Protein AF-0000000074259286 (afdb_homodimer)

InterPro domains:
  IPR003447 FemABX peptidyl transferase [PS51191] (10-344)
  IPR016181 Acyl-CoA N-acyltransferase [SSF55729] (174-328)
  IPR038740 BioF2-like, acetyltransferase domain [PF13480] (178-308)
  IPR050644 Peptidoglycan Glycine Bridge Synthesis [PTHR36174] (13-325)

Secondary structure (DSSP, 8-state):
-PPEEEEEES-GGGS-HHHHHHHHHHSTT--GGGSHHHHHHHHHHS-PEE-EEEEEETTEEEEEE--EEEE----HHHHHHHHTT---EEEEE-SSS----EESS-HHHHHHHHHHHHHHT--TTEEEEEEEES-GGGGGGHHHHHHTT-EE--SEEEEEEEGGG-HHHHHHHS-HHHHHHHHHHHHSSEEEEEEEGGGGHHHHHHHHHHHHHHTT-PPPPHHHHHHHHHHHGGGEEEEEEEETTEEEEEEEEEEETTTTEEEEEEEE---GGGGGG-HHHHHHHHHHHHHHHHT-SEEEEEEEES-TT-HHHHHHHTTTPEEEE-EEEEEE--TTHHHHHHHHHHHHHHHT-/-PPEEEEEES-GGGS-HHHHHHHHHHSTT--GGGSHHHHHHHHHHS-PEE-EEEEEETTEEEEEE--EEEE----HHHHHHHHTT---EEEEE-SSS----EESS-HHHHHHHHHHHHHHT--TTEEEEEEEES-GGGGGGHHHHHHTT-EE--SEEEEEEEGGG-HHHHHHHS-HHHHHHHHHHHHSSEEEEEEEGGGGHHHHHHHHHHHHHHTT-PPPPHHHHHHHHHHHGGGEEEEEEEETTEEEEEEEEEEETTTTEEEEEEEE---GGGGGG-HHHHHHHHHHHHHHHHT-SEEEEEEEES-TT-HHHHHHHTTTPEEEE-EEEEEE--TTHHHHHHHHHHHHHHTT-

Sequence (706 aa):
MSELHAETYRRIDDVNGNQWNNVVSQSKLGSLYNRHEWMRAIESGYDFEPRHVVVEKKGNPVAIMPNFVRELPVPDSITHALLGGLPFESLTSTYPGYGGPLILSDEREALDLLFEELESSRGPTLVYHRIQSNDLSHVRYGRYLQDRGYQPRFDSCLFFVNLGDGWESIRDDMDKERRKDLRKAEEQDYTVDVAPLADDFDGTYDAYARNTERVGGTVRPRAFIESLADAFGEQILVFTARVDGREVGRYVHLLDEEASVLRHWLSAIPERENYRYRPSELLHARAIRFGIEEGYDEYGFGVADAHFHDGVFRFKRKYGARPVPMFRMEKGYSRVVWPLYRLGRRLVRRRGIMSELHAETYRRIDDVNGNQWNNVVSQSKLGSLYNRHEWMRAIESGYDFEPRHVVVEKKGNPVAIMPNFVRELPVPDSITHALLGGLPFESLTSTYPGYGGPLILSDEREALDLLFEELESSRGPTLVYHRIQSNDLSHVRYGRYLQDRGYQPRFDSCLFFVNLGDGWESIRDDMDKERRKDLRKAEEQDYTVDVAPLADDFDGTYDAYARNTERVGGTVRPRAFIESLADAFGEQILVFTARVDGREVGRYVHLLDEEASVLRHWLSAIPERENYRYRPSELLHARAIRFGIEEGYDEYGFGVADAHFHDGVFRFKRKYGARPVPMFRMEKGYSRVVWPLYRLGRRLVRRRGI

pLDDT: mean 93.14, std 10.11, range [37.56, 98.94]

Structure (mmCIF, N/CA/C/O backbone):
data_AF-0000000074259286-model_v1
#
loop_
_entity.id
_entity.type
_entity.pdbx_description
1 polymer 'GNAT family N-acetyltransferase'
#
loop_
_atom_site.group_PDB
_atom_site.id
_atom_site.type_symbol
_atom_site.label_atom_id
_atom_site.label_alt_id
_atom_site.label_comp_id
_atom_site.label_asym_id
_atom_site.label_entity_id
_atom_site.label_seq_id
_atom_site.pdbx_PDB_ins_code
_atom_site.Cartn_x
_atom_site.Cartn_y
_atom_site.Cartn_z
_atom_site.occupancy
_atom_site.B_iso_or_equiv
_atom_site.auth_seq_id
_atom_site.auth_comp_id
_atom_site.auth_asym_id
_atom_site.auth_atom_id
_atom_site.pdbx_PDB_model_num
ATOM 1 N N . MET A 1 1 ? 36.438 1.126 -9.867 1 50.62 1 MET A N 1
ATOM 2 C CA . MET A 1 1 ? 35.188 0.489 -9.453 1 50.62 1 MET A CA 1
ATOM 3 C C . MET A 1 1 ? 34.75 -0.554 -10.477 1 50.62 1 MET A C 1
ATOM 5 O O . MET A 1 1 ? 34.875 -0.339 -11.688 1 50.62 1 MET A O 1
ATOM 9 N N . SER A 1 2 ? 34.719 -1.779 -10.148 1 67.31 2 SER A N 1
ATOM 10 C CA . SER A 1 2 ? 34.469 -2.836 -11.125 1 67.31 2 SER A CA 1
ATOM 11 C C . SER A 1 2 ? 33.219 -2.551 -11.945 1 67.31 2 SER A C 1
ATOM 13 O O . SER A 1 2 ? 32.219 -2.051 -11.414 1 67.31 2 SER A O 1
ATOM 15 N N . GLU A 1 3 ? 33.25 -2.67 -13.172 1 87.62 3 GLU A N 1
ATOM 16 C CA . GLU A 1 3 ? 32.219 -2.289 -14.148 1 87.62 3 GLU A CA 1
ATOM 17 C C . GLU A 1 3 ? 31.031 -3.244 -14.109 1 87.62 3 GLU A C 1
ATOM 19 O O . GLU A 1 3 ? 31.219 -4.457 -13.953 1 87.62 3 GLU A O 1
ATOM 24 N N . LEU A 1 4 ? 29.891 -2.836 -13.898 1 96.25 4 LEU A N 1
ATOM 25 C CA . LEU A 1 4 ? 28.641 -3.586 -14 1 96.25 4 LEU A CA 1
ATOM 26 C C . LEU A 1 4 ? 28.328 -3.93 -15.453 1 96.25 4 LEU A C 1
ATOM 28 O O . LEU A 1 4 ? 28.609 -3.133 -16.359 1 96.25 4 LEU A O 1
ATOM 32 N N . HIS A 1 5 ? 27.906 -5.191 -15.617 1 96.38 5 HIS A N 1
ATOM 33 C CA . HIS A 1 5 ? 27.5 -5.645 -16.938 1 96.38 5 HIS A CA 1
ATOM 34 C C . HIS A 1 5 ? 26.109 -6.273 -16.891 1 96.38 5 HIS A C 1
ATOM 36 O O . HIS A 1 5 ? 25.797 -7.039 -15.977 1 96.38 5 HIS A O 1
ATOM 42 N N . ALA A 1 6 ? 25.297 -5.914 -17.875 1 97.75 6 ALA A N 1
ATOM 43 C CA . ALA A 1 6 ? 23.953 -6.465 -17.953 1 97.75 6 ALA A CA 1
ATOM 44 C C . ALA A 1 6 ? 23.828 -7.441 -19.109 1 97.75 6 ALA A C 1
ATOM 46 O O . ALA A 1 6 ? 24.406 -7.219 -20.188 1 97.75 6 ALA A O 1
ATOM 47 N N . GLU A 1 7 ? 23.062 -8.461 -18.891 1 96.75 7 GLU A N 1
ATOM 48 C CA . GLU A 1 7 ? 22.812 -9.461 -19.922 1 96.75 7 GLU A CA 1
ATOM 49 C C . GLU A 1 7 ? 21.406 -10.023 -19.812 1 96.75 7 GLU A C 1
ATOM 51 O O . GLU A 1 7 ? 20.875 -10.195 -18.703 1 96.75 7 GLU A O 1
ATOM 56 N N . THR A 1 8 ? 20.781 -10.312 -20.953 1 97.25 8 THR A N 1
ATOM 57 C CA . THR A 1 8 ? 19.484 -10.961 -21 1 97.25 8 THR A CA 1
ATOM 58 C C . THR A 1 8 ? 19.625 -12.461 -21.266 1 97.25 8 THR A C 1
ATOM 60 O O . THR A 1 8 ? 20.25 -12.859 -22.234 1 97.25 8 THR A O 1
ATOM 63 N N . TYR A 1 9 ? 19.047 -13.234 -20.406 1 97.38 9 TYR A N 1
ATOM 64 C CA . TYR A 1 9 ? 19.047 -14.68 -20.578 1 97.38 9 TYR A CA 1
ATOM 65 C C . TYR A 1 9 ? 17.703 -15.164 -21.094 1 97.38 9 TYR A C 1
ATOM 67 O O . TYR A 1 9 ? 16.656 -14.711 -20.625 1 97.38 9 TYR A O 1
ATOM 75 N N . ARG A 1 10 ? 17.703 -16.141 -21.969 1 96.31 10 ARG A N 1
ATOM 76 C CA . ARG A 1 10 ? 16.484 -16.641 -22.594 1 96.31 10 ARG A CA 1
ATOM 77 C C . ARG A 1 10 ? 16.078 -17.984 -22 1 96.31 10 ARG A C 1
ATOM 79 O O . ARG A 1 10 ? 15.094 -18.578 -22.438 1 96.31 10 ARG A O 1
ATOM 86 N N . ARG A 1 11 ? 16.891 -18.422 -21.078 1 97.44 11 ARG A N 1
ATOM 87 C CA . ARG A 1 11 ? 16.594 -19.609 -20.281 1 97.44 11 ARG A CA 1
ATOM 88 C C . ARG A 1 11 ? 17.109 -19.438 -18.844 1 97.44 11 ARG A C 1
ATOM 90 O O . ARG A 1 11 ? 18.25 -19.016 -18.641 1 97.44 11 ARG A O 1
ATOM 97 N N . ILE A 1 12 ? 16.297 -19.844 -17.906 1 98.31 12 ILE A N 1
ATOM 98 C CA . ILE A 1 12 ? 16.688 -19.656 -16.516 1 98.31 12 ILE A CA 1
ATOM 99 C C . ILE A 1 12 ? 17.859 -20.578 -16.172 1 98.31 12 ILE A C 1
ATOM 101 O O . ILE A 1 12 ? 18.719 -20.234 -15.367 1 98.31 12 ILE A O 1
ATOM 105 N N . ASP A 1 13 ? 17.953 -21.703 -16.859 1 97.94 13 ASP A N 1
ATOM 106 C CA . ASP A 1 13 ? 19 -22.688 -16.578 1 97.94 13 ASP A CA 1
ATOM 107 C C . ASP A 1 13 ? 20.359 -22.203 -17.047 1 97.94 13 ASP A C 1
ATOM 109 O O . ASP A 1 13 ? 21.391 -22.797 -16.719 1 97.94 13 ASP A O 1
ATOM 113 N N . ASP A 1 14 ? 20.375 -21.141 -17.797 1 97.38 14 ASP A N 1
ATOM 114 C CA . ASP A 1 14 ? 21.641 -20.562 -18.25 1 97.38 14 ASP A CA 1
ATOM 115 C C . ASP A 1 14 ? 22.25 -19.672 -17.156 1 97.38 14 ASP A C 1
ATOM 117 O O . ASP A 1 14 ? 23.391 -19.219 -17.281 1 97.38 14 ASP A O 1
ATOM 121 N N . VAL A 1 15 ? 21.516 -19.375 -16.188 1 96.75 15 VAL A N 1
ATOM 122 C CA . VAL A 1 15 ? 22.016 -18.641 -15.031 1 96.75 15 VAL A CA 1
ATOM 123 C C . VAL A 1 15 ? 22.234 -19.594 -13.867 1 96.75 15 VAL A C 1
ATOM 125 O O . VAL A 1 15 ? 21.438 -20.5 -13.641 1 96.75 15 VAL A O 1
ATOM 128 N N . ASN A 1 16 ? 23.297 -19.438 -13.141 1 97.38 16 ASN A N 1
ATOM 129 C CA . ASN A 1 16 ? 23.547 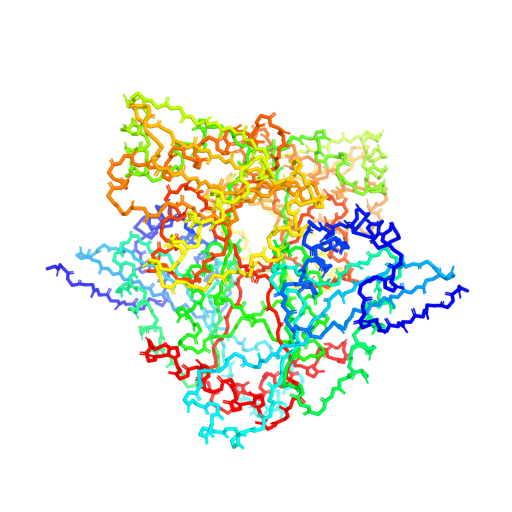-20.281 -11.977 1 97.38 16 ASN A CA 1
ATOM 130 C C . ASN A 1 16 ? 22.438 -20.125 -10.93 1 97.38 16 ASN A C 1
ATOM 132 O O . ASN A 1 16 ? 22.234 -19.031 -10.391 1 97.38 16 ASN A O 1
ATOM 136 N N . GLY A 1 17 ? 21.828 -21.234 -10.578 1 97.94 17 GLY A N 1
ATOM 137 C CA . GLY A 1 17 ? 20.688 -21.219 -9.672 1 97.94 17 GLY A CA 1
ATOM 138 C C . GLY A 1 17 ? 21.031 -20.688 -8.289 1 97.94 17 GLY A C 1
ATOM 139 O O . GLY A 1 17 ? 20.266 -19.906 -7.719 1 97.94 17 GLY A O 1
ATOM 140 N N . ASN A 1 18 ? 22.125 -21.125 -7.789 1 97.75 18 ASN A N 1
ATOM 141 C CA . ASN A 1 18 ? 22.547 -20.688 -6.461 1 97.75 18 ASN A CA 1
ATOM 142 C C . ASN A 1 18 ? 22.828 -19.188 -6.426 1 97.75 18 ASN A C 1
ATOM 144 O O . ASN A 1 18 ? 22.469 -18.516 -5.465 1 97.75 18 ASN A O 1
ATOM 148 N N . GLN A 1 19 ? 23.469 -18.734 -7.461 1 97.69 19 GLN A N 1
ATOM 149 C CA . GLN A 1 19 ? 23.781 -17.312 -7.531 1 97.69 19 GLN A CA 1
ATOM 150 C C . GLN A 1 19 ? 22.516 -16.484 -7.672 1 97.69 19 GLN A C 1
ATOM 152 O O . GLN A 1 19 ? 22.391 -15.43 -7.051 1 97.69 19 GLN A O 1
ATOM 157 N N . TRP A 1 20 ? 21.641 -17.016 -8.516 1 98.19 20 TRP A N 1
ATOM 158 C CA . TRP A 1 20 ? 20.344 -16.359 -8.664 1 98.19 20 TRP A CA 1
ATOM 159 C C . TRP A 1 20 ? 19.609 -16.281 -7.324 1 98.19 20 TRP A C 1
ATOM 161 O O . TRP A 1 20 ? 19.188 -15.195 -6.918 1 98.19 20 TRP A O 1
ATOM 171 N N . ASN A 1 21 ? 19.547 -17.328 -6.621 1 98.38 21 ASN A N 1
ATOM 172 C CA . ASN A 1 21 ? 18.812 -17.406 -5.371 1 98.38 21 ASN A CA 1
ATOM 173 C C . ASN A 1 21 ? 19.516 -16.625 -4.258 1 98.38 21 ASN A C 1
ATOM 175 O O . ASN A 1 21 ? 18.875 -16.219 -3.281 1 98.38 21 ASN A O 1
ATOM 179 N N . ASN A 1 22 ? 20.781 -16.469 -4.406 1 98 22 ASN A N 1
ATOM 180 C CA . ASN A 1 22 ? 21.469 -15.594 -3.469 1 98 22 ASN A CA 1
ATOM 181 C C . ASN A 1 22 ? 20.969 -14.156 -3.555 1 98 22 ASN A C 1
ATOM 183 O O . ASN A 1 22 ? 20.781 -13.492 -2.531 1 98 22 ASN A O 1
ATOM 187 N N . VAL A 1 23 ? 20.75 -13.688 -4.785 1 98.31 23 VAL A N 1
ATOM 188 C CA . VAL A 1 23 ? 20.188 -12.352 -4.965 1 98.31 23 VAL A CA 1
ATOM 189 C C . VAL A 1 23 ? 18.797 -12.281 -4.34 1 98.31 23 VAL A C 1
ATOM 191 O O . VAL A 1 23 ? 18.469 -11.32 -3.641 1 98.31 23 VAL A O 1
ATOM 194 N N . VAL A 1 24 ? 18.031 -13.305 -4.523 1 98.06 24 VAL A N 1
ATOM 195 C CA . VAL A 1 24 ? 16.656 -13.344 -4.02 1 98.06 24 VAL A CA 1
ATOM 196 C C . VAL A 1 24 ? 16.672 -13.305 -2.492 1 98.06 24 VAL A C 1
ATOM 198 O O . VAL A 1 24 ? 15.977 -12.492 -1.881 1 98.06 24 VAL A O 1
ATOM 201 N N . SER A 1 25 ? 17.484 -14.102 -1.846 1 97 25 SER A N 1
ATOM 202 C CA . SER A 1 25 ? 17.469 -14.258 -0.395 1 97 25 SER A CA 1
ATOM 203 C C . SER A 1 25 ? 18.094 -13.055 0.303 1 97 25 SER A C 1
ATOM 205 O O . SER A 1 25 ? 17.719 -12.719 1.426 1 97 25 SER A O 1
ATOM 207 N N . GLN A 1 26 ? 18.984 -12.414 -0.406 1 95.62 26 GLN A N 1
ATOM 208 C CA . GLN A 1 26 ? 19.688 -11.312 0.236 1 95.62 26 GLN A CA 1
ATOM 209 C C . GLN A 1 26 ? 19 -9.977 -0.049 1 95.62 26 GLN A C 1
ATOM 211 O O . GLN A 1 26 ? 19.297 -8.977 0.607 1 95.62 26 GLN A O 1
ATOM 216 N N . SER A 1 27 ? 18.141 -9.984 -1.015 1 94.44 27 SER A N 1
ATOM 217 C CA . SER A 1 27 ? 17.422 -8.758 -1.323 1 94.44 27 SER A CA 1
ATOM 218 C C . SER A 1 27 ? 16.297 -8.508 -0.313 1 94.44 27 SER A C 1
ATOM 220 O O . SER A 1 27 ? 15.641 -9.453 0.136 1 94.44 27 SER A O 1
ATOM 222 N N . LYS A 1 28 ? 16.047 -7.266 -0.045 1 88.56 28 LYS A N 1
ATOM 223 C CA . LYS A 1 28 ? 14.961 -6.895 0.861 1 88.56 28 LYS A CA 1
ATOM 224 C C . LYS A 1 28 ? 13.602 -7.082 0.195 1 88.56 28 LYS A C 1
ATOM 226 O O . LYS A 1 28 ? 12.57 -7.121 0.872 1 88.56 28 LYS A O 1
ATOM 231 N N . LEU A 1 29 ? 13.602 -7.273 -1.151 1 94.62 29 LEU A N 1
ATOM 232 C CA . LEU A 1 29 ? 12.344 -7.359 -1.889 1 94.62 29 LEU A CA 1
ATOM 233 C C . LEU A 1 29 ? 12.125 -8.766 -2.436 1 94.62 29 LEU A C 1
ATOM 235 O O . LEU A 1 29 ? 11.219 -8.992 -3.238 1 94.62 29 LEU A O 1
ATOM 239 N N . GLY A 1 30 ? 12.938 -9.664 -2.037 1 96.12 30 GLY A N 1
ATOM 240 C CA . GLY A 1 30 ? 12.859 -11.023 -2.549 1 96.12 30 GLY A CA 1
ATOM 241 C C . GLY A 1 30 ? 11.656 -11.789 -2.027 1 96.12 30 GLY A C 1
ATOM 242 O O . GLY A 1 30 ? 11.219 -11.578 -0.895 1 96.12 30 GLY A O 1
ATOM 243 N N . SER A 1 31 ? 11.156 -12.672 -2.834 1 96.81 31 SER A N 1
ATOM 244 C CA . SER A 1 31 ? 10.062 -13.578 -2.477 1 96.81 31 SER A CA 1
ATOM 245 C C . SER A 1 31 ? 10.219 -14.93 -3.164 1 96.81 31 SER A C 1
ATOM 247 O O . SER A 1 31 ? 11.07 -15.094 -4.043 1 96.81 31 SER A O 1
ATOM 249 N N . LEU A 1 32 ? 9.383 -15.82 -2.754 1 97.06 32 LEU A N 1
ATOM 250 C CA . LEU A 1 32 ? 9.367 -17.156 -3.348 1 97.06 32 LEU A CA 1
ATOM 251 C C . LEU A 1 32 ? 9.172 -17.078 -4.859 1 97.06 32 LEU A C 1
ATOM 253 O O . LEU A 1 32 ? 9.719 -17.891 -5.605 1 97.06 32 LEU A O 1
ATOM 257 N N . TYR A 1 33 ? 8.508 -16.094 -5.375 1 97.88 33 TYR A N 1
ATOM 258 C CA . TYR A 1 33 ? 8.156 -15.945 -6.785 1 97.88 33 TYR A CA 1
ATOM 259 C C . TYR A 1 33 ? 9.383 -15.562 -7.609 1 97.88 33 TYR A C 1
ATOM 261 O O . TYR A 1 33 ? 9.352 -15.625 -8.844 1 97.88 33 TYR A O 1
ATOM 269 N N . ASN A 1 34 ? 10.43 -15.164 -6.926 1 97.94 34 ASN A N 1
ATOM 270 C CA . ASN A 1 34 ? 11.625 -14.719 -7.633 1 97.94 34 ASN A CA 1
ATOM 271 C C . ASN A 1 34 ? 12.656 -15.844 -7.75 1 97.94 34 ASN A C 1
ATOM 273 O O . ASN A 1 34 ? 13.648 -15.711 -8.477 1 97.94 34 ASN A O 1
ATOM 277 N N . ARG A 1 35 ? 12.438 -16.922 -7.113 1 98.19 35 ARG A N 1
ATOM 278 C CA . ARG A 1 35 ? 13.398 -18.031 -7.059 1 98.19 35 ARG A CA 1
ATOM 279 C C . ARG A 1 35 ? 13.633 -18.625 -8.445 1 98.19 35 ARG A C 1
ATOM 281 O O . ARG A 1 35 ? 12.734 -18.625 -9.281 1 98.19 35 ARG A O 1
ATOM 288 N N . HIS A 1 36 ? 14.797 -19.156 -8.594 1 98.56 36 HIS A N 1
ATOM 289 C CA . HIS A 1 36 ? 15.195 -19.828 -9.828 1 98.56 36 HIS A CA 1
ATOM 290 C C . HIS A 1 36 ? 14.203 -20.922 -10.195 1 98.56 36 HIS A C 1
ATOM 292 O O . HIS A 1 36 ? 13.805 -21.031 -11.359 1 98.56 36 HIS A O 1
ATOM 298 N N . GLU A 1 37 ? 13.781 -21.641 -9.211 1 98.44 37 GLU A N 1
ATOM 299 C CA . GLU A 1 37 ? 12.883 -22.766 -9.406 1 98.44 37 GLU A CA 1
ATOM 300 C C . GLU A 1 37 ? 11.516 -22.312 -9.898 1 98.44 37 GLU A C 1
ATOM 302 O O . GLU A 1 37 ? 10.859 -23.016 -10.672 1 98.44 37 GLU A O 1
ATOM 307 N N . TRP A 1 38 ? 11.078 -21.141 -9.438 1 98.62 38 TRP A N 1
ATOM 308 C CA . TRP A 1 38 ? 9.805 -20.609 -9.93 1 98.62 38 TRP A CA 1
ATOM 309 C C . TRP A 1 38 ? 9.891 -20.297 -11.422 1 98.62 38 TRP A C 1
ATOM 311 O O . TRP A 1 38 ? 8.977 -20.609 -12.188 1 98.62 38 TRP A O 1
ATOM 321 N N . MET A 1 39 ? 11 -19.672 -11.844 1 98.38 39 MET A N 1
ATOM 322 C CA . MET A 1 39 ? 11.203 -19.375 -13.258 1 98.38 39 MET A CA 1
ATOM 323 C C . MET A 1 39 ? 11.219 -20.656 -14.086 1 98.38 39 MET A C 1
ATOM 325 O O . MET A 1 39 ? 10.602 -20.719 -15.156 1 98.38 39 MET A O 1
ATOM 329 N N . ARG A 1 40 ? 11.906 -21.609 -13.578 1 98.31 40 ARG A N 1
ATOM 330 C CA . ARG A 1 40 ? 11.984 -22.891 -14.266 1 98.31 40 ARG A CA 1
ATOM 331 C C . ARG A 1 40 ? 10.602 -23.5 -14.438 1 98.31 40 ARG A C 1
ATOM 333 O O . ARG A 1 40 ? 10.297 -24.078 -15.477 1 98.31 40 ARG A O 1
ATOM 340 N N . ALA A 1 41 ? 9.836 -23.422 -13.406 1 98.56 41 ALA A N 1
ATOM 341 C CA . ALA A 1 41 ? 8.484 -23.953 -13.461 1 98.56 41 ALA A CA 1
ATOM 342 C C . ALA A 1 41 ? 7.66 -23.266 -14.539 1 98.56 41 ALA A C 1
ATOM 344 O O . ALA A 1 41 ? 6.898 -23.906 -15.266 1 98.56 41 ALA A O 1
ATOM 345 N N . ILE A 1 42 ? 7.785 -21.938 -14.656 1 98.31 42 ILE A N 1
ATOM 346 C CA . ILE A 1 42 ? 7.078 -21.219 -15.703 1 98.31 42 ILE A CA 1
ATOM 347 C C . ILE A 1 42 ? 7.527 -21.703 -17.078 1 98.31 42 ILE A C 1
ATOM 349 O O . ILE A 1 42 ? 6.699 -21.984 -17.938 1 98.31 42 ILE A O 1
ATOM 353 N N . GLU A 1 43 ? 8.812 -21.875 -17.25 1 97.94 43 GLU A N 1
ATOM 354 C CA . GLU A 1 43 ? 9.359 -22.312 -18.531 1 97.94 43 GLU A CA 1
ATOM 355 C C . GLU A 1 43 ? 8.922 -23.734 -18.859 1 97.94 43 GLU A C 1
ATOM 357 O O . GLU A 1 43 ? 8.812 -24.109 -20.016 1 97.94 43 GLU A O 1
ATOM 362 N N . SER A 1 44 ? 8.609 -24.484 -17.859 1 96.75 44 SER A N 1
ATOM 363 C CA . SER A 1 44 ? 8.195 -25.875 -18.062 1 96.75 44 SER A CA 1
ATOM 364 C C . SER A 1 44 ? 6.711 -25.969 -18.391 1 96.75 44 SER A C 1
ATOM 366 O O . SER A 1 44 ? 6.281 -26.891 -19.078 1 96.75 44 SER A O 1
ATOM 368 N N . GLY A 1 45 ? 5.996 -25.062 -17.875 1 97.31 45 GLY A N 1
ATOM 369 C CA . GLY A 1 45 ? 4.551 -25.203 -17.953 1 97.31 45 GLY A CA 1
ATOM 370 C C . GLY A 1 45 ? 3.904 -24.297 -18.969 1 97.31 45 GLY A C 1
ATOM 371 O O . GLY A 1 45 ? 2.773 -24.531 -19.406 1 97.31 45 GLY A O 1
ATOM 372 N N . TYR A 1 46 ? 4.543 -23.266 -19.328 1 96.81 46 TYR A N 1
ATOM 373 C CA . TYR A 1 46 ? 3.973 -22.281 -20.25 1 96.81 46 TYR A CA 1
ATOM 374 C C . TYR A 1 46 ? 4.859 -22.109 -21.469 1 96.81 46 TYR A C 1
ATOM 376 O O . TYR A 1 46 ? 6.039 -22.453 -21.453 1 96.81 46 TYR A O 1
ATOM 384 N N . ASP A 1 47 ? 4.277 -21.625 -22.516 1 94.44 47 ASP A N 1
ATOM 385 C CA . ASP A 1 47 ? 5.016 -21.328 -23.734 1 94.44 47 ASP A CA 1
ATOM 386 C C . ASP A 1 47 ? 5.449 -19.859 -23.766 1 94.44 47 ASP A C 1
ATOM 388 O O . ASP A 1 47 ? 5.379 -19.219 -24.812 1 94.44 47 ASP A O 1
ATOM 392 N N . PHE A 1 48 ? 5.832 -19.328 -22.672 1 95.94 48 PHE A N 1
ATOM 393 C CA . PHE A 1 48 ? 6.332 -17.953 -22.562 1 95.94 48 PHE A CA 1
ATOM 394 C C . PHE A 1 48 ? 7.809 -17.891 -22.938 1 95.94 48 PHE A C 1
ATOM 396 O O . PHE A 1 48 ? 8.562 -18.828 -22.656 1 95.94 48 PHE A O 1
ATOM 403 N N . GLU A 1 49 ? 8.234 -16.875 -23.547 1 95.25 49 GLU A N 1
ATOM 404 C CA . GLU A 1 49 ? 9.648 -16.672 -23.844 1 95.25 49 GLU A CA 1
ATOM 405 C C . GLU A 1 49 ? 10.344 -15.914 -22.703 1 95.25 49 GLU A C 1
ATOM 407 O O . GLU A 1 49 ? 9.992 -14.773 -22.406 1 95.25 49 GLU A O 1
ATOM 412 N N . PRO A 1 50 ? 11.32 -16.531 -22.109 1 96.75 50 PRO A N 1
ATOM 413 C CA . PRO A 1 50 ? 12.023 -15.844 -21.016 1 96.75 50 PRO A CA 1
ATOM 414 C C . PRO A 1 50 ? 12.898 -14.688 -21.5 1 96.75 50 PRO A C 1
ATOM 416 O O . PRO A 1 50 ? 13.516 -14.789 -22.562 1 96.75 50 PRO A O 1
ATOM 419 N N . ARG A 1 51 ? 12.906 -13.656 -20.797 1 96.56 51 ARG A N 1
ATOM 420 C CA . ARG A 1 51 ? 13.812 -12.516 -20.938 1 96.56 51 ARG A CA 1
ATOM 421 C C . ARG A 1 51 ? 14.336 -12.062 -19.578 1 96.56 51 ARG A C 1
ATOM 423 O O . ARG A 1 51 ? 14.062 -10.945 -19.141 1 96.56 51 ARG A O 1
ATOM 430 N N . HIS A 1 52 ? 15.133 -12.891 -19 1 97.94 52 HIS A N 1
ATOM 431 C CA . HIS A 1 52 ? 15.656 -12.594 -17.656 1 97.94 52 HIS A CA 1
ATOM 432 C C . HIS A 1 52 ? 16.859 -11.656 -17.734 1 97.94 52 HIS A C 1
ATOM 434 O O . HIS A 1 52 ? 17.891 -12.008 -18.297 1 97.94 52 HIS A O 1
ATOM 440 N N . VAL A 1 53 ? 16.766 -10.477 -17.156 1 98.19 53 VAL A N 1
ATOM 441 C CA . VAL A 1 53 ? 17.875 -9.547 -17.156 1 98.19 53 VAL A CA 1
ATOM 442 C C . VAL A 1 53 ? 18.688 -9.711 -15.867 1 98.19 53 VAL A C 1
ATOM 444 O O . VAL A 1 53 ? 18.125 -9.727 -14.766 1 98.19 53 VAL A O 1
ATOM 447 N N . VAL A 1 54 ? 20.016 -9.867 -16.016 1 98.56 54 VAL A N 1
ATOM 448 C CA . VAL A 1 54 ? 20.938 -10.023 -14.883 1 98.56 54 VAL A CA 1
ATOM 449 C C . VAL A 1 54 ? 22.047 -8.984 -14.984 1 98.56 54 VAL A C 1
ATOM 451 O O . VAL A 1 54 ? 22.625 -8.797 -16.062 1 98.56 54 VAL A O 1
ATOM 454 N N . VAL A 1 55 ? 22.266 -8.273 -13.922 1 98.62 55 VAL A N 1
ATOM 455 C CA . VAL A 1 55 ? 23.438 -7.395 -13.82 1 98.62 55 VAL A CA 1
ATOM 456 C C . VAL A 1 55 ? 24.5 -8.062 -12.961 1 98.62 55 VAL A C 1
ATOM 458 O O . VAL A 1 55 ? 24.234 -8.492 -11.836 1 98.62 55 VAL A O 1
ATOM 461 N N . GLU A 1 56 ? 25.688 -8.078 -13.461 1 97.69 56 GLU A N 1
ATOM 462 C CA . GLU A 1 56 ? 26.797 -8.742 -12.766 1 97.69 56 GLU A CA 1
ATOM 463 C C . GLU A 1 56 ? 27.906 -7.762 -12.43 1 97.69 56 GLU A C 1
ATOM 465 O O . GLU A 1 56 ? 28.125 -6.781 -13.148 1 97.69 56 GLU A O 1
ATOM 470 N N . LYS A 1 57 ? 28.5 -7.996 -11.328 1 95.88 57 LYS A N 1
ATOM 471 C CA . LYS A 1 57 ? 29.734 -7.348 -10.891 1 95.88 57 LYS A CA 1
ATOM 472 C C . LYS A 1 57 ? 30.844 -8.367 -10.656 1 95.88 57 LYS A C 1
ATOM 474 O O . LYS A 1 57 ? 30.719 -9.227 -9.781 1 95.88 57 LYS A O 1
ATOM 479 N N . LYS A 1 58 ? 31.875 -8.398 -11.5 1 92.62 58 LYS A N 1
ATOM 480 C CA . LYS A 1 58 ? 32.969 -9.359 -11.43 1 92.62 58 LYS A CA 1
ATOM 481 C C . LYS A 1 58 ? 32.469 -10.789 -11.562 1 92.62 58 LYS A C 1
ATOM 483 O O . LYS A 1 58 ? 32.812 -11.656 -10.766 1 92.62 58 LYS A O 1
ATOM 488 N N . GLY A 1 59 ? 31.438 -10.961 -12.422 1 90.81 59 GLY A N 1
ATOM 489 C CA . GLY A 1 59 ? 30.938 -12.281 -12.727 1 90.81 59 GLY A CA 1
ATOM 490 C C . GLY A 1 59 ? 29.844 -12.734 -11.773 1 90.81 59 GLY A C 1
ATOM 491 O O . GLY A 1 59 ? 29.25 -13.797 -11.961 1 90.81 59 GLY A O 1
ATOM 492 N N . ASN A 1 60 ? 29.594 -11.953 -10.773 1 94.56 60 ASN A N 1
ATOM 493 C CA . ASN A 1 60 ? 28.562 -12.312 -9.805 1 94.56 60 ASN A CA 1
ATOM 494 C C . ASN A 1 60 ? 27.297 -11.484 -9.992 1 94.56 60 ASN A C 1
ATOM 496 O O . ASN A 1 60 ? 27.359 -10.258 -10.094 1 94.56 60 ASN A O 1
ATOM 500 N N . PRO A 1 61 ? 26.172 -12.164 -10.016 1 97.69 61 PRO A N 1
ATOM 501 C CA . PRO A 1 61 ? 24.938 -11.383 -10.117 1 97.69 61 PRO A CA 1
ATOM 502 C C . PRO A 1 61 ? 24.703 -10.477 -8.914 1 97.69 61 PRO A C 1
ATOM 504 O O . PRO A 1 61 ? 24.812 -10.922 -7.77 1 97.69 61 PRO A O 1
ATOM 507 N N . VAL A 1 62 ? 24.359 -9.203 -9.141 1 97.94 62 VAL A N 1
ATOM 508 C CA . VAL A 1 62 ? 24.078 -8.266 -8.055 1 97.94 62 VAL A CA 1
ATOM 509 C C . VAL A 1 62 ? 22.656 -7.707 -8.211 1 97.94 62 VAL A C 1
ATOM 511 O O . VAL A 1 62 ? 22.141 -7.07 -7.301 1 97.94 62 VAL A O 1
ATOM 514 N N . ALA A 1 63 ? 22.062 -7.918 -9.375 1 98.56 63 ALA A N 1
ATOM 515 C CA . ALA A 1 63 ? 20.672 -7.531 -9.609 1 98.56 63 ALA A CA 1
ATOM 516 C C . ALA A 1 63 ? 20.016 -8.461 -10.633 1 98.56 63 ALA A C 1
ATOM 518 O O . ALA A 1 63 ? 20.672 -8.93 -11.562 1 98.56 63 ALA A O 1
ATOM 519 N N . ILE A 1 64 ? 18.781 -8.688 -10.438 1 98.69 64 ILE A N 1
ATOM 520 C CA . ILE A 1 64 ? 18.031 -9.516 -11.375 1 98.69 64 ILE A CA 1
ATOM 521 C C . ILE A 1 64 ? 16.641 -8.93 -11.586 1 98.69 64 ILE A C 1
ATOM 523 O O . ILE A 1 64 ? 16.094 -8.281 -10.695 1 98.69 64 ILE A O 1
ATOM 527 N N . MET A 1 65 ? 16.047 -9.18 -12.703 1 98.12 65 MET A N 1
ATOM 528 C CA . MET A 1 65 ? 14.656 -8.883 -13.047 1 98.12 65 MET A CA 1
ATOM 529 C C . MET A 1 65 ? 14.109 -9.914 -14.039 1 98.12 65 MET A C 1
ATOM 531 O O . MET A 1 65 ? 14.258 -9.758 -15.25 1 98.12 65 MET A O 1
ATOM 535 N N . PRO A 1 66 ? 13.508 -10.938 -13.492 1 97.94 66 PRO A N 1
ATOM 536 C CA . PRO A 1 66 ? 12.891 -11.93 -14.383 1 97.94 66 PRO A CA 1
ATOM 537 C C . PRO A 1 66 ? 11.742 -11.352 -15.203 1 97.94 66 PRO A C 1
ATOM 539 O O . PRO A 1 66 ? 10.961 -10.539 -14.695 1 97.94 66 PRO A O 1
ATOM 542 N N . ASN A 1 67 ? 11.648 -11.727 -16.5 1 97.19 67 ASN A N 1
ATOM 543 C CA . ASN A 1 67 ? 10.586 -11.328 -17.406 1 97.19 67 ASN A CA 1
ATOM 544 C C . ASN A 1 67 ? 10.211 -12.461 -18.359 1 97.19 67 ASN A C 1
ATOM 546 O O . ASN A 1 67 ? 11.031 -13.336 -18.641 1 97.19 67 ASN A O 1
ATOM 550 N N . PHE A 1 68 ? 9.008 -12.398 -18.844 1 96.94 68 PHE A N 1
ATOM 551 C CA . PHE A 1 68 ? 8.516 -13.328 -19.844 1 96.94 68 PHE A CA 1
ATOM 552 C C . PHE A 1 68 ? 7.707 -12.594 -20.906 1 96.94 68 PHE A C 1
ATOM 554 O O . PHE A 1 68 ? 6.938 -11.688 -20.594 1 96.94 68 PHE A O 1
ATOM 561 N N . VAL A 1 69 ? 7.875 -12.945 -22.109 1 95.12 69 VAL A N 1
ATOM 562 C CA . VAL A 1 69 ? 7.035 -12.5 -23.219 1 95.12 69 VAL A CA 1
ATOM 563 C C . VAL A 1 69 ? 5.84 -13.438 -23.359 1 95.12 69 VAL A C 1
ATOM 565 O O . VAL A 1 69 ? 6 -14.656 -23.406 1 95.12 69 VAL A O 1
ATOM 568 N N . ARG A 1 70 ? 4.734 -12.852 -23.422 1 92.31 70 ARG A N 1
ATOM 569 C CA . ARG A 1 70 ? 3.514 -13.633 -23.609 1 92.31 70 ARG A CA 1
ATOM 570 C C . ARG A 1 70 ? 2.613 -13 -24.672 1 92.31 70 ARG A C 1
ATOM 572 O O . ARG A 1 70 ? 2.818 -11.852 -25.062 1 92.31 70 ARG A O 1
ATOM 579 N N . GLU A 1 71 ? 1.688 -13.789 -25.062 1 87.75 71 GLU A N 1
ATOM 580 C CA . GLU A 1 71 ? 0.69 -13.242 -25.984 1 87.75 71 GLU A CA 1
ATOM 581 C C . GLU A 1 71 ? -0.147 -12.164 -25.312 1 87.75 71 GLU A C 1
ATOM 583 O O . GLU A 1 71 ? -0.445 -12.258 -24.109 1 87.75 71 GLU A O 1
ATOM 588 N N . LEU A 1 72 ? -0.451 -11.172 -26.078 1 85.31 72 LEU A N 1
ATOM 589 C CA . LEU A 1 72 ? -1.282 -10.102 -25.547 1 85.31 72 LEU A CA 1
ATOM 590 C C . LEU A 1 72 ? -2.625 -10.648 -25.062 1 85.31 72 LEU A C 1
ATOM 592 O O . LEU A 1 72 ? -3.309 -11.359 -25.797 1 85.31 72 LEU A O 1
ATOM 596 N N . PRO A 1 73 ? -2.961 -10.344 -23.891 1 76.25 73 PRO A N 1
ATOM 597 C CA . PRO A 1 73 ? -4.227 -10.852 -23.359 1 76.25 73 PRO A CA 1
ATOM 598 C C . PRO A 1 73 ? -5.441 -10.156 -23.969 1 76.25 73 PRO A C 1
ATOM 600 O O . PRO A 1 73 ? -5.84 -9.086 -23.5 1 76.25 73 PRO A O 1
ATOM 603 N N . VAL A 1 74 ? -5.867 -10.414 -25.141 1 71.88 74 VAL A N 1
ATOM 604 C CA . VAL A 1 74 ? -7.035 -9.852 -25.797 1 71.88 74 VAL A CA 1
ATOM 605 C C . VAL A 1 74 ? -8.031 -10.961 -26.141 1 71.88 74 VAL A C 1
ATOM 607 O O . VAL A 1 74 ? -7.633 -12.078 -26.469 1 71.88 74 VAL A O 1
ATOM 610 N N . PRO A 1 75 ? -9.328 -10.609 -25.828 1 62.31 75 PRO A N 1
ATOM 611 C CA . PRO A 1 75 ? -10.297 -11.594 -26.312 1 62.31 75 PRO A CA 1
ATOM 612 C C . PRO A 1 75 ? -10.133 -11.898 -27.797 1 62.31 75 PRO A C 1
ATOM 614 O O . PRO A 1 75 ? -9.789 -11.008 -28.578 1 62.31 75 PRO A O 1
ATOM 617 N N . ASP A 1 76 ? -10.227 -13.109 -28.047 1 56.28 76 ASP A N 1
ATOM 618 C CA . ASP A 1 76 ? -10.008 -13.625 -29.391 1 56.28 76 ASP A CA 1
ATOM 619 C C . ASP A 1 76 ? -10.773 -12.805 -30.422 1 56.28 76 ASP A C 1
ATOM 621 O O . ASP A 1 76 ? -10.266 -12.539 -31.516 1 56.28 76 ASP A O 1
ATOM 625 N N . SER A 1 77 ? -11.914 -12.469 -30.078 1 55.16 77 SER A N 1
ATOM 626 C CA . SER A 1 77 ? -12.773 -11.766 -31.016 1 55.16 77 SER A CA 1
ATOM 627 C C . SER A 1 77 ? -12.195 -10.406 -31.391 1 55.16 77 SER A C 1
ATOM 629 O O . SER A 1 77 ? -12.32 -9.961 -32.531 1 55.16 77 SER A O 1
ATOM 631 N N . ILE A 1 78 ? -11.516 -9.867 -30.547 1 58.19 78 ILE A N 1
ATOM 632 C CA . ILE A 1 78 ? -11.016 -8.516 -30.766 1 58.19 78 ILE A CA 1
ATOM 633 C C . ILE A 1 78 ? -9.656 -8.578 -31.469 1 58.19 78 ILE A C 1
ATOM 635 O O . ILE A 1 78 ? -9.352 -7.734 -32.312 1 58.19 78 ILE A O 1
ATOM 639 N N . THR A 1 79 ? -8.906 -9.602 -31.094 1 55.84 79 THR A N 1
ATOM 640 C CA . THR A 1 79 ? -7.562 -9.727 -31.656 1 55.84 79 THR A CA 1
ATOM 641 C C . THR A 1 79 ? -7.613 -9.844 -33.156 1 55.84 79 THR A C 1
ATOM 643 O O . THR A 1 79 ? -6.812 -9.227 -33.875 1 55.84 79 THR A O 1
ATOM 646 N N . HIS A 1 80 ? -8.477 -10.68 -33.562 1 54.34 80 HIS A N 1
ATOM 647 C CA . HIS A 1 80 ? -8.539 -10.859 -35 1 54.34 80 HIS A CA 1
ATOM 648 C C . HIS A 1 80 ? -9.039 -9.594 -35.688 1 54.34 80 HIS A C 1
ATOM 650 O O . HIS A 1 80 ? -8.547 -9.234 -36.75 1 54.34 80 HIS A O 1
ATOM 656 N N . ALA A 1 81 ? -10.078 -9.055 -35.094 1 55.69 81 ALA A N 1
ATOM 657 C CA . ALA A 1 81 ? -10.727 -7.926 -35.781 1 55.69 81 ALA A CA 1
ATOM 658 C C . ALA A 1 81 ? -9.836 -6.691 -35.75 1 55.69 81 ALA A C 1
ATOM 660 O O . ALA A 1 81 ? -9.75 -5.961 -36.75 1 55.69 81 ALA A O 1
ATOM 661 N N . LEU A 1 82 ? -9.125 -6.543 -34.688 1 55.31 82 LEU A N 1
ATOM 662 C CA . LEU A 1 82 ? -8.484 -5.242 -34.5 1 55.31 82 LEU A CA 1
ATOM 663 C C . LEU A 1 82 ? -7.008 -5.312 -34.875 1 55.31 82 LEU A C 1
ATOM 665 O O . LEU A 1 82 ? -6.453 -4.352 -35.406 1 55.31 82 LEU A O 1
ATOM 669 N N . LEU A 1 83 ? -6.445 -6.477 -34.625 1 58.66 83 LEU A N 1
ATOM 670 C CA . LEU A 1 83 ? -4.992 -6.457 -34.719 1 58.66 83 LEU A CA 1
ATOM 671 C C . LEU A 1 83 ? -4.516 -7.215 -35.969 1 58.66 83 LEU A C 1
ATOM 673 O O . LEU A 1 83 ? -3.312 -7.324 -36.188 1 58.66 83 LEU A O 1
ATOM 677 N N . GLY A 1 84 ? -5.652 -7.391 -36.969 1 55.75 84 GLY A N 1
ATOM 678 C CA . GLY A 1 84 ? -5.348 -7.973 -38.25 1 55.75 84 GLY A CA 1
ATOM 679 C C . GLY A 1 84 ? -4.559 -9.266 -38.156 1 55.75 84 GLY A C 1
ATOM 680 O O . GLY A 1 84 ? -3.781 -9.594 -39.062 1 55.75 84 GLY A O 1
ATOM 681 N N . GLY A 1 85 ? -4.574 -9.938 -37.094 1 59.56 85 GLY A N 1
ATOM 682 C CA . GLY A 1 85 ? -3.928 -11.234 -37 1 59.56 85 GLY A CA 1
ATOM 683 C C . GLY A 1 85 ? -2.467 -11.148 -36.594 1 59.56 85 GLY A C 1
ATOM 684 O O . GLY A 1 85 ? -1.77 -12.164 -36.562 1 59.56 85 GLY A O 1
ATOM 685 N N . LEU A 1 86 ? -1.833 -10.023 -36.438 1 62.84 86 LEU A N 1
ATOM 686 C CA . LEU A 1 86 ? -0.424 -9.898 -36.094 1 62.84 86 LEU A CA 1
ATOM 687 C C . LEU A 1 86 ? -0.203 -10.281 -34.625 1 62.84 86 LEU A C 1
ATOM 689 O O . LEU A 1 86 ? -1.025 -9.961 -33.781 1 62.84 86 LEU A O 1
ATOM 693 N N . PRO A 1 87 ? 0.875 -11.039 -34.438 1 76.56 87 PRO A N 1
ATOM 694 C CA . PRO A 1 87 ? 1.118 -11.594 -33.125 1 76.56 87 PRO A CA 1
ATOM 695 C C . PRO A 1 87 ? 1.653 -10.555 -32.125 1 76.56 87 PRO A C 1
ATOM 697 O O . PRO A 1 87 ? 2.865 -10.344 -32.062 1 76.56 87 PRO A O 1
ATOM 700 N N . PHE A 1 88 ? 0.758 -9.883 -31.406 1 84.62 88 PHE A N 1
ATOM 701 C CA . PHE A 1 88 ? 1.207 -8.914 -30.406 1 84.62 88 PHE A CA 1
ATOM 702 C C . PHE A 1 88 ? 1.49 -9.602 -29.078 1 84.62 88 PHE A C 1
ATOM 704 O O . PHE A 1 88 ? 0.835 -10.586 -28.719 1 84.62 88 PHE A O 1
ATOM 711 N N . GLU A 1 89 ? 2.551 -9.062 -28.516 1 91.25 89 GLU A N 1
ATOM 712 C CA . GLU A 1 89 ? 3.057 -9.656 -27.281 1 91.25 89 GLU A CA 1
ATOM 713 C C . GLU A 1 89 ? 3.168 -8.617 -26.172 1 91.25 89 GLU A C 1
ATOM 715 O O . GLU A 1 89 ? 3.119 -7.414 -26.438 1 91.25 89 GLU A O 1
ATOM 720 N N . SER A 1 90 ? 3.207 -9.117 -25 1 92.88 90 SER A N 1
ATOM 721 C CA . SER A 1 90 ? 3.502 -8.281 -23.828 1 92.88 90 SER A CA 1
ATOM 722 C C . SER A 1 90 ? 4.652 -8.859 -23.016 1 92.88 90 SER A C 1
ATOM 724 O O . SER A 1 90 ? 4.914 -10.062 -23.062 1 92.88 90 SER A O 1
ATOM 726 N N . LEU A 1 91 ? 5.344 -8.031 -22.391 1 95 91 LEU A N 1
ATOM 727 C CA . LEU A 1 91 ? 6.422 -8.367 -21.469 1 95 91 LEU A CA 1
ATOM 728 C C . LEU A 1 91 ? 5.992 -8.133 -20.016 1 95 91 LEU A C 1
ATOM 730 O O . LEU A 1 91 ? 5.43 -7.086 -19.703 1 95 91 LEU A O 1
ATOM 734 N N . THR A 1 92 ? 6.219 -9.164 -19.172 1 95.19 92 THR A N 1
ATOM 735 C CA . THR A 1 92 ? 5.758 -9.016 -17.797 1 95.19 92 THR A CA 1
ATOM 736 C C . THR A 1 92 ? 6.809 -9.531 -16.812 1 95.19 92 THR A C 1
ATOM 738 O O . THR A 1 92 ? 7.359 -10.617 -17 1 95.19 92 THR A O 1
ATOM 741 N N . SER A 1 93 ? 7.109 -8.867 -15.789 1 93.62 93 SER A N 1
ATOM 742 C CA . SER A 1 93 ? 7.914 -9.281 -14.648 1 93.62 93 SER A CA 1
ATOM 743 C C . SER A 1 93 ? 7.039 -9.617 -13.445 1 93.62 93 SER A C 1
ATOM 745 O O . SER A 1 93 ? 6.691 -8.734 -12.656 1 93.62 93 SER A O 1
ATOM 747 N N . THR A 1 94 ? 6.719 -10.82 -13.125 1 87.81 94 THR A N 1
ATOM 748 C CA . THR A 1 94 ? 6.66 -12.188 -13.641 1 87.81 94 THR A CA 1
ATOM 749 C C . THR A 1 94 ? 5.25 -12.75 -13.5 1 87.81 94 THR A C 1
ATOM 751 O O . THR A 1 94 ? 4.539 -12.445 -12.547 1 87.81 94 THR A O 1
ATOM 754 N N . TYR A 1 95 ? 4.809 -13.391 -14.453 1 88.81 95 TYR A N 1
ATOM 755 C CA . TYR A 1 95 ? 3.52 -14.07 -14.469 1 88.81 95 TYR A CA 1
ATOM 756 C C . TYR A 1 95 ? 3.662 -15.5 -14.969 1 88.81 95 TYR A C 1
ATOM 758 O O . TYR A 1 95 ? 4.277 -15.742 -16.016 1 88.81 95 TYR A O 1
ATOM 766 N N . PRO A 1 96 ? 2.969 -16.391 -14.18 1 94.69 96 PRO A N 1
ATOM 767 C CA . PRO A 1 96 ? 2.271 -16.219 -12.906 1 94.69 96 PRO A CA 1
ATOM 768 C C . PRO A 1 96 ? 3.215 -15.844 -11.766 1 94.69 96 PRO A C 1
ATOM 770 O O . PRO A 1 96 ? 4.395 -16.203 -11.789 1 94.69 96 PRO A O 1
ATOM 773 N N . GLY A 1 97 ? 2.701 -15.148 -10.82 1 94.81 97 GLY A N 1
ATOM 774 C CA . GLY A 1 97 ? 3.498 -14.68 -9.695 1 94.81 97 GLY A CA 1
ATOM 775 C C . GLY A 1 97 ? 3.719 -13.18 -9.703 1 94.81 97 GLY A C 1
ATOM 776 O O . GLY A 1 97 ? 2.951 -12.438 -10.32 1 94.81 97 GLY A O 1
ATOM 777 N N . TYR A 1 98 ? 4.691 -12.789 -8.93 1 95.81 98 TYR A N 1
ATOM 778 C CA . TYR A 1 98 ? 5.012 -11.383 -8.711 1 95.81 98 TYR A CA 1
ATOM 779 C C . TYR A 1 98 ? 6.516 -11.148 -8.82 1 95.81 98 TYR A C 1
ATOM 781 O O . TYR A 1 98 ? 7.312 -12.055 -8.562 1 95.81 98 TYR A O 1
ATOM 789 N N . GLY A 1 99 ? 6.789 -9.945 -9.258 1 94.56 99 GLY A N 1
ATOM 790 C CA . GLY A 1 99 ? 8.211 -9.68 -9.414 1 94.56 99 GLY A CA 1
ATOM 791 C C . GLY A 1 99 ? 8.531 -8.203 -9.523 1 94.56 99 GLY A C 1
ATOM 792 O O . GLY A 1 99 ? 7.785 -7.363 -9.023 1 94.56 99 GLY A O 1
ATOM 793 N N . GLY A 1 100 ? 9.609 -7.914 -10.203 1 95.75 100 GLY A N 1
ATOM 794 C CA . GLY A 1 100 ? 10.297 -6.633 -10.297 1 95.75 100 GLY A CA 1
ATOM 795 C C . GLY A 1 100 ? 11.773 -6.723 -9.992 1 95.75 100 GLY A C 1
ATOM 796 O O . GLY A 1 100 ? 12.305 -7.816 -9.781 1 95.75 100 GLY A O 1
ATOM 797 N N . PRO A 1 101 ? 12.398 -5.594 -10.031 1 97.81 101 PRO A N 1
ATOM 798 C CA . PRO A 1 101 ? 13.852 -5.621 -9.82 1 97.81 101 PRO A CA 1
ATOM 799 C C . PRO A 1 101 ? 14.234 -5.996 -8.391 1 97.81 101 PRO A C 1
ATOM 801 O O . PRO A 1 101 ? 13.617 -5.516 -7.438 1 97.81 101 PRO A O 1
ATOM 804 N N . LEU A 1 102 ? 15.141 -6.871 -8.266 1 98.12 102 LEU A N 1
ATOM 805 C CA . LEU A 1 102 ? 15.859 -7.16 -7.031 1 98.12 102 LEU A CA 1
ATOM 806 C C . LEU A 1 102 ? 17.312 -6.723 -7.137 1 98.12 102 LEU A C 1
ATOM 808 O O . LEU A 1 102 ? 18.031 -7.137 -8.055 1 98.12 102 LEU A O 1
ATOM 812 N N . ILE A 1 103 ? 17.797 -5.922 -6.234 1 97.88 103 ILE A N 1
ATOM 813 C CA . ILE A 1 103 ? 19.125 -5.344 -6.352 1 97.88 103 ILE A CA 1
ATOM 814 C C . ILE A 1 103 ? 19.844 -5.422 -5.008 1 97.88 103 ILE A C 1
ATOM 816 O O . ILE A 1 103 ? 19.297 -5.051 -3.975 1 97.88 103 ILE A O 1
ATOM 820 N N . LEU A 1 104 ? 21.094 -5.816 -5.004 1 96.06 104 LEU A N 1
ATOM 821 C CA . LEU A 1 104 ? 21.891 -5.969 -3.793 1 96.06 104 LEU A CA 1
ATOM 822 C C . LEU A 1 104 ? 22.812 -4.766 -3.592 1 96.06 104 LEU A C 1
ATOM 824 O O . LEU A 1 104 ? 23.062 -4.359 -2.457 1 96.06 104 LEU A O 1
ATOM 828 N N . SER A 1 105 ? 23.359 -4.312 -4.73 1 93.25 105 SER A N 1
ATOM 829 C CA . SER A 1 105 ? 24.328 -3.227 -4.621 1 93.25 105 SER A CA 1
ATOM 830 C C . SER A 1 105 ? 24.266 -2.314 -5.844 1 93.25 105 SER A C 1
ATOM 832 O O . SER A 1 105 ? 23.656 -2.654 -6.852 1 93.25 105 SER A O 1
ATOM 834 N N . ASP A 1 106 ? 24.891 -1.143 -5.668 1 94.38 106 ASP A N 1
ATOM 835 C CA . ASP A 1 106 ? 24.938 -0.181 -6.762 1 94.38 106 ASP A CA 1
ATOM 836 C C . ASP A 1 106 ? 23.562 0.055 -7.355 1 94.38 106 ASP A C 1
ATOM 838 O O . ASP A 1 106 ? 23.375 -0.047 -8.57 1 94.38 106 ASP A O 1
ATOM 842 N N . GLU A 1 107 ? 22.688 0.314 -6.496 1 94.81 107 GLU A N 1
ATOM 843 C CA . GLU A 1 107 ? 21.266 0.268 -6.797 1 94.81 107 GLU A CA 1
ATOM 844 C C . GLU A 1 107 ? 20.922 1.131 -8.008 1 94.81 107 GLU A C 1
ATOM 846 O O . GLU A 1 107 ? 20.25 0.67 -8.938 1 94.81 107 GLU A O 1
ATOM 851 N N . ARG A 1 108 ? 21.406 2.375 -8.055 1 94.81 108 ARG A N 1
ATOM 852 C CA . ARG A 1 108 ? 21.078 3.273 -9.156 1 94.81 108 ARG A CA 1
ATOM 853 C C . ARG A 1 108 ? 21.594 2.73 -10.484 1 94.81 108 ARG A C 1
ATOM 855 O O . ARG A 1 108 ? 20.828 2.613 -11.445 1 94.81 108 ARG A O 1
ATOM 862 N N . GLU A 1 109 ? 22.844 2.426 -10.5 1 96.88 109 GLU A N 1
ATOM 863 C CA . GLU A 1 109 ? 23.469 1.944 -11.734 1 96.88 109 GLU A CA 1
ATOM 864 C C . GLU A 1 109 ? 22.875 0.607 -12.164 1 96.88 109 GLU A C 1
ATOM 866 O O . GLU A 1 109 ? 22.594 0.395 -13.344 1 96.88 109 GLU A O 1
ATOM 871 N N . ALA A 1 110 ? 22.688 -0.268 -11.219 1 97.75 110 ALA A N 1
ATOM 872 C CA . ALA A 1 110 ? 22.109 -1.575 -11.523 1 97.75 110 ALA A CA 1
ATOM 873 C C . ALA A 1 110 ? 20.703 -1.438 -12.086 1 97.75 110 ALA A C 1
ATOM 875 O O . ALA A 1 110 ? 20.328 -2.125 -13.039 1 97.75 110 ALA A O 1
ATOM 876 N N . LEU A 1 111 ? 19.953 -0.58 -11.492 1 97.5 111 LEU A N 1
ATOM 877 C CA . LEU A 1 111 ? 18.578 -0.338 -11.93 1 97.5 111 LEU A CA 1
ATOM 878 C C . LEU A 1 111 ? 18.562 0.191 -13.359 1 97.5 111 LEU A C 1
ATOM 880 O O . LEU A 1 111 ? 17.766 -0.276 -14.188 1 97.5 111 LEU A O 1
ATOM 884 N N . ASP A 1 112 ? 19.375 1.171 -13.633 1 97.5 112 ASP A N 1
ATOM 885 C CA . ASP A 1 112 ? 19.469 1.705 -14.984 1 97.5 112 ASP A CA 1
ATOM 886 C C . ASP A 1 112 ? 19.812 0.603 -15.984 1 97.5 112 ASP A C 1
ATOM 888 O O . ASP A 1 112 ? 19.188 0.5 -17.047 1 97.5 112 ASP A O 1
ATOM 892 N N . LEU A 1 113 ? 20.75 -0.194 -15.617 1 98 113 LEU A N 1
ATOM 893 C CA . LEU A 1 113 ? 21.203 -1.251 -16.516 1 98 113 LEU A CA 1
ATOM 894 C C . LEU A 1 113 ? 20.109 -2.281 -16.75 1 98 113 LEU A C 1
ATOM 896 O O . LEU A 1 113 ? 19.953 -2.787 -17.859 1 98 113 LEU A O 1
ATOM 900 N N . LEU A 1 114 ? 19.359 -2.639 -15.703 1 98.19 114 LEU A N 1
ATOM 901 C CA . LEU A 1 114 ? 18.266 -3.584 -15.852 1 98.19 114 LEU A CA 1
ATOM 902 C C . LEU A 1 114 ? 17.281 -3.107 -16.906 1 98.19 114 LEU A C 1
ATOM 904 O O . LEU A 1 114 ? 16.922 -3.861 -17.828 1 98.19 114 LEU A O 1
ATOM 908 N N . PHE A 1 115 ? 16.891 -1.863 -16.828 1 97.44 115 PHE A N 1
ATOM 909 C CA . PHE A 1 115 ? 15.844 -1.362 -17.703 1 97.44 115 PHE A CA 1
ATOM 910 C C . PHE A 1 115 ? 16.391 -1.045 -19.094 1 97.44 115 PHE A C 1
ATOM 912 O O . PHE A 1 115 ? 15.711 -1.233 -20.094 1 97.44 115 PHE A O 1
ATOM 919 N N . GLU A 1 116 ? 17.609 -0.548 -19.188 1 96.88 116 GLU A N 1
ATOM 920 C CA . GLU A 1 116 ? 18.234 -0.311 -20.484 1 96.88 116 GLU A CA 1
ATOM 921 C C . GLU A 1 116 ? 18.391 -1.61 -21.266 1 96.88 116 GLU A C 1
ATOM 923 O O . GLU A 1 116 ? 18.109 -1.66 -22.469 1 96.88 116 GLU A O 1
ATOM 928 N N . GLU A 1 117 ? 18.875 -2.598 -20.562 1 96.88 117 GLU A N 1
ATOM 929 C CA . GLU A 1 117 ? 19.016 -3.9 -21.203 1 96.88 117 GLU A CA 1
ATOM 930 C C . GLU A 1 117 ? 17.672 -4.453 -21.656 1 96.88 117 GLU A C 1
ATOM 932 O O . GLU A 1 117 ? 17.562 -5.008 -22.75 1 96.88 117 GLU A O 1
ATOM 937 N N . LEU A 1 118 ? 16.672 -4.348 -20.812 1 95 118 LEU A N 1
ATOM 938 C CA . LEU A 1 118 ? 15.336 -4.805 -21.156 1 95 118 LEU A CA 1
ATOM 939 C C . LEU A 1 118 ? 14.828 -4.105 -22.422 1 95 118 LEU A C 1
ATOM 941 O O . LEU A 1 118 ? 14.281 -4.75 -23.312 1 95 118 LEU A O 1
ATOM 945 N N . GLU A 1 119 ? 15.016 -2.83 -22.469 1 91.94 119 GLU A N 1
ATOM 946 C CA . GLU A 1 119 ? 14.539 -2.027 -23.594 1 91.94 119 GLU A CA 1
ATOM 947 C C . GLU A 1 119 ? 15.312 -2.344 -24.875 1 91.94 119 GLU A C 1
ATOM 949 O O . GLU A 1 119 ? 14.766 -2.287 -25.969 1 91.94 119 GLU A O 1
ATOM 954 N N . SER A 1 120 ? 16.531 -2.695 -24.703 1 91.31 120 SER A N 1
ATOM 955 C CA . SER A 1 120 ? 17.359 -3.018 -25.859 1 91.31 120 SER A CA 1
ATOM 956 C C . SER A 1 120 ? 16.969 -4.355 -26.469 1 91.31 120 SER A C 1
ATOM 958 O O . SER A 1 120 ? 17.219 -4.609 -27.641 1 91.31 120 SER A O 1
ATOM 960 N N . SER A 1 121 ? 16.359 -5.129 -25.703 1 85.44 121 SER A N 1
ATOM 961 C CA . SER A 1 121 ? 16.016 -6.473 -26.156 1 85.44 121 SER A CA 1
ATOM 962 C C . SER A 1 121 ? 14.586 -6.539 -26.656 1 85.44 121 SER A C 1
ATOM 964 O O . SER A 1 121 ? 14.07 -7.621 -26.938 1 85.44 121 SER A O 1
ATOM 966 N N . ARG A 1 122 ? 14.016 -5.426 -26.797 1 85.06 122 ARG A N 1
ATOM 967 C CA . ARG A 1 122 ? 12.609 -5.406 -27.172 1 85.06 122 ARG A CA 1
ATOM 968 C C . ARG A 1 122 ? 12.43 -5.727 -28.656 1 85.06 122 ARG A C 1
ATOM 970 O O . ARG A 1 122 ? 13.258 -5.344 -29.484 1 85.06 122 ARG A O 1
ATOM 977 N N . GLY A 1 123 ? 11.453 -6.465 -28.969 1 81.69 123 GLY A N 1
ATOM 978 C CA . GLY A 1 123 ? 11.078 -6.727 -30.344 1 81.69 123 GLY A CA 1
ATOM 979 C C . GLY A 1 123 ? 9.945 -5.844 -30.828 1 81.69 123 GLY A C 1
ATOM 980 O O . GLY A 1 123 ? 9.289 -5.168 -30.031 1 81.69 123 GLY A O 1
ATOM 981 N N . PRO A 1 124 ? 9.672 -5.84 -32.062 1 82.38 124 PRO A N 1
ATOM 982 C CA . PRO A 1 124 ? 8.656 -4.973 -32.656 1 82.38 124 PRO A CA 1
ATOM 983 C C . PRO A 1 124 ? 7.234 -5.375 -32.25 1 82.38 124 PRO A C 1
ATOM 985 O O . PRO A 1 124 ? 6.309 -4.57 -32.375 1 82.38 124 PRO A O 1
ATOM 988 N N . THR A 1 125 ? 7.195 -6.555 -31.812 1 87.69 125 THR A N 1
ATOM 989 C CA . THR A 1 125 ? 5.852 -7.035 -31.531 1 87.69 125 THR A CA 1
ATOM 990 C C . THR A 1 125 ? 5.465 -6.742 -30.094 1 87.69 125 THR A C 1
ATOM 992 O O . THR A 1 125 ? 4.312 -6.93 -29.688 1 87.69 125 THR A O 1
ATOM 995 N N . LEU A 1 126 ? 6.379 -6.32 -29.344 1 92 126 LEU A N 1
ATOM 996 C CA . LEU A 1 126 ? 6.113 -6.066 -27.922 1 92 126 LEU A CA 1
ATOM 997 C C . LEU A 1 126 ? 5.312 -4.781 -27.75 1 92 126 LEU A C 1
ATOM 999 O O . LEU A 1 126 ? 5.766 -3.701 -28.141 1 92 126 LEU A O 1
ATOM 1003 N N . VAL A 1 127 ? 4.203 -4.875 -27.094 1 92.06 127 VAL A N 1
ATOM 1004 C CA . VAL A 1 127 ? 3.262 -3.766 -27 1 92.06 127 VAL A CA 1
ATOM 1005 C C . VAL A 1 127 ? 3.518 -2.977 -25.719 1 92.06 127 VAL A C 1
ATOM 1007 O O . VAL A 1 127 ? 3.451 -1.746 -25.719 1 92.06 127 VAL A O 1
ATOM 1010 N N . TYR A 1 128 ? 3.773 -3.717 -24.641 1 94.12 128 TYR A N 1
ATOM 1011 C CA . TYR A 1 128 ? 4.012 -3.035 -23.375 1 94.12 128 TYR A CA 1
ATOM 1012 C C . TYR A 1 128 ? 4.785 -3.928 -22.406 1 94.12 128 TYR A C 1
ATOM 1014 O O . TYR A 1 128 ? 4.965 -5.121 -22.672 1 94.12 128 TYR A O 1
ATOM 1022 N N . HIS A 1 129 ? 5.336 -3.342 -21.438 1 96.12 129 HIS A N 1
ATOM 1023 C CA . HIS A 1 129 ? 5.949 -4.023 -20.297 1 96.12 129 HIS A CA 1
ATOM 1024 C C . HIS A 1 129 ? 5.184 -3.746 -19.016 1 96.12 129 HIS A C 1
ATOM 1026 O O . HIS A 1 129 ? 4.746 -2.617 -18.781 1 96.12 129 HIS A O 1
ATOM 1032 N N . ARG A 1 130 ? 5.023 -4.797 -18.25 1 96.12 130 ARG A N 1
ATOM 1033 C CA . ARG A 1 130 ? 4.344 -4.676 -16.953 1 96.12 130 ARG A CA 1
ATOM 1034 C C . ARG A 1 130 ? 5.211 -5.215 -15.828 1 96.12 130 ARG A C 1
ATOM 1036 O O . ARG A 1 130 ? 5.836 -6.266 -15.961 1 96.12 130 ARG A O 1
ATOM 1043 N N . ILE A 1 131 ? 5.258 -4.445 -14.773 1 96.81 131 ILE A N 1
ATOM 1044 C CA . ILE A 1 131 ? 5.801 -4.902 -13.5 1 96.81 131 ILE A CA 1
ATOM 1045 C C . ILE A 1 131 ? 4.672 -5.051 -12.484 1 96.81 131 ILE A C 1
ATOM 1047 O O . ILE A 1 131 ? 3.873 -4.129 -12.297 1 96.81 131 ILE A O 1
ATOM 1051 N N . GLN A 1 132 ? 4.57 -6.164 -11.883 1 95.31 132 GLN A N 1
ATOM 1052 C CA . GLN A 1 132 ? 3.602 -6.383 -10.812 1 95.31 132 GLN A CA 1
ATOM 1053 C C . GLN A 1 132 ? 4.262 -7.039 -9.602 1 95.31 132 GLN A C 1
ATOM 1055 O O . GLN A 1 132 ? 4.934 -8.062 -9.734 1 95.31 132 GLN A O 1
ATOM 1060 N N . SER A 1 133 ? 4.141 -6.422 -8.492 1 94.44 133 SER A N 1
ATOM 1061 C CA . SER A 1 133 ? 4.77 -6.918 -7.27 1 94.44 133 SER A CA 1
ATOM 1062 C C . SER A 1 133 ? 3.779 -6.941 -6.109 1 94.44 133 SER A C 1
ATOM 1064 O O . SER A 1 133 ? 2.908 -6.078 -6.012 1 94.44 133 SER A O 1
ATOM 1066 N N . ASN A 1 134 ? 3.953 -7.953 -5.285 1 92.12 134 ASN A N 1
ATOM 1067 C CA . ASN A 1 134 ? 3.141 -8.062 -4.078 1 92.12 134 ASN A CA 1
ATOM 1068 C C . ASN A 1 134 ? 3.848 -7.465 -2.867 1 92.12 134 ASN A C 1
ATOM 1070 O O . ASN A 1 134 ? 3.367 -7.586 -1.739 1 92.12 134 ASN A O 1
ATOM 1074 N N . ASP A 1 135 ? 5.004 -6.934 -3.084 1 92.75 135 ASP A N 1
ATOM 1075 C CA . ASP A 1 135 ? 5.727 -6.188 -2.059 1 92.75 135 ASP A CA 1
ATOM 1076 C C . ASP A 1 135 ? 5.586 -4.684 -2.271 1 92.75 135 ASP A C 1
ATOM 1078 O O . ASP A 1 135 ? 6.148 -4.129 -3.219 1 92.75 135 ASP A O 1
ATOM 1082 N N . LEU A 1 136 ? 5.012 -4.062 -1.357 1 90.62 136 LEU A N 1
ATOM 1083 C CA . LEU A 1 136 ? 4.688 -2.646 -1.483 1 90.62 136 LEU A CA 1
ATOM 1084 C C . LEU A 1 136 ? 5.945 -1.789 -1.425 1 90.62 136 LEU A C 1
ATOM 1086 O O . LEU A 1 136 ? 5.93 -0.625 -1.831 1 90.62 136 LEU A O 1
ATOM 1090 N N . SER A 1 137 ? 7.008 -2.352 -0.932 1 94.75 137 SER A N 1
ATOM 1091 C CA . SER A 1 137 ? 8.242 -1.584 -0.807 1 94.75 137 SER A CA 1
ATOM 1092 C C . SER A 1 137 ? 8.844 -1.278 -2.176 1 94.75 137 SER A C 1
ATOM 1094 O O . SER A 1 137 ? 9.734 -0.437 -2.291 1 94.75 137 SER A O 1
ATOM 1096 N N . HIS A 1 138 ? 8.297 -1.886 -3.227 1 96.31 138 HIS A N 1
ATOM 1097 C CA . HIS A 1 138 ? 8.734 -1.5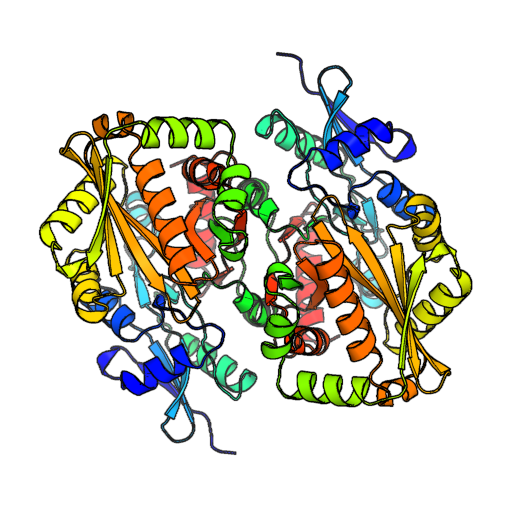55 -4.578 1 96.31 138 HIS A CA 1
ATOM 1098 C C . HIS A 1 138 ? 8.383 -0.115 -4.934 1 96.31 138 HIS A C 1
ATOM 1100 O O . HIS A 1 138 ? 8.891 0.428 -5.918 1 96.31 138 HIS A O 1
ATOM 1106 N N . VAL A 1 139 ? 7.59 0.503 -4.109 1 95.75 139 VAL A N 1
ATOM 1107 C CA . VAL A 1 139 ? 7.227 1.897 -4.34 1 95.75 139 VAL A CA 1
ATOM 1108 C C . VAL A 1 139 ? 8.477 2.771 -4.289 1 95.75 139 VAL A C 1
ATOM 1110 O O . VAL A 1 139 ? 8.477 3.896 -4.797 1 95.75 139 VAL A O 1
ATOM 1113 N N . ARG A 1 140 ? 9.547 2.242 -3.721 1 96.5 140 ARG A N 1
ATOM 1114 C CA . ARG A 1 140 ? 10.82 2.945 -3.707 1 96.5 140 ARG A CA 1
ATOM 1115 C C . ARG A 1 140 ? 11.273 3.291 -5.121 1 96.5 140 ARG A C 1
ATOM 1117 O O . ARG A 1 140 ? 12.086 4.199 -5.316 1 96.5 140 ARG A O 1
ATOM 1124 N N . TYR A 1 141 ? 10.695 2.6 -6.113 1 96.88 141 TYR A N 1
ATOM 1125 C CA . TYR A 1 141 ? 11.047 2.844 -7.508 1 96.88 141 TYR A CA 1
ATOM 1126 C C . TYR A 1 141 ? 9.922 3.586 -8.227 1 96.88 141 TYR A C 1
ATOM 1128 O O . TYR A 1 141 ? 9.93 3.682 -9.461 1 96.88 141 TYR A O 1
ATOM 1136 N N . GLY A 1 142 ? 8.945 4.031 -7.5 1 95.44 142 GLY A N 1
ATOM 1137 C CA . GLY A 1 142 ? 7.777 4.668 -8.094 1 95.44 142 GLY A CA 1
ATOM 1138 C C . GLY A 1 142 ? 8.133 5.828 -9.008 1 95.44 142 GLY A C 1
ATOM 1139 O O . GLY A 1 142 ? 7.805 5.809 -10.195 1 95.44 142 GLY A O 1
ATOM 1140 N N . ARG A 1 143 ? 8.82 6.773 -8.531 1 94.12 143 ARG A N 1
ATOM 1141 C CA . ARG A 1 143 ? 9.18 7.957 -9.312 1 94.12 143 ARG A CA 1
ATOM 1142 C C . ARG A 1 143 ? 10.148 7.602 -10.438 1 94.12 143 ARG A C 1
ATOM 1144 O O . ARG A 1 143 ? 10.023 8.109 -11.547 1 94.12 143 ARG A O 1
ATOM 1151 N N . TYR A 1 144 ? 11.078 6.773 -10.156 1 95.25 144 TYR A N 1
ATOM 1152 C CA . TYR A 1 144 ? 12.031 6.328 -11.164 1 95.25 144 TYR A CA 1
ATOM 1153 C C . TYR A 1 144 ? 11.32 5.75 -12.383 1 95.25 144 TYR A C 1
ATOM 1155 O O . TYR A 1 144 ? 11.633 6.113 -13.516 1 95.25 144 TYR A O 1
ATOM 1163 N N . LEU A 1 145 ? 10.383 4.867 -12.125 1 96.19 145 LEU A N 1
ATOM 1164 C CA . LEU A 1 145 ? 9.656 4.203 -13.195 1 96.19 145 LEU A CA 1
ATOM 1165 C C . LEU A 1 145 ? 8.742 5.188 -13.922 1 96.19 145 LEU A C 1
ATOM 1167 O O . LEU A 1 145 ? 8.594 5.113 -15.148 1 96.19 145 LEU A O 1
ATOM 1171 N N . GLN A 1 146 ? 8.148 6.059 -13.172 1 93.19 146 GLN A N 1
ATOM 1172 C CA . GLN A 1 146 ? 7.316 7.074 -13.812 1 93.19 146 GLN A CA 1
ATOM 1173 C C . GLN A 1 146 ? 8.141 7.941 -14.758 1 93.19 146 GLN A C 1
ATOM 1175 O O . GLN A 1 146 ? 7.68 8.289 -15.852 1 93.19 146 GLN A O 1
ATOM 1180 N N . ASP A 1 147 ? 9.336 8.305 -14.352 1 90.94 147 ASP A N 1
ATOM 1181 C CA . ASP A 1 147 ? 10.227 9.086 -15.203 1 90.94 147 ASP A CA 1
ATOM 1182 C C . ASP A 1 147 ? 10.594 8.312 -16.469 1 90.94 147 ASP A C 1
ATOM 1184 O O . ASP A 1 147 ? 10.922 8.914 -17.5 1 90.94 147 ASP A O 1
ATOM 1188 N N . ARG A 1 148 ? 10.469 7.031 -16.391 1 93.25 148 ARG A N 1
ATOM 1189 C CA . ARG A 1 148 ? 10.781 6.195 -17.547 1 93.25 148 ARG A CA 1
ATOM 1190 C C . ARG A 1 148 ? 9.539 5.93 -18.375 1 93.25 148 ARG A C 1
ATOM 1192 O O . ARG A 1 148 ? 9.586 5.168 -19.344 1 93.25 148 ARG A O 1
ATOM 1199 N N . GLY A 1 149 ? 8.406 6.422 -17.922 1 92.25 149 GLY A N 1
ATOM 1200 C CA . GLY A 1 149 ? 7.207 6.336 -18.734 1 92.25 149 GLY A CA 1
ATOM 1201 C C . GLY A 1 149 ? 6.215 5.305 -18.219 1 92.25 149 GLY A C 1
ATOM 1202 O O . GLY A 1 149 ? 5.176 5.07 -18.844 1 92.25 149 GLY A O 1
ATOM 1203 N N . TYR A 1 150 ? 6.508 4.676 -17.109 1 95.44 150 TYR A N 1
ATOM 1204 C CA . TYR A 1 150 ? 5.566 3.719 -16.547 1 95.44 150 TYR A CA 1
ATOM 1205 C C . TYR A 1 150 ? 4.41 4.438 -15.859 1 95.44 150 TYR A C 1
ATOM 1207 O O . TYR A 1 150 ? 4.594 5.508 -15.273 1 95.44 150 TYR A O 1
ATOM 1215 N N . GLN A 1 151 ? 3.25 3.787 -15.914 1 93 151 GLN A N 1
ATOM 1216 C CA . GLN A 1 151 ? 2.059 4.297 -15.242 1 93 151 GLN A CA 1
ATOM 1217 C C . GLN A 1 151 ? 1.504 3.277 -14.258 1 93 151 GLN A C 1
ATOM 1219 O O . GLN A 1 151 ? 1.408 2.088 -14.57 1 93 151 GLN A O 1
ATOM 1224 N N . PRO A 1 152 ? 1.193 3.771 -13.07 1 93.94 152 PRO A N 1
ATOM 1225 C CA . PRO A 1 152 ? 0.635 2.854 -12.078 1 93.94 152 PRO A CA 1
ATOM 1226 C C . PRO A 1 152 ? -0.82 2.488 -12.359 1 93.94 152 PRO A C 1
ATOM 1228 O O . PRO A 1 152 ? -1.528 3.238 -13.031 1 93.94 152 PRO A O 1
ATOM 1231 N N . ARG A 1 153 ? -1.233 1.338 -11.789 1 90.31 153 ARG A N 1
ATOM 1232 C CA . ARG A 1 153 ? -2.615 0.873 -11.844 1 90.31 153 ARG A CA 1
ATOM 1233 C C . ARG A 1 153 ? -3.125 0.499 -10.461 1 90.31 153 ARG A C 1
ATOM 1235 O O . ARG A 1 153 ? -2.385 -0.068 -9.648 1 90.31 153 ARG A O 1
ATOM 1242 N N . PHE A 1 154 ? -4.383 0.836 -10.086 1 88.75 154 PHE A N 1
ATOM 1243 C CA . PHE A 1 154 ? -5.035 0.465 -8.836 1 88.75 154 PHE A CA 1
ATOM 1244 C C . PHE A 1 154 ? -6.246 -0.427 -9.102 1 88.75 154 PHE A C 1
ATOM 1246 O O . PHE A 1 154 ? -7.238 -0.363 -8.375 1 88.75 154 PHE A O 1
ATOM 1253 N N . ASP A 1 155 ? -6.211 -1.238 -10.094 1 89.38 155 ASP A N 1
ATOM 1254 C CA . ASP A 1 155 ? -7.379 -2.027 -10.469 1 89.38 155 ASP A CA 1
ATOM 1255 C C . ASP A 1 155 ? -7.387 -3.373 -9.75 1 89.38 155 ASP A C 1
ATOM 1257 O O . ASP A 1 155 ? -8.375 -4.109 -9.805 1 89.38 155 ASP A O 1
ATOM 1261 N N . SER A 1 156 ? -6.301 -3.672 -9.125 1 93.25 156 SER A N 1
ATOM 1262 C CA . SER A 1 156 ? -6.188 -4.891 -8.328 1 93.25 156 SER A CA 1
ATOM 1263 C C . SER A 1 156 ? -5.582 -4.605 -6.957 1 93.25 156 SER A C 1
ATOM 1265 O O . SER A 1 156 ? -4.902 -3.59 -6.773 1 93.25 156 SER A O 1
ATOM 1267 N N . CYS A 1 157 ? -5.902 -5.516 -6.051 1 95.94 157 CYS A N 1
ATOM 1268 C CA . CYS A 1 157 ? -5.348 -5.367 -4.707 1 95.94 157 CYS A CA 1
ATOM 1269 C C . CYS A 1 157 ? -5.016 -6.727 -4.105 1 95.94 157 CYS A C 1
ATOM 1271 O O . CYS A 1 157 ? -5.273 -7.762 -4.719 1 95.94 157 CYS A O 1
ATOM 1273 N N . LEU A 1 158 ? -4.305 -6.684 -3.043 1 96.19 158 LEU A N 1
ATOM 1274 C CA . LEU A 1 158 ? -3.939 -7.844 -2.24 1 96.19 158 LEU A CA 1
ATOM 1275 C C . LEU A 1 158 ? -4.543 -7.75 -0.843 1 96.19 158 LEU A C 1
ATOM 1277 O O . LEU A 1 158 ? -4.875 -6.66 -0.377 1 96.19 158 LEU A O 1
ATOM 1281 N N . PHE A 1 159 ? -4.727 -8.875 -0.242 1 97.75 159 PHE A N 1
ATOM 1282 C CA . PHE A 1 159 ? -5.273 -8.906 1.11 1 97.75 159 PHE A CA 1
ATOM 1283 C C . PHE A 1 159 ? -4.301 -9.586 2.068 1 97.75 159 PHE A C 1
ATOM 1285 O O . PHE A 1 159 ? -3.791 -10.672 1.775 1 97.75 159 PHE A O 1
ATOM 1292 N N . PHE A 1 160 ? -4.098 -8.969 3.217 1 97.19 160 PHE A N 1
ATOM 1293 C CA . PHE A 1 160 ? -3.203 -9.531 4.223 1 97.19 160 PHE A CA 1
ATOM 1294 C C . PHE A 1 160 ? -3.836 -9.453 5.609 1 97.19 160 PHE A C 1
ATOM 1296 O O . PHE A 1 160 ? -4.613 -8.539 5.895 1 97.19 160 PHE A O 1
ATOM 1303 N N . VAL A 1 161 ? -3.527 -10.414 6.422 1 97.19 161 VAL A N 1
ATOM 1304 C CA . VAL A 1 161 ? -3.777 -10.398 7.859 1 97.19 161 VAL A CA 1
ATOM 1305 C C . VAL A 1 161 ? -2.451 -10.367 8.617 1 97.19 161 VAL A C 1
ATOM 1307 O O . VAL A 1 161 ? -1.527 -11.117 8.297 1 97.19 161 VAL A O 1
ATOM 1310 N N . ASN A 1 162 ? -2.32 -9.445 9.555 1 94.44 162 ASN A N 1
ATOM 1311 C CA . ASN A 1 162 ? -1.146 -9.422 10.422 1 94.44 162 ASN A CA 1
ATOM 1312 C C . ASN A 1 162 ? -1.18 -10.547 11.445 1 94.44 162 ASN A C 1
ATOM 1314 O O . ASN A 1 162 ? -1.997 -10.523 12.367 1 94.44 162 ASN A O 1
ATOM 1318 N N . LEU A 1 163 ? -0.273 -11.43 11.414 1 96.81 163 LEU A N 1
ATOM 1319 C CA . LEU A 1 163 ? -0.312 -12.609 12.273 1 96.81 163 LEU A CA 1
ATOM 1320 C C . LEU A 1 163 ? 0.219 -12.289 13.664 1 96.81 163 LEU A C 1
ATOM 1322 O O . LEU A 1 163 ? -0.036 -13.031 14.617 1 96.81 163 LEU A O 1
ATOM 1326 N N . GLY A 1 164 ? 0.911 -11.242 13.773 1 91.94 164 GLY A N 1
ATOM 1327 C CA . GLY A 1 164 ? 1.398 -10.812 15.078 1 91.94 164 GLY A CA 1
ATOM 1328 C C . GLY A 1 164 ? 0.284 -10.445 16.047 1 91.94 164 GLY A C 1
ATOM 1329 O O . GLY A 1 164 ? 0.495 -10.414 17.25 1 91.94 164 GLY A O 1
ATOM 1330 N N . ASP A 1 165 ? -0.874 -10.195 15.555 1 92.12 165 ASP A N 1
ATOM 1331 C CA . ASP A 1 165 ? -2.014 -9.836 16.391 1 92.12 165 ASP A CA 1
ATOM 1332 C C . ASP A 1 165 ? -2.477 -11.023 17.219 1 92.12 165 ASP A C 1
ATOM 1334 O O . ASP A 1 165 ? -3.094 -10.852 18.281 1 92.12 165 ASP A O 1
ATOM 1338 N N . GLY A 1 166 ? -2.182 -12.219 16.656 1 95.25 166 GLY A N 1
ATOM 1339 C CA . GLY A 1 166 ? -2.648 -13.43 17.312 1 95.25 166 GLY A CA 1
ATOM 1340 C C . GLY A 1 166 ? -4.051 -13.836 16.891 1 95.25 166 GLY A C 1
ATOM 1341 O O . GLY A 1 166 ? -4.816 -13.008 16.391 1 95.25 166 GLY A O 1
ATOM 1342 N N . TRP A 1 167 ? -4.375 -15.086 17.172 1 97.75 167 TRP A N 1
ATOM 1343 C CA . TRP A 1 167 ? -5.598 -15.688 16.656 1 97.75 167 TRP A CA 1
ATOM 1344 C C . TRP A 1 167 ? -6.832 -14.992 17.219 1 97.75 167 TRP A C 1
ATOM 1346 O O . TRP A 1 167 ? -7.762 -14.664 16.484 1 97.75 167 TRP A O 1
ATOM 1356 N N . GLU A 1 168 ? -6.879 -14.734 18.516 1 97.38 168 GLU A N 1
ATOM 1357 C CA . GLU A 1 168 ? -8.062 -14.172 19.156 1 97.38 168 GLU A CA 1
ATOM 1358 C C . GLU A 1 168 ? -8.391 -12.789 18.594 1 97.38 168 GLU A C 1
ATOM 1360 O O . GLU A 1 168 ? -9.539 -12.5 18.266 1 97.38 168 GLU A O 1
ATOM 1365 N N . SER A 1 169 ? -7.344 -12.008 18.453 1 95 169 SER A N 1
ATOM 1366 C CA . SER A 1 169 ? -7.535 -10.672 17.891 1 95 169 SER A CA 1
ATOM 1367 C C . SER A 1 169 ? -7.988 -10.742 16.438 1 95 169 SER A C 1
ATOM 1369 O O . SER A 1 169 ? -8.875 -10 16.031 1 95 169 SER A O 1
ATOM 1371 N N . ILE A 1 170 ? -7.387 -11.633 15.672 1 97.19 170 ILE A N 1
ATOM 1372 C CA . ILE A 1 170 ? -7.738 -11.797 14.266 1 97.19 170 ILE A CA 1
ATOM 1373 C C . ILE A 1 170 ? -9.195 -12.242 14.148 1 97.19 170 ILE A C 1
ATOM 1375 O O . ILE A 1 170 ? -9.953 -11.695 13.344 1 97.19 170 ILE A O 1
ATOM 1379 N N . ARG A 1 171 ? -9.578 -13.172 14.945 1 97.81 171 ARG A N 1
ATOM 1380 C CA . ARG A 1 171 ? -10.953 -13.664 14.945 1 97.81 171 ARG A CA 1
ATOM 1381 C C . ARG A 1 171 ? -11.93 -12.555 15.305 1 97.81 171 ARG A C 1
ATOM 1383 O O . ARG A 1 171 ? -12.977 -12.414 14.664 1 97.81 171 ARG A O 1
ATOM 1390 N N . ASP A 1 172 ? -11.633 -11.766 16.281 1 96.31 172 ASP A N 1
ATOM 1391 C CA . ASP A 1 172 ? -12.508 -10.688 16.734 1 96.31 172 ASP A CA 1
ATOM 1392 C C . ASP A 1 172 ? -12.664 -9.617 15.664 1 96.31 172 ASP A C 1
ATOM 1394 O O . ASP A 1 172 ? -13.68 -8.93 15.609 1 96.31 172 ASP A O 1
ATOM 1398 N N . ASP A 1 173 ? -11.68 -9.516 14.836 1 93.81 173 ASP A N 1
ATOM 1399 C CA . ASP A 1 173 ? -11.703 -8.484 13.812 1 93.81 173 ASP A CA 1
ATOM 1400 C C . ASP A 1 173 ? -12.461 -8.953 12.57 1 93.81 173 ASP A C 1
ATOM 1402 O O . ASP A 1 173 ? -12.711 -8.172 11.648 1 93.81 173 ASP A O 1
ATOM 1406 N N . MET A 1 174 ? -12.82 -10.203 12.523 1 97.44 174 MET A N 1
ATOM 1407 C CA . MET A 1 174 ? -13.633 -10.695 11.414 1 97.44 174 MET A CA 1
ATOM 1408 C C . MET A 1 174 ? -15.031 -10.086 11.453 1 97.44 174 MET A C 1
ATOM 1410 O O . MET A 1 174 ? -15.484 -9.625 12.5 1 97.44 174 MET A O 1
ATOM 1414 N N . ASP A 1 175 ? -15.594 -10.086 10.32 1 95.62 175 ASP A N 1
ATOM 1415 C CA . ASP A 1 175 ? -16.984 -9.68 10.219 1 95.62 175 ASP A CA 1
ATOM 1416 C C . ASP A 1 175 ? -17.891 -10.594 11.047 1 95.62 175 ASP A C 1
ATOM 1418 O O . ASP A 1 175 ? -17.594 -11.773 11.227 1 95.62 175 ASP A O 1
ATOM 1422 N N . LYS A 1 176 ? -19.031 -10.078 11.492 1 96.31 176 LYS A N 1
ATOM 1423 C CA . LYS A 1 176 ? -19.953 -10.82 12.344 1 96.31 176 LYS A CA 1
ATOM 1424 C C . LYS A 1 176 ? -20.422 -12.109 11.656 1 96.31 176 LYS A C 1
ATOM 1426 O O . LYS A 1 176 ? -20.484 -13.164 12.297 1 96.31 176 LYS A O 1
ATOM 1431 N N . GLU A 1 177 ? -20.703 -11.984 10.422 1 96.94 177 GLU A N 1
ATOM 1432 C CA . GLU A 1 177 ? -21.172 -13.156 9.68 1 96.94 177 GLU A CA 1
ATOM 1433 C C . GLU A 1 177 ? -20.078 -14.211 9.555 1 96.94 177 GLU A C 1
ATOM 1435 O O . GLU A 1 177 ? -20.344 -15.406 9.672 1 96.94 177 GLU A O 1
ATOM 1440 N N . ARG A 1 178 ? -18.828 -13.789 9.359 1 97.88 178 ARG A N 1
ATOM 1441 C CA . ARG A 1 178 ? -17.719 -14.719 9.227 1 97.88 178 ARG A CA 1
ATOM 1442 C C . ARG A 1 178 ? -17.406 -15.406 10.555 1 97.88 178 ARG A C 1
ATOM 1444 O O . ARG A 1 178 ? -17.109 -16.609 10.586 1 97.88 178 ARG A O 1
ATOM 1451 N N . ARG A 1 179 ? -17.516 -14.688 11.602 1 98.12 179 ARG A N 1
ATOM 1452 C CA . ARG A 1 179 ? -17.328 -15.281 12.922 1 98.12 179 ARG A CA 1
ATOM 1453 C C . ARG A 1 179 ? -18.375 -16.344 13.195 1 98.12 179 ARG A C 1
ATOM 1455 O O . ARG A 1 179 ? -18.078 -17.406 13.742 1 98.12 179 ARG A O 1
ATOM 1462 N N . LYS A 1 180 ? -19.594 -16 12.82 1 98.12 180 LYS A N 1
ATOM 1463 C CA . LYS A 1 180 ? -20.688 -16.953 13 1 98.12 180 LYS A CA 1
ATOM 1464 C C . LYS A 1 180 ? -20.453 -18.219 12.18 1 98.12 180 LYS A C 1
ATOM 1466 O O . LYS A 1 180 ? -20.625 -19.328 12.68 1 98.12 180 LYS A O 1
ATOM 1471 N N . ASP A 1 181 ? -20.078 -18.047 10.961 1 98.06 181 ASP A N 1
ATOM 1472 C CA . ASP A 1 181 ? -19.812 -19.172 10.078 1 98.06 181 ASP A CA 1
ATOM 1473 C C . ASP A 1 181 ? -18.656 -20.016 10.602 1 98.06 181 ASP A C 1
ATOM 1475 O O . ASP A 1 181 ? -18.688 -21.25 10.516 1 98.06 181 ASP A O 1
ATOM 1479 N N . LEU A 1 182 ? -17.656 -19.375 11.07 1 98.31 182 LEU A N 1
ATOM 1480 C CA . LEU A 1 182 ? -16.516 -20.078 11.633 1 98.31 182 LEU A CA 1
ATOM 1481 C C . LEU A 1 182 ? -16.922 -20.891 12.852 1 98.31 182 LEU A C 1
ATOM 1483 O O . LEU A 1 182 ? -16.5 -22.031 13.008 1 98.31 182 LEU A O 1
ATOM 1487 N N . ARG A 1 183 ? -17.734 -20.312 13.703 1 98.06 183 ARG A N 1
ATOM 1488 C CA . ARG A 1 183 ? -18.234 -21.031 14.867 1 98.06 183 ARG A CA 1
ATOM 1489 C C . ARG A 1 183 ? -19 -22.281 14.445 1 98.06 183 ARG A C 1
ATOM 1491 O O . ARG A 1 183 ? -18.797 -23.359 15 1 98.06 183 ARG A O 1
ATOM 1498 N N . LYS A 1 184 ? -19.875 -22.109 13.516 1 98.31 184 LYS A N 1
ATOM 1499 C CA . LYS A 1 184 ? -20.672 -23.234 13.016 1 98.31 184 LYS A CA 1
ATOM 1500 C C . LYS A 1 184 ? -19.766 -24.312 12.414 1 98.31 184 LYS A C 1
ATOM 1502 O O . LYS A 1 184 ? -20.016 -25.5 12.594 1 98.31 184 LYS A O 1
ATOM 1507 N N . ALA A 1 185 ? -18.797 -23.859 11.68 1 98.31 185 ALA A N 1
ATOM 1508 C CA . ALA A 1 185 ? -17.844 -24.797 11.086 1 98.31 185 ALA A CA 1
ATOM 1509 C C . ALA A 1 185 ? -17.125 -25.609 12.156 1 98.31 185 ALA A C 1
ATOM 1511 O O . ALA A 1 185 ? -16.953 -26.828 12.023 1 98.31 185 ALA A O 1
ATOM 1512 N N . GLU A 1 186 ? -16.781 -24.953 13.219 1 97.62 186 GLU A N 1
ATOM 1513 C CA . GLU A 1 186 ? -15.953 -25.562 14.25 1 97.62 186 GLU A CA 1
ATOM 1514 C C . GLU A 1 186 ? -16.797 -26.406 15.203 1 97.62 186 GLU A C 1
ATOM 1516 O O . GLU A 1 186 ? -16.25 -27.203 15.977 1 97.62 186 GLU A O 1
ATOM 1521 N N . GLU A 1 187 ? -18.062 -26.266 15.133 1 97.88 187 GLU A N 1
ATOM 1522 C CA . GLU A 1 187 ? -18.969 -27.094 15.922 1 97.88 187 GLU A CA 1
ATOM 1523 C C . GLU A 1 187 ? -19.125 -28.469 15.305 1 97.88 187 GLU A C 1
ATOM 1525 O O . GLU A 1 187 ? -19.578 -29.406 15.969 1 97.88 187 GLU A O 1
ATOM 1530 N N . GLN A 1 188 ? -18.75 -28.594 14.109 1 98.06 188 GLN A N 1
ATOM 1531 C CA . GLN A 1 188 ? -18.844 -29.875 13.422 1 98.06 188 GLN A CA 1
ATOM 1532 C C . GLN A 1 188 ? -17.734 -30.812 13.875 1 98.06 188 GLN A C 1
ATOM 1534 O O . GLN A 1 188 ? -16.781 -30.391 14.539 1 98.06 188 GLN A O 1
ATOM 1539 N N . ASP A 1 189 ? -17.953 -32.125 13.586 1 98.44 189 ASP A N 1
ATOM 1540 C CA . ASP A 1 189 ? -16.844 -33.062 13.742 1 98.44 189 ASP A CA 1
ATOM 1541 C C . ASP A 1 189 ? -15.852 -32.938 12.586 1 98.44 189 ASP A C 1
ATOM 1543 O O . ASP A 1 189 ? -15.984 -33.656 11.578 1 98.44 189 ASP A O 1
ATOM 1547 N N . TYR A 1 190 ? -14.852 -32.094 12.766 1 98.56 190 TYR A N 1
ATOM 1548 C CA . TYR A 1 190 ? -13.984 -31.766 11.641 1 98.56 190 TYR A CA 1
ATOM 1549 C C . TYR A 1 190 ? -12.523 -32.031 11.984 1 98.56 190 TYR A C 1
ATOM 1551 O O . TYR A 1 190 ? -12.164 -32.125 13.164 1 98.56 190 TYR A O 1
ATOM 1559 N N . THR A 1 191 ? -11.711 -32.219 11.023 1 98.62 191 THR A N 1
ATOM 1560 C CA . THR A 1 191 ? -10.258 -32.188 11.094 1 98.62 191 THR A CA 1
ATOM 1561 C C . THR A 1 191 ? -9.672 -31.406 9.914 1 98.62 191 THR A C 1
ATOM 1563 O O . THR A 1 191 ? -10.312 -31.281 8.867 1 98.62 191 THR A O 1
ATOM 1566 N N . VAL A 1 192 ? -8.57 -30.797 10.07 1 98.81 192 VAL A N 1
ATOM 1567 C CA . VAL A 1 192 ? -7.789 -30.219 8.984 1 98.81 192 VAL A CA 1
ATOM 1568 C C . VAL A 1 192 ? -6.355 -30.734 9.039 1 98.81 192 VAL A C 1
ATOM 1570 O O . VAL A 1 192 ? -5.602 -30.422 9.961 1 98.81 192 VAL A O 1
ATOM 1573 N N . ASP A 1 193 ? -5.996 -31.422 8.047 1 98.5 193 ASP A N 1
ATOM 1574 C CA . ASP A 1 193 ? -4.656 -32 7.965 1 98.5 193 ASP A CA 1
ATOM 1575 C C . ASP A 1 193 ? -3.76 -31.172 7.047 1 98.5 193 ASP A C 1
ATOM 1577 O O . ASP A 1 193 ? -4.238 -30.562 6.09 1 98.5 193 ASP A O 1
ATOM 1581 N N . VAL A 1 194 ? -2.488 -31.203 7.367 1 98.69 194 VAL A N 1
ATOM 1582 C CA . VAL A 1 194 ? -1.513 -30.438 6.594 1 98.69 194 VAL A CA 1
ATOM 1583 C C . VAL A 1 194 ? -0.425 -31.375 6.07 1 98.69 194 VAL A C 1
ATOM 1585 O O . VAL A 1 194 ? 0.163 -32.125 6.836 1 98.69 194 VAL A O 1
ATOM 1588 N N . ALA A 1 195 ? -0.181 -31.344 4.77 1 98.56 195 ALA A N 1
ATOM 1589 C CA . ALA A 1 195 ? 0.854 -32.188 4.168 1 98.56 195 ALA A CA 1
ATOM 1590 C C . ALA A 1 195 ? 1.464 -31.5 2.945 1 98.56 195 ALA A C 1
ATOM 1592 O O . ALA A 1 195 ? 0.856 -30.594 2.359 1 98.56 195 ALA A O 1
ATOM 1593 N N . PRO A 1 196 ? 2.648 -31.922 2.592 1 98.5 196 PRO A N 1
ATOM 1594 C CA . PRO A 1 196 ? 3.221 -31.391 1.352 1 98.5 1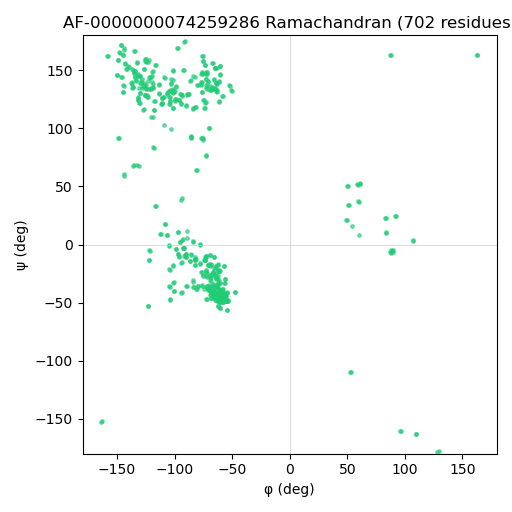96 PRO A CA 1
ATOM 1595 C C . PRO A 1 196 ? 2.371 -31.703 0.125 1 98.5 196 PRO A C 1
ATOM 1597 O O . PRO A 1 196 ? 1.764 -32.781 0.052 1 98.5 196 PRO A O 1
ATOM 1600 N N . LEU A 1 197 ? 2.361 -30.781 -0.819 1 98.69 197 LEU A N 1
ATOM 1601 C CA . LEU A 1 197 ? 1.605 -30.969 -2.053 1 98.69 197 LEU A CA 1
ATOM 1602 C C . LEU A 1 197 ? 2.033 -32.25 -2.768 1 98.69 197 LEU A C 1
ATOM 1604 O O . LEU A 1 197 ? 1.206 -32.938 -3.371 1 98.69 197 LEU A O 1
ATOM 1608 N N . ALA A 1 198 ? 3.299 -32.625 -2.678 1 96.81 198 ALA A N 1
ATOM 1609 C CA . ALA A 1 198 ? 3.865 -33.75 -3.395 1 96.81 198 ALA A CA 1
ATOM 1610 C C . ALA A 1 198 ? 3.266 -35.062 -2.895 1 96.81 198 ALA A C 1
ATOM 1612 O O . ALA A 1 198 ? 3.26 -36.062 -3.615 1 96.81 198 ALA A O 1
ATOM 1613 N N . ASP A 1 199 ? 2.756 -35.094 -1.688 1 97.62 199 ASP A N 1
ATOM 1614 C CA . ASP A 1 199 ? 2.227 -36.312 -1.091 1 97.62 199 ASP A CA 1
ATOM 1615 C C . ASP A 1 199 ? 1.008 -36.812 -1.86 1 97.62 199 ASP A C 1
ATOM 1617 O O . ASP A 1 199 ? 0.785 -38.031 -1.957 1 97.62 199 ASP A O 1
ATOM 1621 N N . ASP A 1 200 ? 0.215 -35.969 -2.354 1 97.75 200 ASP A N 1
ATOM 1622 C CA . ASP A 1 200 ? -0.951 -36.281 -3.172 1 97.75 200 ASP A CA 1
ATOM 1623 C C . ASP A 1 200 ? -1.158 -35.25 -4.266 1 97.75 200 ASP A C 1
ATOM 1625 O O . ASP A 1 200 ? -2.23 -34.656 -4.367 1 97.75 200 ASP A O 1
ATOM 1629 N N . PHE A 1 201 ? -0.18 -35.125 -5.082 1 98.38 201 PHE A N 1
ATOM 1630 C CA . PHE A 1 201 ? -0.209 -34.125 -6.129 1 98.38 201 PHE A CA 1
ATOM 1631 C C . PHE A 1 201 ? -1.386 -34.344 -7.07 1 98.38 201 PHE A C 1
ATOM 1633 O O . PHE A 1 201 ? -2.154 -33.438 -7.352 1 98.38 201 PHE A O 1
ATOM 1640 N N . ASP A 1 202 ? -1.581 -35.562 -7.535 1 98.38 202 ASP A N 1
ATOM 1641 C CA . ASP A 1 202 ? -2.615 -35.875 -8.516 1 98.38 202 ASP A CA 1
ATOM 1642 C C . ASP A 1 202 ? -4.004 -35.531 -7.98 1 98.38 202 ASP A C 1
ATOM 1644 O O . ASP A 1 202 ? -4.785 -34.844 -8.656 1 98.38 202 ASP A O 1
ATOM 1648 N N . GLY A 1 203 ? -4.25 -35.969 -6.77 1 98.38 203 GLY A N 1
ATOM 1649 C CA . GLY A 1 203 ? -5.547 -35.688 -6.172 1 98.38 203 GLY A CA 1
ATOM 1650 C C . GLY A 1 203 ? -5.797 -34.219 -5.969 1 98.38 203 GLY A C 1
ATOM 1651 O O . GLY A 1 203 ? -6.895 -33.719 -6.238 1 98.38 203 GLY A O 1
ATOM 1652 N N . THR A 1 204 ? -4.816 -33.562 -5.535 1 98.62 204 THR A N 1
ATOM 1653 C CA . THR A 1 204 ? -4.953 -32.125 -5.281 1 98.62 204 THR A CA 1
ATOM 1654 C C . THR A 1 204 ? -5.117 -31.359 -6.59 1 98.62 204 THR A C 1
ATOM 1656 O O . THR A 1 204 ? -5.984 -30.484 -6.699 1 98.62 204 THR A O 1
ATOM 1659 N N . TYR A 1 205 ? -4.297 -31.688 -7.551 1 98.62 205 TYR A N 1
ATOM 1660 C CA . TYR A 1 205 ? -4.398 -31 -8.836 1 98.62 205 TYR A CA 1
ATOM 1661 C C . TYR A 1 205 ? -5.777 -31.203 -9.453 1 98.62 205 TYR A C 1
ATOM 1663 O O . TYR A 1 205 ? -6.367 -30.266 -9.984 1 98.62 205 TYR A O 1
ATOM 1671 N N . ASP A 1 206 ? -6.27 -32.438 -9.43 1 98.5 206 ASP A N 1
ATOM 1672 C CA . ASP A 1 206 ? -7.582 -32.719 -10 1 98.5 206 ASP A CA 1
ATOM 1673 C C . ASP A 1 206 ? -8.672 -31.891 -9.312 1 98.5 206 ASP A C 1
ATOM 1675 O O . ASP A 1 206 ? -9.547 -31.328 -9.977 1 98.5 206 ASP A O 1
ATOM 1679 N N . ALA A 1 207 ? -8.625 -31.875 -8.023 1 98.5 207 ALA A N 1
ATOM 1680 C CA . ALA A 1 207 ? -9.602 -31.094 -7.262 1 98.5 207 ALA A CA 1
ATOM 1681 C C . ALA A 1 207 ? -9.484 -29.609 -7.594 1 98.5 207 ALA A C 1
ATOM 1683 O O . ALA A 1 207 ? -10.5 -28.922 -7.758 1 98.5 207 ALA A O 1
ATOM 1684 N N . TYR A 1 208 ? -8.273 -29.156 -7.672 1 98.56 208 TYR A N 1
ATOM 1685 C CA . TYR A 1 208 ? -8.016 -27.766 -8.031 1 98.56 208 TYR A CA 1
ATOM 1686 C C . TYR A 1 208 ? -8.57 -27.438 -9.414 1 98.56 208 TYR A C 1
ATOM 1688 O O . TYR A 1 208 ? -9.258 -26.438 -9.594 1 98.56 208 TYR A O 1
ATOM 1696 N N . ALA A 1 209 ? -8.258 -28.25 -10.312 1 98.5 209 ALA A N 1
ATOM 1697 C CA . ALA A 1 209 ? -8.703 -28.031 -11.68 1 98.5 209 ALA A CA 1
ATOM 1698 C C . ALA A 1 209 ? -10.227 -27.984 -11.766 1 98.5 209 ALA A C 1
ATOM 1700 O O . ALA A 1 209 ? -10.797 -27.094 -12.406 1 98.5 209 ALA A O 1
ATOM 1701 N N . ARG A 1 210 ? -10.891 -28.875 -11.141 1 97.88 210 ARG A N 1
ATOM 1702 C CA . ARG A 1 210 ? -12.344 -28.922 -11.133 1 97.88 210 ARG A CA 1
ATOM 1703 C C . ARG A 1 210 ? -12.93 -27.688 -10.453 1 97.88 210 ARG A C 1
ATOM 1705 O O . ARG A 1 210 ? -13.922 -27.125 -10.922 1 97.88 210 ARG A O 1
ATOM 1712 N N . ASN A 1 211 ? -12.312 -27.312 -9.383 1 97.81 211 ASN A N 1
ATOM 1713 C CA . ASN A 1 211 ? -12.742 -26.094 -8.695 1 97.81 211 ASN A CA 1
ATOM 1714 C C . ASN A 1 211 ? -12.625 -24.875 -9.594 1 97.81 211 ASN A C 1
ATOM 1716 O O . ASN A 1 211 ? -13.555 -24.078 -9.688 1 97.81 211 ASN A O 1
ATOM 1720 N N . THR A 1 212 ? -11.484 -24.766 -10.18 1 97 212 THR A N 1
ATOM 1721 C CA . THR A 1 212 ? -11.188 -23.625 -11.039 1 97 212 THR A CA 1
ATOM 1722 C C . THR A 1 212 ? -12.156 -23.562 -12.219 1 97 212 THR A C 1
ATOM 1724 O O . THR A 1 212 ? -12.688 -22.5 -12.547 1 97 212 THR A O 1
ATOM 1727 N N . GLU A 1 213 ? -12.414 -24.656 -12.82 1 95.62 213 GLU A N 1
ATOM 1728 C CA . GLU A 1 213 ? -13.367 -24.734 -13.93 1 95.62 213 GLU A CA 1
ATOM 1729 C C . GLU A 1 213 ? -14.773 -24.359 -13.477 1 95.62 213 GLU A C 1
ATOM 1731 O O . GLU A 1 213 ? -15.484 -23.625 -14.164 1 95.62 213 GLU A O 1
ATOM 1736 N N . ARG A 1 214 ? -15.148 -24.859 -12.398 1 94.19 214 ARG A N 1
ATOM 1737 C CA . ARG A 1 214 ? -16.484 -24.609 -11.875 1 94.19 214 ARG A CA 1
ATOM 1738 C C . ARG A 1 214 ? -16.734 -23.125 -11.68 1 94.19 214 ARG A C 1
ATOM 1740 O O . ARG A 1 214 ? -17.828 -22.625 -11.969 1 94.19 214 ARG A O 1
ATOM 1747 N N . VAL A 1 215 ? -15.703 -22.422 -11.234 1 90.94 215 VAL A N 1
ATOM 1748 C CA . VAL A 1 215 ? -15.898 -21.016 -10.914 1 90.94 215 VAL A CA 1
ATOM 1749 C C . VAL A 1 215 ? -15.547 -20.156 -12.133 1 90.94 215 VAL A C 1
ATOM 1751 O O . VAL A 1 215 ? -15.492 -18.938 -12.039 1 90.94 215 VAL A O 1
ATOM 1754 N N . GLY A 1 216 ? -15.211 -20.766 -13.266 1 90 216 GLY A N 1
ATOM 1755 C CA . GLY A 1 216 ? -14.977 -20.062 -14.516 1 90 216 GLY A CA 1
ATOM 1756 C C . GLY A 1 216 ? -13.578 -19.5 -14.625 1 90 216 GLY A C 1
ATOM 1757 O O . GLY A 1 216 ? -13.352 -18.516 -15.328 1 90 216 GLY A O 1
ATOM 1758 N N . GLY A 1 217 ? -12.633 -20.062 -13.875 1 92.25 217 GLY A N 1
ATOM 1759 C CA . GLY A 1 217 ? -11.25 -19.609 -13.961 1 92.25 217 GLY A CA 1
ATOM 1760 C C . GLY A 1 217 ? -10.43 -20.375 -14.977 1 92.25 217 GLY A C 1
ATOM 1761 O O . GLY A 1 217 ? -10.945 -21.297 -15.625 1 92.25 217 GLY A O 1
ATOM 1762 N N . THR A 1 218 ? -9.219 -19.922 -15.148 1 91.81 218 THR A N 1
ATOM 1763 C CA . THR A 1 218 ? -8.273 -20.609 -16.016 1 91.81 218 THR A CA 1
ATOM 1764 C C . THR A 1 218 ? -7.363 -21.531 -15.211 1 91.81 218 THR A C 1
ATOM 1766 O O . THR A 1 218 ? -6.668 -21.078 -14.297 1 91.81 218 THR A O 1
ATOM 1769 N N . VAL A 1 219 ? -7.34 -22.75 -15.562 1 96.88 219 VAL A N 1
ATOM 1770 C CA . VAL A 1 219 ? -6.535 -23.734 -14.859 1 96.88 219 VAL A CA 1
ATOM 1771 C C . VAL A 1 219 ? -5.066 -23.578 -15.242 1 96.88 219 VAL A C 1
ATOM 1773 O O . VAL A 1 219 ? -4.73 -23.484 -16.422 1 96.88 219 VAL A O 1
ATOM 1776 N N . ARG A 1 220 ? -4.219 -23.531 -14.305 1 97.31 220 ARG A N 1
ATOM 1777 C CA . ARG A 1 220 ? -2.785 -23.516 -14.562 1 97.31 220 ARG A CA 1
ATOM 1778 C C . ARG A 1 220 ? -2.301 -24.875 -15.055 1 97.31 220 ARG A C 1
ATOM 1780 O O . ARG A 1 220 ? -2.799 -25.922 -14.609 1 97.31 220 ARG A O 1
ATOM 1787 N N . PRO A 1 221 ? -1.33 -24.828 -15.891 1 98.06 221 PRO A N 1
ATOM 1788 C CA . PRO A 1 221 ? -0.84 -26.094 -16.438 1 98.06 221 PRO A CA 1
ATOM 1789 C C . PRO A 1 221 ? -0.296 -27.031 -15.352 1 98.06 221 PRO A C 1
ATOM 1791 O O . PRO A 1 221 ? 0.372 -26.578 -14.422 1 98.06 221 PRO A O 1
ATOM 1794 N N . ARG A 1 222 ? -0.605 -28.266 -15.531 1 98.38 222 ARG A N 1
ATOM 1795 C CA . ARG A 1 222 ? -0.164 -29.297 -14.594 1 98.38 222 ARG A CA 1
ATOM 1796 C C . ARG A 1 222 ? 1.352 -29.281 -14.43 1 98.38 222 ARG A C 1
ATOM 1798 O O . ARG A 1 222 ? 1.865 -29.375 -13.312 1 98.38 222 ARG A O 1
ATOM 1805 N N . ALA A 1 223 ? 2.062 -29.141 -15.531 1 98.5 223 ALA A N 1
ATOM 1806 C CA . ALA A 1 223 ? 3.523 -29.188 -15.523 1 98.5 223 ALA A CA 1
ATOM 1807 C C . ALA A 1 223 ? 4.102 -28.047 -14.672 1 98.5 223 ALA A C 1
ATOM 1809 O O . ALA A 1 223 ? 5.125 -28.234 -14.008 1 98.5 223 ALA A O 1
ATOM 1810 N N . PHE A 1 224 ? 3.473 -26.938 -14.75 1 98.56 224 PHE A N 1
ATOM 1811 C CA . PHE A 1 224 ? 3.904 -25.797 -13.938 1 98.56 224 PHE A CA 1
ATOM 1812 C C . PHE A 1 224 ? 3.82 -26.125 -12.453 1 98.56 224 PHE A C 1
ATOM 1814 O O . PHE A 1 224 ? 4.809 -26 -11.727 1 98.56 224 PHE A O 1
ATOM 1821 N N . ILE A 1 225 ? 2.674 -26.562 -11.961 1 98.56 225 ILE A N 1
ATOM 1822 C CA . ILE A 1 225 ? 2.439 -26.812 -10.547 1 98.56 225 ILE A CA 1
ATOM 1823 C C . ILE A 1 225 ? 3.271 -28.016 -10.094 1 98.56 225 ILE A C 1
ATOM 1825 O O . ILE A 1 225 ? 3.805 -28.031 -8.984 1 98.56 225 ILE A O 1
ATOM 1829 N N . GLU A 1 226 ? 3.371 -29 -10.961 1 98.38 226 GLU A N 1
ATOM 1830 C CA . GLU A 1 226 ? 4.168 -30.188 -10.641 1 98.38 226 GLU A CA 1
ATOM 1831 C C . GLU A 1 226 ? 5.637 -29.828 -10.438 1 98.38 226 GLU A C 1
ATOM 1833 O O . GLU A 1 226 ? 6.273 -30.297 -9.492 1 98.38 226 GLU A O 1
ATOM 1838 N N . SER A 1 227 ? 6.133 -29.016 -11.32 1 98.19 227 SER A N 1
ATOM 1839 C CA . SER A 1 227 ? 7.512 -28.547 -11.195 1 98.19 227 SER A CA 1
ATOM 1840 C C . SER A 1 227 ? 7.738 -27.844 -9.867 1 98.19 227 SER A C 1
ATOM 1842 O O . SER A 1 227 ? 8.773 -28.031 -9.227 1 98.19 227 SER A O 1
ATOM 1844 N N . LEU A 1 228 ? 6.805 -27.047 -9.445 1 98.38 228 LEU A N 1
ATOM 1845 C CA . LEU A 1 228 ? 6.91 -26.328 -8.18 1 98.38 228 LEU A CA 1
ATOM 1846 C C . LEU A 1 228 ? 6.848 -27.297 -7 1 98.38 228 LEU A C 1
ATOM 1848 O O . LEU A 1 228 ? 7.609 -27.156 -6.039 1 98.38 228 LEU A O 1
ATOM 1852 N N . ALA A 1 229 ? 5.938 -28.25 -7.102 1 98.19 229 ALA A N 1
ATOM 1853 C CA . ALA A 1 229 ? 5.809 -29.234 -6.035 1 98.19 229 ALA A CA 1
ATOM 1854 C C . ALA A 1 229 ? 7.117 -29.984 -5.824 1 98.19 229 ALA A C 1
ATOM 1856 O O . ALA A 1 229 ? 7.516 -30.25 -4.688 1 98.19 229 ALA A O 1
ATOM 1857 N N . ASP A 1 230 ? 7.75 -30.297 -6.883 1 97.12 230 ASP A N 1
ATOM 1858 C CA . ASP A 1 230 ? 9 -31.047 -6.84 1 97.12 230 ASP A CA 1
ATOM 1859 C C . ASP A 1 230 ? 10.133 -30.188 -6.273 1 97.12 230 ASP A C 1
ATOM 1861 O O . ASP A 1 230 ? 10.953 -30.672 -5.488 1 97.12 230 ASP A O 1
ATOM 1865 N N . ALA A 1 231 ? 10.125 -28.953 -6.633 1 97.31 231 ALA A N 1
ATOM 1866 C CA . ALA A 1 231 ? 11.258 -28.094 -6.32 1 97.31 231 ALA A CA 1
ATOM 1867 C C . ALA A 1 231 ? 11.148 -27.531 -4.902 1 97.31 231 ALA A C 1
ATOM 1869 O O . ALA A 1 231 ? 12.156 -27.391 -4.203 1 97.31 231 ALA A O 1
ATOM 1870 N N . PHE A 1 232 ? 9.938 -27.219 -4.449 1 96.62 232 PHE A N 1
ATOM 1871 C CA . PHE A 1 232 ? 9.781 -26.484 -3.207 1 96.62 232 PHE A CA 1
ATOM 1872 C C . PHE A 1 232 ? 9.391 -27.406 -2.064 1 96.62 232 PHE A C 1
ATOM 1874 O O . PHE A 1 232 ? 9.531 -27.047 -0.892 1 96.62 232 PHE A O 1
ATOM 1881 N N . GLY A 1 233 ? 8.914 -28.578 -2.385 1 92.81 233 GLY A N 1
ATOM 1882 C CA . GLY A 1 233 ? 8.648 -29.578 -1.361 1 92.81 233 GLY A CA 1
ATOM 1883 C C . GLY A 1 233 ? 7.777 -29.062 -0.234 1 92.81 233 GLY A C 1
ATOM 1884 O O . GLY A 1 233 ? 6.637 -28.656 -0.464 1 92.81 233 GLY A O 1
ATOM 1885 N N . GLU A 1 234 ? 8.438 -28.891 0.967 1 94.56 234 GLU A N 1
ATOM 1886 C CA . GLU A 1 234 ? 7.711 -28.562 2.193 1 94.56 234 GLU A CA 1
ATOM 1887 C C . GLU A 1 234 ? 7.32 -27.094 2.234 1 94.56 234 GLU A C 1
ATOM 1889 O O . GLU A 1 234 ? 6.586 -26.656 3.127 1 94.56 234 GLU A O 1
ATOM 1894 N N . GLN A 1 235 ? 7.648 -26.391 1.274 1 97.31 235 GLN A N 1
ATOM 1895 C CA . GLN A 1 235 ? 7.25 -25 1.223 1 97.31 235 GLN A CA 1
ATOM 1896 C C . GLN A 1 235 ? 5.902 -24.828 0.527 1 97.31 235 GLN A C 1
ATOM 1898 O O . GLN A 1 235 ? 5.363 -23.719 0.465 1 97.31 235 GLN A O 1
ATOM 1903 N N . ILE A 1 236 ? 5.445 -25.906 -0.024 1 98.75 236 ILE A N 1
ATOM 1904 C CA . ILE A 1 236 ? 4.09 -25.906 -0.563 1 98.75 236 ILE A CA 1
ATOM 1905 C C . ILE A 1 236 ? 3.242 -26.938 0.178 1 98.75 236 ILE A C 1
ATOM 1907 O O . ILE A 1 236 ? 3.463 -28.141 0.039 1 98.75 236 ILE A O 1
ATOM 1911 N N . LEU A 1 237 ? 2.262 -26.469 0.854 1 98.88 237 LEU A N 1
ATOM 1912 C CA . LEU A 1 237 ? 1.481 -27.328 1.736 1 98.88 237 LEU A CA 1
ATOM 1913 C C . LEU A 1 237 ? 0.021 -27.375 1.3 1 98.88 237 LEU A C 1
ATOM 1915 O O . LEU A 1 237 ? -0.51 -26.375 0.794 1 98.88 237 LEU A O 1
ATOM 1919 N N . VAL A 1 238 ? -0.561 -28.5 1.562 1 98.94 238 VAL A N 1
ATOM 1920 C CA . VAL A 1 238 ? -1.99 -28.688 1.346 1 98.94 238 VAL A CA 1
ATOM 1921 C C . VAL A 1 238 ? -2.701 -28.828 2.689 1 98.94 238 VAL A C 1
ATOM 1923 O O . VAL A 1 238 ? -2.336 -29.672 3.51 1 98.94 238 VAL A O 1
ATOM 1926 N N . PHE A 1 239 ? -3.617 -27.969 2.896 1 98.94 239 PHE A N 1
ATOM 1927 C CA . PHE A 1 239 ? -4.555 -28.094 4.008 1 98.94 239 PHE A CA 1
ATOM 1928 C C . PHE A 1 239 ? -5.832 -28.797 3.557 1 98.94 239 PHE A C 1
ATOM 1930 O O . PHE A 1 239 ? -6.504 -28.328 2.633 1 98.94 239 PHE A O 1
ATOM 1937 N N . THR A 1 240 ? -6.148 -29.891 4.176 1 98.88 240 THR A N 1
ATOM 1938 C CA . THR A 1 240 ? -7.312 -30.688 3.793 1 98.88 240 THR A CA 1
ATOM 1939 C C . THR A 1 240 ? -8.328 -30.734 4.93 1 98.88 240 THR A C 1
ATOM 1941 O O . THR A 1 240 ? -8.023 -31.219 6.023 1 98.88 240 THR A O 1
ATOM 1944 N N . ALA A 1 241 ? -9.508 -30.328 4.664 1 98.81 241 ALA A N 1
ATOM 1945 C CA . ALA A 1 241 ? -10.578 -30.344 5.656 1 98.81 241 ALA A CA 1
ATOM 1946 C C . ALA A 1 241 ? -11.477 -31.562 5.473 1 98.81 241 ALA A C 1
ATOM 1948 O O . ALA A 1 241 ? -11.852 -31.906 4.348 1 98.81 241 ALA A O 1
ATOM 1949 N N . ARG A 1 242 ? -11.812 -32.188 6.59 1 98.62 242 ARG A N 1
ATOM 1950 C CA . ARG A 1 242 ? -12.773 -33.281 6.648 1 98.62 242 ARG A CA 1
ATOM 1951 C C . ARG A 1 242 ? -13.859 -33 7.684 1 98.62 242 ARG A C 1
ATOM 1953 O O . ARG A 1 242 ? -13.578 -32.469 8.75 1 98.62 242 ARG A O 1
ATOM 1960 N N . VAL A 1 243 ? -15.047 -33.344 7.281 1 98.44 243 VAL A N 1
ATOM 1961 C CA . VAL A 1 243 ? -16.188 -33.281 8.188 1 98.44 243 VAL A CA 1
ATOM 1962 C C . VAL A 1 243 ? -16.891 -34.625 8.234 1 98.44 243 VAL A C 1
ATOM 1964 O O . VAL A 1 243 ? -17.203 -35.219 7.195 1 98.44 243 VAL A O 1
ATOM 1967 N N . ASP A 1 244 ? -17.109 -35.125 9.469 1 97.44 244 ASP A N 1
ATOM 1968 C CA . ASP A 1 244 ? -17.672 -36.469 9.656 1 97.44 244 ASP A CA 1
ATOM 1969 C C . ASP A 1 244 ? -16.906 -37.5 8.828 1 97.44 244 ASP A C 1
ATOM 1971 O O . ASP A 1 244 ? -17.516 -38.344 8.148 1 97.44 244 ASP A O 1
ATOM 1975 N N . GLY A 1 245 ? -15.641 -37.25 8.711 1 96.88 245 GLY A N 1
ATOM 1976 C CA . GLY A 1 245 ? -14.75 -38.219 8.07 1 96.88 245 GLY A CA 1
ATOM 1977 C C . GLY A 1 245 ? -14.664 -38.031 6.57 1 96.88 245 GLY A C 1
ATOM 1978 O O . GLY A 1 245 ? -13.844 -38.656 5.906 1 96.88 245 GLY A O 1
ATOM 1979 N N . ARG A 1 246 ? -15.445 -37.188 6.051 1 97.12 246 ARG A N 1
ATOM 1980 C CA . ARG A 1 246 ? -15.477 -36.969 4.609 1 97.12 246 ARG A CA 1
ATOM 1981 C C . ARG A 1 246 ? -14.719 -35.719 4.23 1 97.12 246 ARG A C 1
ATOM 1983 O O . ARG A 1 246 ? -14.891 -34.656 4.859 1 97.12 246 ARG A O 1
ATOM 1990 N N . GLU A 1 247 ? -13.875 -35.844 3.188 1 98.12 247 GLU A N 1
ATOM 1991 C CA . GLU A 1 247 ? -13.156 -34.656 2.711 1 98.12 247 GLU A CA 1
ATOM 1992 C C . GLU A 1 247 ? -14.117 -33.656 2.084 1 98.12 247 GLU A C 1
ATOM 1994 O O . GLU A 1 247 ? -14.945 -34.031 1.243 1 98.12 247 GLU A O 1
ATOM 1999 N N . VAL A 1 248 ? -13.93 -32.344 2.484 1 98.44 248 VAL A N 1
ATOM 2000 C CA . VAL A 1 248 ? -14.883 -31.359 1.993 1 98.44 248 VAL A CA 1
ATOM 2001 C C . VAL A 1 248 ? -14.133 -30.266 1.225 1 98.44 248 VAL A C 1
ATOM 2003 O O . VAL A 1 248 ? -14.758 -29.406 0.602 1 98.44 248 VAL A O 1
ATOM 2006 N N . GLY A 1 249 ? -12.758 -30.297 1.193 1 98.25 249 GLY A N 1
ATOM 2007 C CA . GLY A 1 249 ? -12.023 -29.312 0.416 1 98.25 249 GLY A CA 1
ATOM 2008 C C . GLY A 1 249 ? -10.562 -29.219 0.805 1 98.25 249 GLY A C 1
ATOM 2009 O O . GLY A 1 249 ? -10.172 -29.656 1.896 1 98.25 249 GLY A O 1
ATOM 2010 N N . ARG A 1 250 ? -9.766 -28.625 -0.068 1 98.75 250 ARG A N 1
ATOM 2011 C CA . ARG A 1 250 ? -8.344 -28.375 0.143 1 98.75 250 ARG A CA 1
ATOM 2012 C C . ARG A 1 250 ? -7.969 -26.953 -0.256 1 98.75 250 ARG A C 1
ATOM 2014 O O . ARG A 1 250 ? -8.562 -26.375 -1.175 1 98.75 250 ARG A O 1
ATOM 2021 N N . TYR A 1 251 ? -7.043 -26.391 0.491 1 98.88 251 TYR A N 1
ATOM 2022 C CA . TYR A 1 251 ? -6.324 -25.203 0.054 1 98.88 251 TYR A CA 1
ATOM 2023 C C . TYR A 1 251 ? -4.828 -25.484 -0.044 1 98.88 251 TYR A C 1
ATOM 2025 O O . TYR A 1 251 ? -4.27 -26.219 0.772 1 98.88 251 TYR A O 1
ATOM 2033 N N . VAL A 1 252 ? -4.203 -24.969 -1.062 1 98.88 252 VAL A N 1
ATOM 2034 C CA . VAL A 1 252 ? -2.754 -25.047 -1.21 1 98.88 252 VAL A CA 1
ATOM 2035 C C . VAL A 1 252 ? -2.125 -23.719 -0.797 1 98.88 252 VAL A C 1
ATOM 2037 O O . VAL A 1 252 ? -2.584 -22.656 -1.214 1 98.88 252 VAL A O 1
ATOM 2040 N N . HIS A 1 253 ? -1.124 -23.781 0.017 1 98.88 253 HIS A N 1
ATOM 2041 C CA . HIS A 1 253 ? -0.456 -22.594 0.525 1 98.88 253 HIS A CA 1
ATOM 2042 C C . HIS A 1 253 ? 1.028 -22.594 0.178 1 98.88 253 HIS A C 1
ATOM 2044 O O . HIS A 1 253 ? 1.651 -23.656 0.123 1 98.88 253 HIS A O 1
ATOM 2050 N N . LEU A 1 254 ? 1.553 -21.453 -0.104 1 98.75 254 LEU A N 1
ATOM 2051 C CA . LEU A 1 254 ? 2.982 -21.25 -0.305 1 98.75 254 LEU A CA 1
ATOM 2052 C C . LEU A 1 254 ? 3.629 -20.672 0.951 1 98.75 254 LEU A C 1
ATOM 2054 O O . LEU A 1 254 ? 3.164 -19.656 1.486 1 98.75 254 LEU A O 1
ATOM 2058 N N . LEU A 1 255 ? 4.59 -21.328 1.426 1 98.62 255 LEU A N 1
ATOM 2059 C CA . LEU A 1 255 ? 5.391 -20.781 2.521 1 98.62 255 LEU A CA 1
ATOM 2060 C C . LEU A 1 255 ? 6.5 -19.891 1.995 1 98.62 255 LEU A C 1
ATOM 2062 O O . LEU A 1 255 ? 7.582 -20.359 1.645 1 98.62 255 LEU A O 1
ATOM 2066 N N . ASP A 1 256 ? 6.25 -18.625 1.911 1 97.88 256 ASP A N 1
ATOM 2067 C CA . ASP A 1 256 ? 7.23 -17.656 1.426 1 97.88 256 ASP A CA 1
ATOM 2068 C C . ASP A 1 256 ? 8.148 -17.188 2.553 1 97.88 256 ASP A C 1
ATOM 2070 O O . ASP A 1 256 ? 7.887 -16.172 3.201 1 97.88 256 ASP A O 1
ATOM 2074 N N . GLU A 1 257 ? 9.195 -17.812 2.715 1 95.94 257 GLU A N 1
ATOM 2075 C CA . GLU A 1 257 ? 10.125 -17.547 3.809 1 95.94 257 GLU A CA 1
ATOM 2076 C C . GLU A 1 257 ? 10.852 -16.219 3.607 1 95.94 257 GLU A C 1
ATOM 2078 O O . GLU A 1 257 ? 11.078 -15.484 4.566 1 95.94 257 GLU A O 1
ATOM 2083 N N . GLU A 1 258 ? 11.195 -15.953 2.361 1 94.88 258 GLU A N 1
ATOM 2084 C CA . GLU A 1 258 ? 11.898 -14.711 2.064 1 94.88 258 GLU A CA 1
ATOM 2085 C C . GLU A 1 258 ? 11.102 -13.492 2.531 1 94.88 258 GLU A C 1
ATOM 2087 O O . GLU A 1 258 ? 11.656 -12.578 3.148 1 94.88 258 GLU A O 1
ATOM 2092 N N . ALA A 1 259 ? 9.82 -13.508 2.305 1 94.69 259 ALA A N 1
ATOM 2093 C CA . ALA A 1 259 ? 8.969 -12.367 2.615 1 94.69 259 ALA A CA 1
ATOM 2094 C C . ALA A 1 259 ? 8.297 -12.539 3.977 1 94.69 259 ALA A C 1
ATOM 2096 O O . ALA A 1 259 ? 7.648 -11.617 4.473 1 94.69 259 ALA A O 1
ATOM 2097 N N . SER A 1 260 ? 8.398 -13.734 4.586 1 95.56 260 SER A N 1
ATOM 2098 C CA . SER A 1 260 ? 7.719 -14.109 5.82 1 95.56 260 SER A CA 1
ATOM 2099 C C . SER A 1 260 ? 6.207 -13.977 5.684 1 95.56 260 SER A C 1
ATOM 2101 O O . SER A 1 260 ? 5.559 -13.32 6.508 1 95.56 260 SER A O 1
ATOM 2103 N N . VAL A 1 261 ? 5.672 -14.562 4.672 1 97.81 261 VAL A N 1
ATOM 2104 C CA . VAL A 1 261 ? 4.238 -14.555 4.398 1 97.81 261 VAL A CA 1
ATOM 2105 C C . VAL A 1 261 ? 3.77 -15.977 4.094 1 97.81 261 VAL A C 1
ATOM 2107 O O . VAL A 1 261 ? 4.387 -16.688 3.293 1 97.81 261 VAL A O 1
ATOM 2110 N N . LEU A 1 262 ? 2.764 -16.453 4.785 1 98.75 262 LEU A N 1
ATOM 2111 C CA . LEU A 1 262 ? 2.025 -17.641 4.367 1 98.75 262 LEU A CA 1
ATOM 2112 C C . LEU A 1 262 ? 0.939 -17.281 3.359 1 98.75 262 LEU A C 1
ATOM 2114 O O . LEU A 1 262 ? -0.007 -16.562 3.689 1 98.75 262 LEU A O 1
ATOM 2118 N N . ARG A 1 263 ? 1.044 -17.797 2.129 1 98.56 263 ARG A N 1
ATOM 2119 C CA . ARG A 1 263 ? 0.185 -17.328 1.048 1 98.56 263 ARG A CA 1
ATOM 2120 C C . ARG A 1 263 ? -0.814 -18.406 0.633 1 98.56 263 ARG A C 1
ATOM 2122 O O . ARG A 1 263 ? -0.423 -19.484 0.196 1 98.56 263 ARG A O 1
ATOM 2129 N N . HIS A 1 264 ? -2.072 -18.094 0.735 1 98.81 264 HIS A N 1
ATOM 2130 C CA . HIS A 1 264 ? -3.053 -18.938 0.05 1 98.81 264 HIS A CA 1
ATOM 2131 C C . HIS A 1 264 ? -2.859 -18.875 -1.462 1 98.81 264 HIS A C 1
ATOM 2133 O O . HIS A 1 264 ? -2.816 -17.797 -2.049 1 98.81 264 HIS A O 1
ATOM 2139 N N . TRP A 1 265 ? -2.84 -20.062 -2.088 1 98.38 265 TRP A N 1
ATOM 2140 C CA . TRP A 1 265 ? -2.432 -20.062 -3.488 1 98.38 265 TRP A CA 1
ATOM 2141 C C . TRP A 1 265 ? -3.512 -20.688 -4.363 1 98.38 265 TRP A C 1
ATOM 2143 O O . TRP A 1 265 ? -3.963 -20.078 -5.336 1 98.38 265 TRP A O 1
ATOM 2153 N N . LEU A 1 266 ? -3.955 -21.891 -4.039 1 98.38 266 LEU A N 1
ATOM 2154 C CA . LEU A 1 266 ? -4.953 -22.594 -4.84 1 98.38 266 LEU A CA 1
ATOM 2155 C C . LEU A 1 266 ? -6.109 -23.062 -3.969 1 98.38 266 LEU A C 1
ATOM 2157 O O . LEU A 1 266 ? -5.902 -23.5 -2.834 1 98.38 266 LEU A O 1
ATOM 2161 N N . SER A 1 267 ? -7.266 -22.984 -4.516 1 98.19 267 SER A N 1
ATOM 2162 C CA . SER A 1 267 ? -8.461 -23.547 -3.908 1 98.19 267 SER A CA 1
ATOM 2163 C C . SER A 1 267 ? -8.875 -24.844 -4.605 1 98.19 267 SER A C 1
ATOM 2165 O O . SER A 1 267 ? -8.938 -24.906 -5.836 1 98.19 267 SER A O 1
ATOM 2167 N N . ALA A 1 268 ? -9.148 -25.812 -3.852 1 98.06 268 ALA A N 1
ATOM 2168 C CA . ALA A 1 268 ? -9.531 -27.125 -4.359 1 98.06 268 ALA A CA 1
ATOM 2169 C C . ALA A 1 268 ? -10.773 -27.656 -3.645 1 98.06 268 ALA A C 1
ATOM 2171 O O . ALA A 1 268 ? -10.711 -28.656 -2.934 1 98.06 268 ALA A O 1
ATOM 2172 N N . ILE A 1 269 ? -11.836 -27.016 -3.902 1 96.25 269 ILE A N 1
ATOM 2173 C CA . ILE A 1 269 ? -13.156 -27.438 -3.428 1 96.25 269 ILE A CA 1
ATOM 2174 C C . ILE A 1 269 ? -14.062 -27.719 -4.621 1 96.25 269 ILE A C 1
ATOM 2176 O O . ILE A 1 269 ? -14.891 -26.891 -4.992 1 96.25 269 ILE A O 1
ATOM 2180 N N . PRO A 1 270 ? -13.984 -28.859 -5.164 1 90.25 270 PRO A N 1
ATOM 2181 C CA . PRO A 1 270 ? -14.594 -29.141 -6.465 1 90.25 270 PRO A CA 1
ATOM 2182 C C . PRO A 1 270 ? -16.125 -29.234 -6.402 1 90.25 270 PRO A C 1
ATOM 2184 O O . PRO A 1 270 ? -16.797 -28.938 -7.387 1 90.25 270 PRO A O 1
ATOM 2187 N N . GLU A 1 271 ? -16.688 -29.594 -5.266 1 93.44 271 GLU A N 1
ATOM 2188 C CA . GLU A 1 271 ? -18.125 -29.766 -5.176 1 93.44 271 GLU A CA 1
ATOM 2189 C C . GLU A 1 271 ? -18.781 -28.609 -4.441 1 93.44 271 GLU A C 1
ATOM 2191 O O . GLU A 1 271 ? -18.547 -28.406 -3.248 1 93.44 271 GLU A O 1
ATOM 2196 N N . ARG A 1 272 ? -19.672 -27.953 -5.117 1 93.69 272 ARG A N 1
ATOM 2197 C CA . ARG A 1 272 ? -20.359 -26.812 -4.547 1 93.69 272 ARG A CA 1
ATOM 2198 C C . ARG A 1 272 ? -21.156 -27.203 -3.309 1 93.69 272 ARG A C 1
ATOM 2200 O O . ARG A 1 272 ? -21.312 -26.391 -2.387 1 93.69 272 ARG A O 1
ATOM 2207 N N . GLU A 1 273 ? -21.625 -28.375 -3.285 1 95.56 273 GLU A N 1
ATOM 2208 C CA . GLU A 1 273 ? -22.438 -28.875 -2.174 1 95.56 273 GLU A CA 1
ATOM 2209 C C . GLU A 1 273 ? -21.641 -28.875 -0.872 1 95.56 273 GLU A C 1
ATOM 2211 O O . GLU A 1 273 ? -22.219 -28.797 0.215 1 95.56 273 GLU A O 1
ATOM 2216 N N . ASN A 1 274 ? -20.375 -28.922 -0.997 1 96.88 274 ASN A N 1
ATOM 2217 C CA . ASN A 1 274 ? -19.531 -28.953 0.191 1 96.88 274 ASN A CA 1
ATOM 2218 C C . ASN A 1 274 ? -19.484 -27.609 0.898 1 96.88 274 ASN A C 1
ATOM 2220 O O . ASN A 1 274 ? -19.031 -27.516 2.043 1 96.88 274 ASN A O 1
ATOM 2224 N N . TYR A 1 275 ? -20 -26.578 0.315 1 96 275 TYR A N 1
ATOM 2225 C CA . TYR A 1 275 ? -19.984 -25.266 0.932 1 96 275 TYR A CA 1
ATOM 2226 C C . TYR A 1 275 ? -20.812 -25.25 2.211 1 96 275 TYR A C 1
ATOM 2228 O O . TYR A 1 275 ? -20.578 -24.438 3.111 1 96 275 TYR A O 1
ATOM 2236 N N . ARG A 1 276 ? -21.781 -26.141 2.229 1 96.69 276 ARG A N 1
ATOM 2237 C CA . ARG A 1 276 ? -22.625 -26.203 3.41 1 96.69 276 ARG A CA 1
ATOM 2238 C C . ARG A 1 276 ? -21.812 -26.547 4.652 1 96.69 276 ARG A C 1
ATOM 2240 O O . ARG A 1 276 ? -22.219 -26.234 5.773 1 96.69 276 ARG A O 1
ATOM 2247 N N . TYR A 1 277 ? -20.641 -27.156 4.465 1 98 277 TYR A N 1
ATOM 2248 C CA . TYR A 1 277 ? -19.797 -27.562 5.586 1 98 277 TYR A CA 1
ATOM 2249 C C . TYR A 1 277 ? -18.797 -26.469 5.938 1 98 277 TYR A C 1
ATOM 2251 O O . TYR A 1 277 ? -17.984 -26.641 6.844 1 98 277 TYR A O 1
ATOM 2259 N N . ARG A 1 278 ? -18.75 -25.375 5.219 1 98.06 278 ARG A N 1
ATOM 2260 C CA . ARG A 1 278 ? -17.906 -24.203 5.469 1 98.06 278 ARG A CA 1
ATOM 2261 C C . ARG A 1 278 ? -16.438 -24.547 5.426 1 98.06 278 ARG A C 1
ATOM 2263 O O . ARG A 1 278 ? -15.688 -24.266 6.367 1 98.06 278 ARG A O 1
ATOM 2270 N N . PRO A 1 279 ? -16.016 -25.203 4.332 1 98.38 279 PRO A N 1
ATOM 2271 C CA . PRO A 1 279 ? -14.609 -25.609 4.23 1 98.38 279 PRO A CA 1
ATOM 2272 C C . PRO A 1 279 ? -13.648 -24.422 4.207 1 98.38 279 PRO A C 1
ATOM 2274 O O . PRO A 1 279 ? -12.562 -24.484 4.785 1 98.38 279 PRO A O 1
ATOM 2277 N N . SER A 1 280 ? -14.016 -23.312 3.578 1 98.38 280 SER A N 1
ATOM 2278 C CA . SER A 1 280 ? -13.141 -22.141 3.508 1 98.38 280 SER A CA 1
ATOM 2279 C C . SER A 1 280 ? -12.836 -21.594 4.898 1 98.38 280 SER A C 1
ATOM 2281 O O . SER A 1 280 ? -11.695 -21.219 5.188 1 98.38 280 SER A O 1
ATOM 2283 N N . GLU A 1 281 ? -13.867 -21.547 5.738 1 98.5 281 GLU A N 1
ATOM 2284 C CA . GLU A 1 281 ? -13.688 -21.094 7.113 1 98.5 281 GLU A CA 1
ATOM 2285 C C . GLU A 1 281 ? -12.703 -21.984 7.867 1 98.5 281 GLU A C 1
ATOM 2287 O O . GLU A 1 281 ? -11.797 -21.484 8.539 1 98.5 281 GLU A O 1
ATOM 2292 N N . LEU A 1 282 ? -12.867 -23.297 7.707 1 98.69 282 LEU A N 1
ATOM 2293 C CA . LEU A 1 282 ? -12 -24.25 8.383 1 98.69 282 LEU A CA 1
ATOM 2294 C C . LEU A 1 282 ? -10.562 -24.141 7.883 1 98.69 282 LEU A C 1
ATOM 2296 O O . LEU A 1 282 ? -9.625 -24.109 8.68 1 98.69 282 LEU A O 1
ATOM 2300 N N . LEU A 1 283 ? -10.422 -24.031 6.617 1 98.88 283 LEU A N 1
ATOM 2301 C CA . LEU A 1 283 ? -9.109 -24.062 5.992 1 98.88 283 LEU A CA 1
ATOM 2302 C C . LEU A 1 283 ? -8.344 -22.766 6.266 1 98.88 283 LEU A C 1
ATOM 2304 O O . LEU A 1 283 ? -7.176 -22.797 6.645 1 98.88 283 LEU A O 1
ATOM 2308 N N . HIS A 1 284 ? -8.961 -21.609 6.098 1 98.81 284 HIS A N 1
ATOM 2309 C CA . HIS A 1 284 ? -8.305 -20.344 6.395 1 98.81 284 HIS A CA 1
ATOM 2310 C C . HIS A 1 284 ? -7.965 -20.234 7.875 1 98.81 284 HIS A C 1
ATOM 2312 O O . HIS A 1 284 ? -6.875 -19.781 8.234 1 98.81 284 HIS A O 1
ATOM 2318 N N . ALA A 1 285 ? -8.914 -20.656 8.719 1 98.75 285 ALA A N 1
ATOM 2319 C CA . ALA A 1 285 ? -8.648 -20.594 10.148 1 98.75 285 ALA A CA 1
ATOM 2320 C C . ALA A 1 285 ? -7.422 -21.438 10.516 1 98.75 285 ALA A C 1
ATOM 2322 O O . ALA A 1 285 ? -6.535 -20.969 11.234 1 98.75 285 ALA A O 1
ATOM 2323 N N . ARG A 1 286 ? -7.387 -22.625 10.008 1 98.81 286 ARG A N 1
ATOM 2324 C CA . ARG A 1 286 ? -6.258 -23.5 10.297 1 98.81 286 ARG A CA 1
ATOM 2325 C C . ARG A 1 286 ? -4.961 -22.922 9.742 1 98.81 286 ARG A C 1
ATOM 2327 O O . ARG A 1 286 ? -3.912 -23.016 10.391 1 98.81 286 ARG A O 1
ATOM 2334 N N . ALA A 1 287 ? -5.008 -22.391 8.547 1 98.88 287 ALA A N 1
ATOM 2335 C CA . ALA A 1 287 ? -3.816 -21.828 7.918 1 98.88 287 ALA A CA 1
ATOM 2336 C C . ALA A 1 287 ? -3.311 -20.609 8.695 1 98.88 287 ALA A C 1
ATOM 2338 O O . ALA A 1 287 ? -2.104 -20.469 8.906 1 98.88 287 ALA A O 1
ATOM 2339 N N . ILE A 1 288 ? -4.203 -19.75 9.109 1 98.81 288 ILE A N 1
ATOM 2340 C CA . ILE A 1 288 ? -3.828 -18.578 9.875 1 98.81 288 ILE A CA 1
ATOM 2341 C C . ILE A 1 288 ? -3.18 -19 11.195 1 98.81 288 ILE A C 1
ATOM 2343 O O . ILE A 1 288 ? -2.115 -18.5 11.562 1 98.81 288 ILE A O 1
ATOM 2347 N N . ARG A 1 289 ? -3.791 -19.969 11.867 1 98.69 289 ARG A N 1
ATOM 2348 C CA . ARG A 1 289 ? -3.217 -20.469 13.117 1 98.69 289 ARG A CA 1
ATOM 2349 C C . ARG A 1 289 ? -1.851 -21.109 12.867 1 98.69 289 ARG A C 1
ATOM 2351 O O . ARG A 1 289 ? -0.925 -20.922 13.664 1 98.69 289 ARG A O 1
ATOM 2358 N N . PHE A 1 290 ? -1.762 -21.891 11.844 1 98.75 290 PHE A N 1
ATOM 2359 C CA . PHE A 1 290 ? -0.486 -22.484 11.461 1 98.75 290 PHE A CA 1
ATOM 2360 C C . PHE A 1 290 ? 0.574 -21.406 11.258 1 98.75 290 PHE A C 1
ATOM 2362 O O . PHE A 1 290 ? 1.7 -21.547 11.742 1 98.75 290 PHE A O 1
ATOM 2369 N N . GLY A 1 291 ? 0.216 -20.328 10.469 1 98.62 291 GLY A N 1
ATOM 2370 C CA . GLY A 1 291 ? 1.146 -19.219 10.242 1 98.62 291 GLY A CA 1
ATOM 2371 C C . GLY A 1 291 ? 1.616 -18.578 11.531 1 98.62 291 GLY A C 1
ATOM 2372 O O . GLY A 1 291 ? 2.789 -18.219 11.664 1 98.62 291 GLY A O 1
ATOM 2373 N N . ILE A 1 292 ? 0.685 -18.375 12.453 1 98 292 ILE A N 1
ATOM 2374 C CA . ILE A 1 292 ? 1.026 -17.812 13.758 1 98 292 ILE A CA 1
ATOM 2375 C C . ILE A 1 292 ? 2.016 -18.734 14.477 1 98 292 ILE A C 1
ATOM 2377 O O . ILE A 1 292 ? 3.043 -18.266 14.977 1 98 292 ILE A O 1
ATOM 2381 N N . GLU A 1 293 ? 1.736 -20.016 14.508 1 98.19 293 GLU A N 1
ATOM 2382 C CA . GLU A 1 293 ? 2.57 -21 15.172 1 98.19 293 GLU A CA 1
ATOM 2383 C C . GLU A 1 293 ? 3.975 -21.031 14.578 1 98.19 293 GLU A C 1
ATOM 2385 O O . GLU A 1 293 ? 4.957 -21.188 15.305 1 98.19 293 GLU A O 1
ATOM 2390 N N . GLU A 1 294 ? 4.031 -20.953 13.266 1 97.62 294 GLU A N 1
ATOM 2391 C CA . GLU A 1 294 ? 5.305 -21.062 12.562 1 97.62 294 GLU A CA 1
ATOM 2392 C C . GLU A 1 294 ? 6.055 -19.734 12.57 1 97.62 294 GLU A C 1
ATOM 2394 O O . GLU A 1 294 ? 7.199 -19.672 12.109 1 97.62 294 GLU A O 1
ATOM 2399 N N . GLY A 1 295 ? 5.418 -18.641 12.938 1 96.06 295 GLY A N 1
ATOM 2400 C CA . GLY A 1 295 ? 6.102 -17.375 13.148 1 96.06 295 GLY A CA 1
ATOM 2401 C C . GLY A 1 295 ? 6.141 -16.516 11.906 1 96.06 295 GLY A C 1
ATOM 2402 O O . GLY A 1 295 ? 7.062 -15.711 11.734 1 96.06 295 GLY A O 1
ATOM 2403 N N . TYR A 1 296 ? 5.238 -16.688 11.016 1 97.38 296 TYR A N 1
ATOM 2404 C CA . TYR A 1 296 ? 5.148 -15.797 9.859 1 97.38 296 TYR A CA 1
ATOM 2405 C C . TYR A 1 296 ? 4.594 -14.438 10.266 1 97.38 296 TYR A C 1
ATOM 2407 O O . TYR A 1 296 ? 3.844 -14.328 11.234 1 97.38 296 TYR A O 1
ATOM 2415 N N . ASP A 1 297 ? 4.93 -13.43 9.508 1 94.62 297 ASP A N 1
ATOM 2416 C CA . ASP A 1 297 ? 4.473 -12.078 9.812 1 94.62 297 ASP A CA 1
ATOM 2417 C C . ASP A 1 297 ? 3.045 -11.859 9.32 1 94.62 297 ASP A C 1
ATOM 2419 O O . ASP A 1 297 ? 2.246 -11.195 9.984 1 94.62 297 ASP A O 1
ATOM 2423 N N . GLU A 1 298 ? 2.76 -12.438 8.141 1 97.31 298 GLU A N 1
ATOM 2424 C CA . GLU A 1 298 ? 1.473 -12.141 7.52 1 97.31 298 GLU A CA 1
ATOM 2425 C C . GLU A 1 298 ? 0.88 -13.375 6.852 1 97.31 298 GLU A C 1
ATOM 2427 O O . GLU A 1 298 ? 1.612 -14.289 6.461 1 97.31 298 GLU A O 1
ATOM 2432 N N . TYR A 1 299 ? -0.401 -13.406 6.797 1 98.62 299 TYR A N 1
ATOM 2433 C CA . TYR A 1 299 ? -1.161 -14.32 5.957 1 98.62 299 TYR A CA 1
ATOM 2434 C C . TYR A 1 299 ? -1.725 -13.609 4.734 1 98.62 299 TYR A C 1
ATOM 2436 O O . TYR A 1 299 ? -2.408 -12.586 4.867 1 98.62 299 TYR A O 1
ATOM 2444 N N . GLY A 1 300 ? -1.418 -14.086 3.555 1 98.38 300 GLY A N 1
ATOM 2445 C CA . GLY A 1 300 ? -1.881 -13.477 2.318 1 98.38 300 GLY A CA 1
ATOM 2446 C C . GLY A 1 300 ? -2.998 -14.25 1.649 1 98.38 300 GLY A C 1
ATOM 2447 O O . GLY A 1 300 ? -2.834 -15.43 1.329 1 98.38 300 GLY A O 1
ATOM 2448 N N . PHE A 1 301 ? -4.086 -13.594 1.346 1 98.25 301 PHE A N 1
ATOM 2449 C CA . PHE A 1 301 ? -5.23 -14.219 0.693 1 98.25 301 PHE A CA 1
ATOM 2450 C C . PHE A 1 301 ? -5.07 -14.195 -0.822 1 98.25 301 PHE A C 1
ATOM 2452 O O . PHE A 1 301 ? -5.801 -14.883 -1.54 1 98.25 301 PHE A O 1
ATOM 2459 N N . GLY A 1 302 ? -4.117 -13.383 -1.273 1 95.81 302 GLY A N 1
ATOM 2460 C CA . GLY A 1 302 ? -3.92 -13.258 -2.709 1 95.81 302 GLY A CA 1
ATOM 2461 C C . GLY A 1 302 ? -4.629 -12.055 -3.305 1 95.81 302 GLY A C 1
ATOM 2462 O O . GLY A 1 302 ? -4.914 -11.086 -2.602 1 95.81 302 GLY A O 1
ATOM 2463 N N . VAL A 1 303 ? -4.84 -12.086 -4.57 1 94.88 303 VAL A N 1
ATOM 2464 C CA . VAL A 1 303 ? -5.27 -10.922 -5.344 1 94.88 303 VAL A CA 1
ATOM 2465 C C . VAL A 1 303 ? -6.793 -10.898 -5.43 1 94.88 303 VAL A C 1
ATOM 2467 O O . VAL A 1 303 ? -7.445 -11.945 -5.379 1 94.88 303 VAL A O 1
ATOM 2470 N N . ALA A 1 304 ? -7.348 -9.758 -5.52 1 95.88 304 ALA A N 1
ATOM 2471 C CA . ALA A 1 304 ? -8.742 -9.492 -5.848 1 95.88 304 ALA A CA 1
ATOM 2472 C C . ALA A 1 304 ? -8.875 -8.211 -6.676 1 95.88 304 ALA A C 1
ATOM 2474 O O . ALA A 1 304 ? -7.926 -7.441 -6.793 1 95.88 304 ALA A O 1
ATOM 2475 N N . ASP A 1 305 ? -10.016 -8.055 -7.305 1 94.25 305 ASP A N 1
ATOM 2476 C CA . ASP A 1 305 ? -10.336 -6.773 -7.922 1 94.25 305 ASP A CA 1
ATOM 2477 C C . ASP A 1 305 ? -10.43 -5.668 -6.875 1 94.25 305 ASP A C 1
ATOM 2479 O O . ASP A 1 305 ? -10.977 -5.879 -5.789 1 94.25 305 ASP A O 1
ATOM 2483 N N . ALA A 1 306 ? -9.898 -4.535 -7.184 1 94.94 306 ALA A N 1
ATOM 2484 C CA . ALA A 1 306 ? -9.938 -3.404 -6.262 1 94.94 306 ALA A CA 1
ATOM 2485 C C . ALA A 1 306 ? -11.289 -2.691 -6.324 1 94.94 306 ALA A C 1
ATOM 2487 O O . ALA A 1 306 ? -11.359 -1.52 -6.703 1 94.94 306 ALA A O 1
ATOM 2488 N N . HIS A 1 307 ? -12.297 -3.359 -5.961 1 95.12 307 HIS A N 1
ATOM 2489 C CA . HIS A 1 307 ? -13.656 -2.842 -5.98 1 95.12 307 HIS A CA 1
ATOM 2490 C C . HIS A 1 307 ? -14.469 -3.387 -4.809 1 95.12 307 HIS A C 1
ATOM 2492 O O . HIS A 1 307 ? -14.617 -4.602 -4.664 1 95.12 307 HIS A O 1
ATOM 2498 N N . PHE A 1 308 ? -15.109 -2.572 -4.125 1 94.25 308 PHE A N 1
ATOM 2499 C CA . PHE A 1 308 ? -15.781 -2.91 -2.877 1 94.25 308 PHE A CA 1
ATOM 2500 C C . PHE A 1 308 ? -16.969 -3.826 -3.135 1 94.25 308 PHE A C 1
ATOM 2502 O O . PHE A 1 308 ? -17.469 -4.477 -2.215 1 94.25 308 PHE A O 1
ATOM 2509 N N . HIS A 1 309 ? -17.453 -3.918 -4.371 1 93.25 309 HIS A N 1
ATOM 2510 C CA . HIS A 1 309 ? -18.594 -4.766 -4.688 1 93.25 309 HIS A CA 1
ATOM 2511 C C . HIS A 1 309 ? -18.156 -6.102 -5.27 1 93.25 309 HIS A C 1
ATOM 2513 O O . HIS A 1 309 ? -18.984 -6.977 -5.531 1 93.25 309 HIS A O 1
ATOM 2519 N N . ASP A 1 310 ? -16.906 -6.262 -5.465 1 94 310 ASP A N 1
ATOM 2520 C CA . ASP A 1 310 ? -16.391 -7.527 -5.977 1 94 310 ASP A CA 1
ATOM 2521 C C . ASP A 1 310 ? -16.562 -8.648 -4.953 1 94 310 ASP A C 1
ATOM 2523 O O . ASP A 1 310 ? -16.312 -8.445 -3.762 1 94 310 ASP A O 1
ATOM 2527 N N . GLY A 1 311 ? -17.016 -9.75 -5.41 1 94.62 311 GLY A N 1
ATOM 2528 C CA . GLY A 1 311 ? -17.297 -10.867 -4.52 1 94.62 311 GLY A CA 1
ATOM 2529 C C . GLY A 1 311 ? -16.062 -11.383 -3.799 1 94.62 311 GLY A C 1
ATOM 2530 O O . GLY A 1 311 ? -16.109 -11.672 -2.602 1 94.62 311 GLY A O 1
ATOM 2531 N N . VAL A 1 312 ? -15.031 -11.578 -4.551 1 94.81 312 VAL A N 1
ATOM 2532 C CA . VAL A 1 312 ? -13.789 -12.078 -3.961 1 94.81 312 VAL A CA 1
ATOM 2533 C C . VAL A 1 312 ? -13.25 -11.062 -2.953 1 94.81 312 VAL A C 1
ATOM 2535 O O . VAL A 1 312 ? -12.773 -11.438 -1.882 1 94.81 312 VAL A O 1
ATOM 2538 N N . PHE A 1 313 ? -13.383 -9.742 -3.236 1 96.88 313 PHE A N 1
ATOM 2539 C CA . PHE A 1 313 ? -13.008 -8.672 -2.324 1 96.88 313 PHE A CA 1
ATOM 2540 C C . PHE A 1 313 ? -13.766 -8.789 -1.009 1 96.88 313 PHE A C 1
ATOM 2542 O O . PHE A 1 313 ? -13.164 -8.781 0.066 1 96.88 313 PHE A O 1
ATOM 2549 N N . ARG A 1 314 ? -15.023 -8.938 -1.139 1 96.25 314 ARG A N 1
ATOM 2550 C CA . ARG A 1 314 ? -15.875 -9 0.046 1 96.25 314 ARG A CA 1
ATOM 2551 C C . ARG A 1 314 ? -15.586 -10.258 0.863 1 96.25 314 ARG A C 1
ATOM 2553 O O . ARG A 1 314 ? -15.57 -10.211 2.096 1 96.25 314 ARG A O 1
ATOM 2560 N N . PHE A 1 315 ? -15.422 -11.383 0.159 1 96.75 315 PHE A N 1
ATOM 2561 C CA . PHE A 1 315 ? -15.117 -12.641 0.823 1 96.75 315 PHE A CA 1
ATOM 2562 C C . PHE A 1 315 ? -13.875 -12.508 1.696 1 96.75 315 PHE A C 1
ATOM 2564 O O . PHE A 1 315 ? -13.898 -12.867 2.875 1 96.75 315 PHE A O 1
ATOM 2571 N N . LYS A 1 316 ? -12.781 -11.945 1.17 1 97.75 316 LYS A N 1
ATOM 2572 C CA . LYS A 1 316 ? -11.508 -11.82 1.877 1 97.75 316 LYS A CA 1
ATOM 2573 C C . LYS A 1 316 ? -11.594 -10.766 2.977 1 97.75 316 LYS A C 1
ATOM 2575 O O . LYS A 1 316 ? -11.016 -10.938 4.051 1 97.75 316 LYS A O 1
ATOM 2580 N N . ARG A 1 317 ? -12.32 -9.734 2.721 1 96.44 317 ARG A N 1
ATOM 2581 C CA . ARG A 1 317 ? -12.492 -8.672 3.705 1 96.44 317 ARG A CA 1
ATOM 2582 C C . ARG A 1 317 ? -13.164 -9.195 4.969 1 96.44 317 ARG A C 1
ATOM 2584 O O . ARG A 1 317 ? -12.852 -8.75 6.074 1 96.44 317 ARG A O 1
ATOM 2591 N N . LYS A 1 318 ? -14.016 -10.133 4.855 1 97.12 318 LYS A N 1
ATOM 2592 C CA . LYS A 1 318 ? -14.797 -10.656 5.977 1 97.12 318 LYS A CA 1
ATOM 2593 C C . LYS A 1 318 ? -13.898 -11.352 6.996 1 97.12 318 LYS A C 1
ATOM 2595 O O . LYS A 1 318 ? -14.297 -11.555 8.148 1 97.12 318 LYS A O 1
ATOM 2600 N N . TYR A 1 319 ? -12.695 -11.75 6.547 1 97.62 319 TYR A N 1
ATOM 2601 C CA . TYR A 1 319 ? -11.766 -12.391 7.465 1 97.62 319 TYR A CA 1
ATOM 2602 C C . TYR A 1 319 ? -10.969 -11.344 8.242 1 97.62 319 TYR A C 1
ATOM 2604 O O . TYR A 1 319 ? -10.047 -11.688 8.992 1 97.62 319 TYR A O 1
ATOM 2612 N N . GLY A 1 320 ? -11.289 -10.055 8.008 1 94.44 320 GLY A N 1
ATOM 2613 C CA . GLY A 1 320 ? -10.539 -8.992 8.664 1 94.44 320 GLY A CA 1
ATOM 2614 C C . GLY A 1 320 ? -9.258 -8.625 7.945 1 94.44 320 GLY A C 1
ATOM 2615 O O . GLY A 1 320 ? -8.414 -7.914 8.492 1 94.44 320 GLY A O 1
ATOM 2616 N N . ALA A 1 321 ? -9.117 -9.148 6.777 1 96.44 321 ALA A N 1
ATOM 2617 C CA . ALA A 1 321 ? -7.922 -8.859 5.988 1 96.44 321 ALA A CA 1
ATOM 2618 C C . ALA A 1 321 ? -7.957 -7.438 5.441 1 96.44 321 ALA A C 1
ATOM 2620 O O . ALA A 1 321 ? -9.023 -6.938 5.066 1 96.44 321 ALA A O 1
ATOM 2621 N N . ARG A 1 322 ? -6.863 -6.816 5.41 1 94.12 322 ARG A N 1
ATOM 2622 C CA . ARG A 1 322 ? -6.746 -5.457 4.898 1 94.12 322 ARG A CA 1
ATOM 2623 C C . ARG A 1 322 ? -6.359 -5.457 3.42 1 94.12 322 ARG A C 1
ATOM 2625 O O . ARG A 1 322 ? -5.387 -6.105 3.027 1 94.12 322 ARG A O 1
ATOM 2632 N N . PRO A 1 323 ? -7.109 -4.738 2.584 1 96.31 323 PRO A N 1
ATOM 2633 C CA . PRO A 1 323 ? -6.703 -4.59 1.185 1 96.31 323 PRO A CA 1
ATOM 2634 C C . PRO A 1 323 ? -5.566 -3.586 1.004 1 96.31 323 PRO A C 1
ATOM 2636 O O . PRO A 1 323 ? -5.559 -2.535 1.65 1 96.31 323 PRO A O 1
ATOM 2639 N N . VAL A 1 324 ? -4.652 -3.945 0.186 1 94.06 324 VAL A N 1
ATOM 2640 C CA . VAL A 1 324 ? -3.559 -3.039 -0.152 1 94.06 324 VAL A CA 1
ATOM 2641 C C . VAL A 1 324 ? -3.373 -2.994 -1.667 1 94.06 324 VAL A C 1
ATOM 2643 O O . VAL A 1 324 ? -3.598 -3.994 -2.355 1 94.06 324 VAL A O 1
ATOM 2646 N N . PRO A 1 325 ? -2.98 -1.836 -2.164 1 91.81 325 PRO A N 1
ATOM 2647 C CA . PRO A 1 325 ? -2.742 -1.79 -3.609 1 91.81 325 PRO A CA 1
ATOM 2648 C C . PRO A 1 325 ? -1.577 -2.678 -4.043 1 91.81 325 PRO A C 1
ATOM 2650 O O . PRO A 1 325 ? -0.554 -2.738 -3.357 1 91.81 325 PRO A O 1
ATOM 2653 N N . MET A 1 326 ? -1.798 -3.391 -5.082 1 92.69 326 MET A N 1
ATOM 2654 C CA . MET A 1 326 ? -0.672 -4.074 -5.711 1 92.69 326 MET A CA 1
ATOM 2655 C C . MET A 1 326 ? 0.225 -3.086 -6.445 1 92.69 326 MET A C 1
ATOM 2657 O O . MET A 1 326 ? -0.266 -2.156 -7.09 1 92.69 326 MET A O 1
ATOM 2661 N N . PHE A 1 327 ? 1.521 -3.203 -6.266 1 93.81 327 PHE A N 1
ATOM 2662 C CA . PHE A 1 327 ? 2.42 -2.396 -7.086 1 93.81 327 PHE A CA 1
ATOM 2663 C C . PHE A 1 327 ? 2.418 -2.881 -8.531 1 93.81 327 PHE A C 1
ATOM 2665 O O . PHE A 1 327 ? 3.107 -3.844 -8.867 1 93.81 327 PHE A O 1
ATOM 2672 N N . ARG A 1 328 ? 1.711 -2.217 -9.359 1 94.69 328 ARG A N 1
ATOM 2673 C CA . ARG A 1 328 ? 1.604 -2.559 -10.773 1 94.69 328 ARG A CA 1
ATOM 2674 C C . ARG A 1 328 ? 1.85 -1.338 -11.656 1 94.69 328 ARG A C 1
ATOM 2676 O O . ARG A 1 328 ? 1.155 -0.327 -11.531 1 94.69 328 ARG A O 1
ATOM 2683 N N . MET A 1 329 ? 2.807 -1.446 -12.5 1 95.81 329 MET A N 1
ATOM 2684 C CA . MET A 1 329 ? 3.164 -0.361 -13.406 1 95.81 329 MET A CA 1
ATOM 2685 C C . MET A 1 329 ? 3.359 -0.882 -14.828 1 95.81 329 MET A C 1
ATOM 2687 O O . MET A 1 329 ? 3.906 -1.969 -15.023 1 95.81 329 MET A O 1
ATOM 2691 N N . GLU A 1 330 ? 2.9 -0.089 -15.789 1 95.75 330 GLU A N 1
ATOM 2692 C CA . GLU A 1 330 ? 2.98 -0.488 -17.188 1 95.75 330 GLU A CA 1
ATOM 2693 C C . GLU A 1 330 ? 3.594 0.618 -18.047 1 95.75 330 GLU A C 1
ATOM 2695 O O . GLU A 1 330 ? 3.367 1.803 -17.797 1 95.75 330 GLU A O 1
ATOM 2700 N N . LYS A 1 331 ? 4.305 0.21 -18.984 1 96.19 331 LYS A N 1
ATOM 2701 C CA . LYS A 1 331 ? 4.855 1.113 -19.984 1 96.19 331 LYS A CA 1
ATOM 2702 C C . LYS A 1 331 ? 4.566 0.607 -21.391 1 96.19 331 LYS A C 1
ATOM 2704 O O . LYS A 1 331 ? 4.891 -0.535 -21.734 1 96.19 331 LYS A O 1
ATOM 2709 N N . GLY A 1 332 ? 4.039 1.511 -22.203 1 93.81 332 GLY A N 1
ATOM 2710 C CA . GLY A 1 332 ? 3.822 1.179 -23.609 1 93.81 332 GLY A CA 1
ATOM 2711 C C . GLY A 1 332 ? 5.086 1.276 -24.438 1 93.81 332 GLY A C 1
ATOM 2712 O O . GLY A 1 332 ? 5.855 2.229 -24.312 1 93.81 332 GLY A O 1
ATOM 2713 N N . TYR A 1 333 ? 5.23 0.29 -25.281 1 92.06 333 TYR A N 1
ATOM 2714 C CA . TYR A 1 333 ? 6.359 0.285 -26.203 1 92.06 333 TYR A CA 1
ATOM 2715 C C . TYR A 1 333 ? 5.906 0.644 -27.609 1 92.06 333 TYR A C 1
ATOM 2717 O O . TYR A 1 333 ? 6.633 1.312 -28.359 1 92.06 333 TYR A O 1
ATOM 2725 N N . SER A 1 334 ? 4.758 0.197 -27.922 1 87.44 334 SER A N 1
ATOM 2726 C CA . SER A 1 334 ? 4.227 0.49 -29.25 1 87.44 334 SER A CA 1
ATOM 2727 C C . SER A 1 334 ? 3.439 1.797 -29.25 1 87.44 334 SER A C 1
ATOM 2729 O O . SER A 1 334 ? 2.426 1.919 -28.562 1 87.44 334 SER A O 1
ATOM 2731 N N . ARG A 1 335 ? 3.695 2.674 -30.109 1 85.69 335 ARG A N 1
ATOM 2732 C CA . ARG A 1 335 ? 3.068 3.99 -30.141 1 85.69 335 ARG A CA 1
ATOM 2733 C C . ARG A 1 335 ? 1.652 3.91 -30.703 1 85.69 335 ARG A C 1
ATOM 2735 O O . ARG A 1 335 ? 0.817 4.773 -30.422 1 85.69 335 ARG A O 1
ATOM 2742 N N . VAL A 1 336 ? 1.475 2.943 -31.406 1 84.25 336 VAL A N 1
ATOM 2743 C CA . VAL A 1 336 ? 0.184 2.852 -32.062 1 84.25 336 VAL A CA 1
ATOM 2744 C C . VAL A 1 336 ? -0.697 1.824 -31.375 1 84.25 336 VAL A C 1
ATOM 2746 O O . VAL A 1 336 ? -1.825 2.129 -30.984 1 84.25 336 VAL A O 1
ATOM 2749 N N . VAL A 1 337 ? -0.05 0.68 -31.141 1 85.56 337 VAL A N 1
ATOM 2750 C CA . VAL A 1 337 ? -0.854 -0.436 -30.656 1 85.56 337 VAL A CA 1
ATOM 2751 C C . VAL A 1 337 ? -1.184 -0.231 -29.188 1 85.56 337 VAL A C 1
ATOM 2753 O O . VAL A 1 337 ? -2.273 -0.588 -28.719 1 85.56 337 VAL A O 1
ATOM 2756 N N . TRP A 1 338 ? -0.299 0.335 -28.469 1 89.25 338 TRP A N 1
ATOM 2757 C CA . TRP A 1 338 ? -0.475 0.464 -27.016 1 89.25 338 TRP A CA 1
ATOM 2758 C C . TRP A 1 338 ? -1.677 1.343 -26.703 1 89.25 338 TRP A C 1
ATOM 2760 O O . TRP A 1 338 ? -2.561 0.941 -25.938 1 89.25 338 TRP A O 1
ATOM 2770 N N . PRO A 1 339 ? -1.821 2.535 -27.344 1 85.44 339 PRO A N 1
ATOM 2771 C CA . PRO A 1 339 ? -3.002 3.35 -27.047 1 85.44 339 PRO A CA 1
ATOM 2772 C C . PRO A 1 339 ? -4.305 2.664 -27.453 1 85.44 339 PRO A C 1
ATOM 2774 O O . PRO A 1 339 ? -5.32 2.805 -26.766 1 85.44 339 PRO A O 1
ATOM 2777 N N . LEU A 1 340 ? -4.27 1.94 -28.469 1 82.62 340 LEU A N 1
ATOM 2778 C CA . LEU A 1 340 ? -5.461 1.225 -28.922 1 82.62 340 LEU A CA 1
ATOM 2779 C C . LEU A 1 340 ? -5.816 0.107 -27.938 1 82.62 340 LEU A C 1
ATOM 2781 O O . LEU A 1 340 ? -6.996 -0.115 -27.656 1 82.62 340 LEU A O 1
ATOM 2785 N N . TYR A 1 341 ? -4.785 -0.528 -27.562 1 83.81 341 TYR A N 1
ATOM 2786 C CA . TYR A 1 341 ? -4.98 -1.597 -26.594 1 83.81 341 TYR A CA 1
ATOM 2787 C C . TYR A 1 341 ? -5.547 -1.051 -25.281 1 83.81 341 TYR A C 1
ATOM 2789 O O . TYR A 1 341 ? -6.453 -1.647 -24.703 1 83.81 341 TYR A O 1
ATOM 2797 N N . ARG A 1 342 ? -5.07 -0.008 -24.828 1 83.88 342 ARG A N 1
ATOM 2798 C CA . ARG A 1 342 ? -5.543 0.61 -23.594 1 83.88 342 ARG A CA 1
ATOM 2799 C C . ARG A 1 342 ? -7.004 1.032 -23.719 1 83.88 342 ARG A C 1
ATOM 2801 O O . ARG A 1 342 ? -7.785 0.874 -22.781 1 83.88 342 ARG A O 1
ATOM 2808 N N . LEU A 1 343 ? -7.32 1.594 -24.828 1 79.81 343 LEU A N 1
ATOM 2809 C CA . LEU A 1 343 ? -8.703 1.996 -25.078 1 79.81 343 LEU A CA 1
ATOM 2810 C C . LEU A 1 343 ? -9.625 0.785 -25.109 1 79.81 343 LEU A C 1
ATOM 2812 O O . LEU A 1 343 ? -10.727 0.833 -24.562 1 79.81 343 LEU A O 1
ATOM 2816 N N . GLY A 1 344 ? -9.18 -0.256 -25.781 1 76.69 344 GLY A N 1
ATOM 2817 C CA . GLY A 1 344 ? -9.945 -1.488 -25.812 1 76.69 344 GLY A CA 1
ATOM 2818 C C . GLY A 1 344 ? -10.195 -2.074 -24.422 1 76.69 344 GLY A C 1
ATOM 2819 O O . GLY A 1 344 ? -11.305 -2.51 -24.125 1 76.69 344 GLY A O 1
ATOM 2820 N N . ARG A 1 345 ? -9.188 -2.039 -23.625 1 78.12 345 ARG A N 1
ATOM 2821 C CA . ARG A 1 345 ? -9.297 -2.543 -22.266 1 78.12 345 ARG A CA 1
ATOM 2822 C C . ARG A 1 345 ? -10.336 -1.752 -21.469 1 78.12 345 ARG A C 1
ATOM 2824 O O . ARG A 1 345 ? -11.102 -2.326 -20.688 1 78.12 345 ARG A O 1
ATOM 2831 N N . ARG A 1 346 ? -10.359 -0.501 -21.672 1 74.81 346 ARG A N 1
ATOM 2832 C CA . ARG A 1 346 ? -11.312 0.367 -20.984 1 74.81 346 ARG A CA 1
ATOM 2833 C C . ARG A 1 346 ? -12.742 0.066 -21.422 1 74.81 346 ARG A C 1
ATOM 2835 O O . ARG A 1 346 ? -13.656 0.048 -20.594 1 74.81 346 ARG A O 1
ATOM 2842 N N . LEU A 1 347 ? -12.836 -0.233 -22.656 1 74.25 347 LEU A N 1
ATOM 2843 C CA . LEU A 1 347 ? -14.164 -0.469 -23.219 1 74.25 347 LEU A CA 1
ATOM 2844 C C . LEU A 1 347 ? -14.711 -1.819 -22.766 1 74.25 347 LEU A C 1
ATOM 2846 O O . LEU A 1 347 ? -15.906 -1.947 -22.5 1 74.25 347 LEU A O 1
ATOM 2850 N N . VAL A 1 348 ? -13.867 -2.76 -22.703 1 69 348 VAL A N 1
ATOM 2851 C CA . VAL A 1 348 ? -14.273 -4.094 -22.266 1 69 348 VAL A CA 1
ATOM 2852 C C . VAL A 1 348 ? -14.664 -4.07 -20.797 1 69 348 VAL A C 1
ATOM 2854 O O . VAL A 1 348 ? -15.648 -4.688 -20.391 1 69 348 VAL A O 1
ATOM 2857 N N . ARG A 1 349 ? -14.047 -3.461 -20.062 1 66.62 349 ARG A N 1
ATOM 2858 C CA . ARG A 1 349 ? -14.328 -3.352 -18.641 1 66.62 349 ARG A CA 1
ATOM 2859 C C . ARG A 1 349 ? -15.648 -2.641 -18.391 1 66.62 349 ARG A C 1
ATOM 2861 O O . ARG A 1 349 ? -16.406 -3.016 -17.484 1 66.62 349 ARG A O 1
ATOM 2868 N N . ARG A 1 350 ? -15.898 -1.543 -19.125 1 58.66 350 ARG A N 1
ATOM 2869 C CA . ARG A 1 350 ? -17.141 -0.781 -18.984 1 58.66 350 ARG A CA 1
ATOM 2870 C C . ARG A 1 350 ? -18.344 -1.624 -19.344 1 58.66 350 ARG A C 1
ATOM 2872 O O . ARG A 1 350 ? -19.438 -1.423 -18.812 1 58.66 350 ARG A O 1
ATOM 2879 N N . ARG A 1 351 ? -18.062 -2.539 -20.25 1 49.75 351 ARG A N 1
ATOM 2880 C CA . ARG A 1 351 ? -19.172 -3.359 -20.719 1 49.75 351 ARG A CA 1
ATOM 2881 C C . ARG A 1 351 ? -19.344 -4.602 -19.844 1 49.75 351 ARG A C 1
ATOM 2883 O O . ARG A 1 351 ? -20.328 -5.328 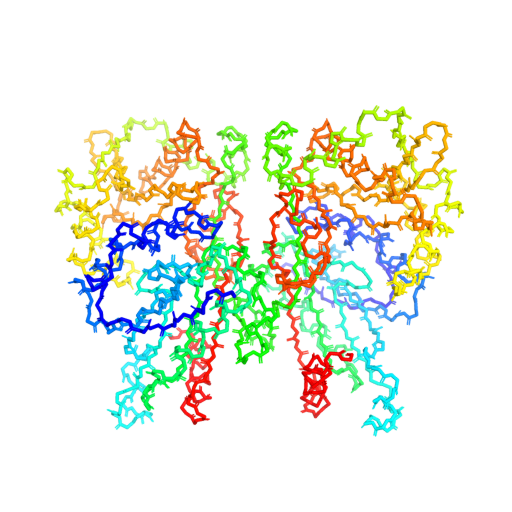-19.984 1 49.75 351 ARG A O 1
ATOM 2890 N N . GLY A 1 352 ? -18.641 -4.711 -18.844 1 47.53 352 GLY A N 1
ATOM 2891 C CA . GLY A 1 352 ? -18.766 -5.914 -18.031 1 47.53 352 GLY A CA 1
ATOM 2892 C C . GLY A 1 352 ? -18.438 -7.184 -18.797 1 47.53 352 GLY A C 1
ATOM 2893 O O . GLY A 1 352 ? -18.969 -8.25 -18.5 1 47.53 352 GLY A O 1
ATOM 2894 N N . ILE A 1 353 ? -17.953 -7.254 -19.969 1 39.06 353 ILE A N 1
ATOM 2895 C CA . ILE A 1 353 ? -17.594 -8.461 -20.719 1 39.06 353 ILE A CA 1
ATOM 2896 C C . ILE A 1 353 ? -16.188 -8.914 -20.328 1 39.06 353 ILE A C 1
ATOM 2898 O O . ILE A 1 353 ? -15.281 -8.094 -20.203 1 39.06 353 ILE A O 1
ATOM 2902 N N . MET B 1 1 ? -37.438 2.713 0.565 1 50.41 1 MET B N 1
ATOM 2903 C CA . MET B 1 1 ? -36.062 2.928 1.043 1 50.41 1 MET B CA 1
ATOM 2904 C C . MET B 1 1 ? -35.75 4.414 1.101 1 50.41 1 MET B C 1
ATOM 2906 O O . MET B 1 1 ? -36.125 5.176 0.213 1 50.41 1 MET B O 1
ATOM 2910 N N . SER B 1 2 ? -35.531 4.949 2.236 1 66.69 2 SER B N 1
ATOM 2911 C CA . SER B 1 2 ? -35.375 6.395 2.375 1 66.69 2 SER B CA 1
ATOM 2912 C C . SER B 1 2 ? -34.375 6.945 1.386 1 66.69 2 SER B C 1
ATOM 2914 O O . SER B 1 2 ? -33.344 6.316 1.135 1 66.69 2 SER B O 1
ATOM 2916 N N . GLU B 1 3 ? -34.625 7.938 0.709 1 87.44 3 GLU B N 1
ATOM 2917 C CA . GLU B 1 3 ? -33.875 8.516 -0.399 1 87.44 3 GLU B CA 1
ATOM 2918 C C . GLU B 1 3 ? -32.625 9.227 0.097 1 87.44 3 GLU B C 1
ATOM 2920 O O . GLU B 1 3 ? -32.656 9.898 1.132 1 87.44 3 GLU B O 1
ATOM 2925 N N . LEU B 1 4 ? -31.516 8.906 -0.293 1 96.25 4 LEU B N 1
ATOM 2926 C CA . LEU B 1 4 ? -30.25 9.594 -0.054 1 96.25 4 LEU B CA 1
ATOM 2927 C C . LEU B 1 4 ? -30.219 10.945 -0.767 1 96.25 4 LEU B C 1
ATOM 2929 O O . LEU B 1 4 ? -30.766 11.078 -1.869 1 96.25 4 LEU B O 1
ATOM 2933 N N . HIS B 1 5 ? -29.734 11.93 -0.015 1 96.44 5 HIS B N 1
ATOM 2934 C CA . HIS B 1 5 ? -29.562 13.266 -0.584 1 96.44 5 HIS B CA 1
ATOM 2935 C C . HIS B 1 5 ? -28.141 13.781 -0.384 1 96.44 5 HIS B C 1
ATOM 2937 O O . HIS B 1 5 ? -27.562 13.617 0.693 1 96.44 5 HIS B O 1
ATOM 2943 N N . ALA B 1 6 ? -27.594 14.359 -1.431 1 97.75 6 ALA B N 1
ATOM 2944 C CA . ALA B 1 6 ? -26.25 14.914 -1.354 1 97.75 6 ALA B CA 1
ATOM 2945 C C . ALA B 1 6 ? -26.281 16.438 -1.375 1 97.75 6 ALA B C 1
ATOM 2947 O O . ALA B 1 6 ? -27.094 17.047 -2.078 1 97.75 6 ALA B O 1
ATOM 2948 N N . GLU B 1 7 ? -25.391 17.016 -0.627 1 96.81 7 GLU B N 1
ATOM 2949 C CA . GLU B 1 7 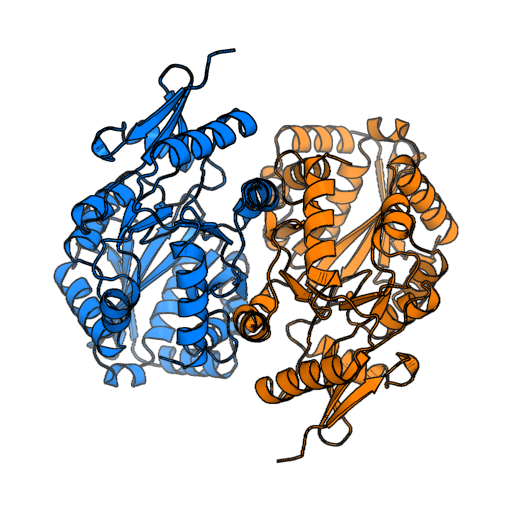? -25.266 18.469 -0.577 1 96.81 7 GLU B CA 1
ATOM 2950 C C . GLU B 1 7 ? -23.812 18.891 -0.39 1 96.81 7 GLU B C 1
ATOM 2952 O O . GLU B 1 7 ? -23.047 18.219 0.312 1 96.81 7 GLU B O 1
ATOM 2957 N N . THR B 1 8 ? -23.422 20 -1.011 1 97.25 8 THR B N 1
ATOM 2958 C CA . THR B 1 8 ? -22.094 20.578 -0.826 1 97.25 8 THR B CA 1
ATOM 2959 C C . THR B 1 8 ? -22.141 21.734 0.165 1 97.25 8 THR B C 1
ATOM 2961 O O . THR B 1 8 ? -22.922 22.672 -0.011 1 97.25 8 THR B O 1
ATOM 2964 N N . TYR B 1 9 ? -21.344 21.656 1.155 1 97.38 9 TYR B N 1
ATOM 2965 C CA . TYR B 1 9 ? -21.219 22.719 2.135 1 97.38 9 TYR B CA 1
ATOM 2966 C C . TYR B 1 9 ? -19.969 23.562 1.888 1 97.38 9 TYR B C 1
ATOM 2968 O O . TYR B 1 9 ? -18.906 23.016 1.604 1 97.38 9 TYR B O 1
ATOM 2976 N N . ARG B 1 10 ? -20.062 24.859 2.084 1 96.38 10 ARG B N 1
ATOM 2977 C CA . ARG B 1 10 ? -18.969 25.766 1.811 1 96.38 10 ARG B CA 1
ATOM 2978 C C . ARG B 1 10 ? -18.297 26.234 3.104 1 96.38 10 ARG B C 1
ATOM 2980 O O . ARG B 1 10 ? -17.375 27.047 3.076 1 96.38 10 ARG B O 1
ATOM 2987 N N . ARG B 1 11 ? -18.859 25.75 4.176 1 97.44 11 ARG B N 1
ATOM 2988 C CA . ARG B 1 11 ? -18.281 25.953 5.504 1 97.44 11 ARG B CA 1
ATOM 2989 C C . ARG B 1 11 ? -18.484 24.719 6.375 1 97.44 11 ARG B C 1
ATOM 2991 O O . ARG B 1 11 ? -19.594 24.172 6.441 1 97.44 11 ARG B O 1
ATOM 2998 N N . ILE B 1 12 ? -17.469 24.328 7.09 1 98.31 12 ILE B N 1
ATOM 2999 C CA . ILE B 1 12 ? -17.562 23.125 7.902 1 98.31 12 ILE B CA 1
ATOM 3000 C C . ILE B 1 12 ? -18.531 23.359 9.055 1 98.31 12 ILE B C 1
ATOM 3002 O O . ILE B 1 12 ? -19.234 22.438 9.477 1 98.31 12 ILE B O 1
ATOM 3006 N N . ASP B 1 13 ? -18.656 24.609 9.5 1 97.94 13 ASP B N 1
ATOM 3007 C CA . ASP B 1 13 ? -19.516 24.922 10.641 1 97.94 13 ASP B CA 1
ATOM 3008 C C . ASP B 1 13 ? -20.984 24.828 10.273 1 97.94 13 ASP B C 1
ATOM 3010 O O . ASP B 1 13 ? -21.859 24.844 11.148 1 97.94 13 ASP B O 1
ATOM 3014 N N . ASP B 1 14 ? -21.266 24.688 9 1 97.38 14 ASP B N 1
ATOM 3015 C CA . ASP B 1 14 ? -22.656 24.516 8.562 1 97.38 14 ASP B CA 1
ATOM 3016 C C . ASP B 1 14 ? -23.094 23.062 8.695 1 97.38 14 ASP B C 1
ATOM 3018 O O . ASP B 1 14 ? -24.281 22.75 8.523 1 97.38 14 ASP B O 1
ATOM 3022 N N . VAL B 1 15 ? -22.219 22.219 8.93 1 96.75 15 VAL B N 1
ATOM 3023 C CA . VAL B 1 15 ? -22.516 20.828 9.203 1 96.75 15 VAL B CA 1
ATOM 3024 C C . VAL B 1 15 ? -22.391 20.547 10.703 1 96.75 15 VAL B C 1
ATOM 3026 O O . VAL B 1 15 ? -21.469 21.047 11.352 1 96.75 15 VAL B O 1
ATOM 3029 N N . ASN B 1 16 ? -23.281 19.797 11.258 1 97.38 16 ASN B N 1
ATOM 3030 C CA . ASN B 1 16 ? -23.188 19.438 12.672 1 97.38 16 ASN B CA 1
ATOM 3031 C C . ASN B 1 16 ? -21.906 18.656 12.969 1 97.38 16 ASN B C 1
ATOM 3033 O O . ASN B 1 16 ? -21.688 17.578 12.43 1 97.38 16 ASN B O 1
ATOM 3037 N N . GLY B 1 17 ? -21.109 19.188 13.891 1 97.94 17 GLY B N 1
ATOM 3038 C CA . GLY B 1 17 ? -19.812 18.609 14.195 1 97.94 17 GLY B CA 1
ATOM 3039 C C . GLY B 1 17 ? -19.906 17.188 14.727 1 97.94 17 GLY B C 1
ATOM 3040 O O . GLY B 1 17 ? -19.125 16.312 14.328 1 97.94 17 GLY B O 1
ATOM 3041 N N . ASN B 1 18 ? -20.812 16.969 15.602 1 97.81 18 ASN B N 1
ATOM 3042 C CA . ASN B 1 18 ? -20.984 15.648 16.188 1 97.81 18 ASN B CA 1
ATOM 3043 C C . ASN B 1 18 ? -21.406 14.617 15.148 1 97.81 18 ASN B C 1
ATOM 3045 O O . ASN B 1 18 ? -20.922 13.484 15.156 1 97.81 18 ASN B O 1
ATOM 3049 N N . GLN B 1 19 ? -22.312 15.039 14.312 1 97.69 19 GLN B N 1
ATOM 3050 C CA . GLN B 1 19 ? -22.766 14.133 13.258 1 97.69 19 GLN B CA 1
ATOM 3051 C C . GLN B 1 19 ? -21.641 13.828 12.273 1 97.69 19 GLN B C 1
ATOM 3053 O O . GLN B 1 19 ? -21.5 12.688 11.836 1 97.69 19 GLN B O 1
ATOM 3058 N N . TRP B 1 20 ? -20.922 14.898 11.953 1 98.25 20 TRP B N 1
ATOM 3059 C CA . TRP B 1 20 ? -19.75 14.711 11.094 1 98.25 20 TRP B CA 1
ATOM 3060 C C . TRP B 1 20 ? -18.766 13.719 11.703 1 98.25 20 TRP B C 1
ATOM 3062 O O . TRP B 1 20 ? -18.375 12.75 11.047 1 98.25 20 TRP B O 1
ATOM 3072 N N . ASN B 1 21 ? -18.453 13.883 12.922 1 98.38 21 ASN B N 1
ATOM 3073 C CA . ASN B 1 21 ? -17.453 13.062 13.594 1 98.38 21 ASN B CA 1
ATOM 3074 C C . ASN B 1 21 ? -17.984 11.648 13.852 1 98.38 21 ASN B C 1
ATOM 3076 O O . ASN B 1 21 ? -17.188 10.711 14.016 1 98.38 21 ASN B O 1
ATOM 3080 N N . ASN B 1 22 ? -19.266 11.531 13.906 1 98 22 ASN B N 1
ATOM 3081 C CA . ASN B 1 22 ? -19.828 10.188 13.984 1 98 22 ASN B CA 1
ATOM 3082 C C . ASN B 1 22 ? -19.5 9.367 12.742 1 98 22 ASN B C 1
ATOM 3084 O O . ASN B 1 22 ? -19.172 8.188 12.844 1 98 22 ASN B O 1
ATOM 3088 N N . VAL B 1 23 ? -19.594 10.008 11.578 1 98.31 23 VAL B N 1
ATOM 3089 C CA . VAL B 1 23 ? -19.219 9.328 10.344 1 98.31 23 VAL B CA 1
ATOM 3090 C C . VAL B 1 23 ? -17.75 8.961 10.375 1 98.31 23 VAL B C 1
ATOM 3092 O O . VAL B 1 23 ? -17.375 7.84 10.016 1 98.31 23 VAL B O 1
ATOM 3095 N N . VAL B 1 24 ? -16.922 9.836 10.867 1 98.12 24 VAL B N 1
ATOM 3096 C CA . VAL B 1 24 ? -15.484 9.617 10.906 1 98.12 24 VAL B CA 1
ATOM 3097 C C . VAL B 1 24 ? -15.172 8.445 11.828 1 98.12 24 VAL B C 1
ATOM 3099 O O . VAL B 1 24 ? -14.445 7.523 11.445 1 98.12 24 VAL B O 1
ATOM 3102 N N . SER B 1 25 ? -15.75 8.398 13.008 1 97 25 SER B N 1
ATOM 3103 C CA . SER B 1 25 ? -15.398 7.41 14.031 1 97 25 SER B CA 1
ATOM 3104 C C . SER B 1 25 ? -15.984 6.039 13.695 1 97 25 SER B C 1
ATOM 3106 O O . SER B 1 25 ? -15.406 5.012 14.055 1 97 25 SER B O 1
ATOM 3108 N N . GLN B 1 26 ? -17.062 6.066 12.953 1 95.62 26 GLN B N 1
ATOM 3109 C CA . GLN B 1 26 ? -17.719 4.793 12.68 1 95.62 26 GLN B CA 1
ATOM 3110 C C . GLN B 1 26 ? -17.25 4.207 11.352 1 95.62 26 GLN B C 1
ATOM 3112 O O . GLN B 1 26 ? -17.484 3.033 11.062 1 95.62 26 GLN B O 1
ATOM 3117 N N . SER B 1 27 ? -16.641 5.02 10.57 1 94.44 27 SER B N 1
ATOM 3118 C CA . SER B 1 27 ? -16.109 4.527 9.297 1 94.44 27 SER B CA 1
ATOM 3119 C C . SER B 1 27 ? -14.844 3.715 9.492 1 94.44 27 SER B C 1
ATOM 3121 O O . SER B 1 27 ? -14.016 4.043 10.352 1 94.44 27 SER B O 1
ATOM 3123 N N . LYS B 1 28 ? -14.656 2.736 8.664 1 88.62 28 LYS B N 1
ATOM 3124 C CA . LYS B 1 28 ? -13.445 1.921 8.719 1 88.62 28 LYS B CA 1
ATOM 3125 C C . LYS B 1 28 ? -12.242 2.68 8.156 1 88.62 28 LYS B C 1
ATOM 3127 O O . LYS B 1 28 ? -11.094 2.297 8.391 1 88.62 28 LYS B O 1
ATOM 3132 N N . LEU B 1 29 ? -12.5 3.82 7.461 1 94.62 29 LEU B N 1
ATOM 3133 C CA . LEU B 1 29 ? -11.43 4.555 6.801 1 94.62 29 LEU B CA 1
ATOM 3134 C C . LEU B 1 29 ? -11.203 5.902 7.473 1 94.62 29 LEU B C 1
ATOM 3136 O O . LEU B 1 29 ? -10.469 6.746 6.949 1 94.62 29 LEU B O 1
ATOM 3140 N N . GLY B 1 30 ? -11.805 6.113 8.57 1 96.19 30 GLY B N 1
ATOM 3141 C CA . GLY B 1 30 ? -11.703 7.391 9.258 1 96.19 30 GLY B CA 1
ATOM 3142 C C . GLY B 1 30 ? -10.352 7.613 9.906 1 96.19 30 GLY B C 1
ATOM 3143 O O . GLY B 1 30 ? -9.711 6.6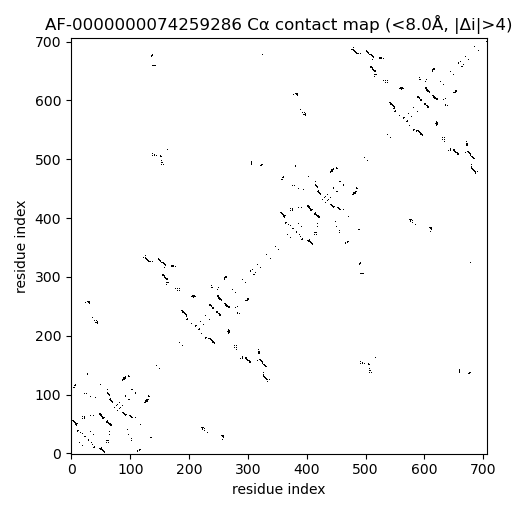64 10.352 1 96.19 30 GLY B O 1
ATOM 3144 N N . SER B 1 31 ? -9.953 8.836 9.961 1 96.88 31 SER B N 1
ATOM 3145 C CA . SER B 1 31 ? -8.727 9.266 10.625 1 96.88 31 SER B CA 1
ATOM 3146 C C . SER B 1 31 ? -8.883 10.648 11.25 1 96.88 31 SER B C 1
ATOM 3148 O O . SER B 1 31 ? -9.883 11.328 11.008 1 96.88 31 SER B O 1
ATOM 3150 N N . LEU B 1 32 ? -7.898 11.008 11.992 1 97.12 32 LEU B N 1
ATOM 3151 C CA . LEU B 1 32 ? -7.875 12.328 12.625 1 97.12 32 LEU B CA 1
ATOM 3152 C C . LEU B 1 32 ? -8.016 13.43 11.586 1 97.12 32 LEU B C 1
ATOM 3154 O O . LEU B 1 32 ? -8.625 14.469 11.852 1 97.12 32 LEU B O 1
ATOM 3158 N N . TYR B 1 33 ? -7.582 13.242 10.391 1 97.88 33 TYR B N 1
ATOM 3159 C CA . TYR B 1 33 ? -7.562 14.242 9.32 1 97.88 33 TYR B CA 1
ATOM 3160 C C . TYR B 1 33 ? -8.969 14.484 8.781 1 97.88 33 TYR B C 1
ATOM 3162 O O . TYR B 1 33 ? -9.203 15.461 8.062 1 97.88 33 TYR B O 1
ATOM 3170 N N . ASN B 1 34 ? -9.875 13.617 9.141 1 97.94 34 ASN B N 1
ATOM 3171 C CA . ASN B 1 34 ? -11.234 13.734 8.625 1 97.94 34 ASN B CA 1
ATOM 3172 C C . ASN B 1 34 ? -12.148 14.453 9.617 1 97.94 34 ASN B C 1
ATOM 3174 O O . ASN B 1 34 ? -13.281 14.805 9.281 1 97.94 34 ASN B O 1
ATOM 3178 N N . ARG B 1 35 ? -11.688 14.711 10.781 1 98.19 35 ARG B N 1
ATOM 3179 C CA . ARG B 1 35 ? -12.5 15.281 11.844 1 98.19 35 ARG B CA 1
ATOM 3180 C C . ARG B 1 35 ? -12.969 16.688 11.484 1 98.19 35 ARG B C 1
ATOM 3182 O O . ARG B 1 35 ? -12.273 17.422 10.773 1 98.19 35 ARG B O 1
ATOM 3189 N N . HIS B 1 36 ? -14.078 17.031 12.039 1 98.56 36 HIS B N 1
ATOM 3190 C CA . HIS B 1 36 ? -14.664 18.359 11.867 1 98.56 36 HIS B CA 1
ATOM 3191 C C . HIS B 1 36 ? -13.672 19.453 12.25 1 98.56 36 HIS B C 1
ATOM 3193 O O . HIS B 1 36 ? -13.531 20.453 11.531 1 98.56 36 HIS B O 1
ATOM 3199 N N . GLU B 1 37 ? -12.969 19.219 13.312 1 98.44 37 GLU B N 1
ATOM 3200 C CA . GLU B 1 37 ? -12.023 20.188 13.844 1 98.44 37 GLU B CA 1
ATOM 3201 C C . GLU B 1 37 ? -10.852 20.406 12.891 1 98.44 37 GLU B C 1
ATOM 3203 O O . GLU B 1 37 ? -10.312 21.5 12.797 1 98.44 37 GLU B O 1
ATOM 3208 N N . TRP B 1 38 ? -10.445 19.344 12.211 1 98.62 38 TRP B N 1
ATOM 3209 C CA . TRP B 1 38 ? -9.375 19.484 11.227 1 98.62 38 TRP B CA 1
ATOM 3210 C C . TRP B 1 38 ? -9.812 20.391 10.078 1 98.62 38 TRP B C 1
ATOM 3212 O O . TRP B 1 38 ? -9.055 21.266 9.648 1 98.62 38 TRP B O 1
ATOM 3222 N N . MET B 1 39 ? -11.039 20.203 9.594 1 98.38 39 MET B N 1
ATOM 3223 C CA . MET B 1 39 ? -11.578 21.062 8.539 1 98.38 39 MET B CA 1
ATOM 3224 C C . MET B 1 39 ? -11.641 22.516 8.992 1 98.38 39 MET B C 1
ATOM 3226 O O . MET B 1 39 ? -11.266 23.422 8.242 1 98.38 39 MET B O 1
ATOM 3230 N N . ARG B 1 40 ? -12.094 22.672 10.156 1 98.38 40 ARG B N 1
ATOM 3231 C CA . ARG B 1 40 ? -12.188 24.016 10.711 1 98.38 40 ARG B CA 1
ATOM 3232 C C . ARG B 1 40 ? -10.82 24.672 10.773 1 98.38 40 ARG B C 1
ATOM 3234 O O . ARG B 1 40 ? -10.688 25.875 10.5 1 98.38 40 ARG B O 1
ATOM 3241 N N . ALA B 1 41 ? -9.859 23.906 11.188 1 98.56 41 ALA B N 1
ATOM 3242 C CA . ALA B 1 41 ? -8.5 24.438 11.266 1 98.56 41 ALA B CA 1
ATOM 3243 C C . ALA B 1 41 ? -8.008 24.891 9.891 1 98.56 41 ALA B C 1
ATOM 3245 O O . ALA B 1 41 ? -7.352 25.922 9.766 1 98.56 41 ALA B O 1
ATOM 3246 N N . ILE B 1 42 ? -8.289 24.094 8.859 1 98.31 42 ILE B N 1
ATOM 3247 C CA . ILE B 1 42 ? -7.902 24.484 7.504 1 98.31 42 ILE B CA 1
ATOM 3248 C C . ILE B 1 42 ? -8.586 25.797 7.117 1 98.31 42 ILE B C 1
ATOM 3250 O O . I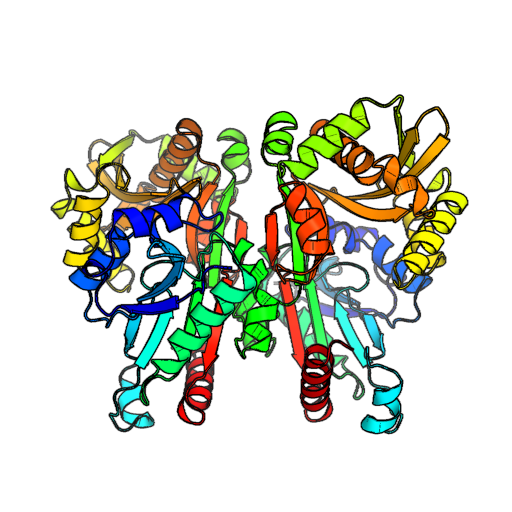LE B 1 42 ? -7.941 26.703 6.613 1 98.31 42 ILE B O 1
ATOM 3254 N N . GLU B 1 43 ? -9.852 25.906 7.422 1 97.94 43 GLU B N 1
ATOM 3255 C CA . GLU B 1 43 ? -10.617 27.109 7.082 1 97.94 43 GLU B CA 1
ATOM 3256 C C . GLU B 1 43 ? -10.117 28.328 7.852 1 97.94 43 GLU B C 1
ATOM 3258 O O . GLU B 1 43 ? -10.211 29.453 7.375 1 97.94 43 GLU B O 1
ATOM 3263 N N . SER B 1 44 ? -9.531 28.094 8.945 1 96.75 44 SER B N 1
ATOM 3264 C CA . SER B 1 44 ? -9.031 29.172 9.781 1 96.75 44 SER B CA 1
ATOM 3265 C C . SER B 1 44 ? -7.648 29.641 9.32 1 96.75 44 SER B C 1
ATOM 3267 O O . SER B 1 44 ? -7.289 30.797 9.484 1 96.75 44 SER B O 1
ATOM 3269 N N . GLY B 1 45 ? -6.922 28.734 8.812 1 97.31 45 GLY B N 1
ATOM 3270 C CA . GLY B 1 45 ? -5.52 29.016 8.57 1 97.31 45 GLY B CA 1
ATOM 3271 C C . GLY B 1 45 ? -5.203 29.266 7.105 1 97.31 45 GLY B C 1
ATOM 3272 O O . GLY B 1 45 ? -4.168 29.844 6.777 1 97.31 45 GLY B O 1
ATOM 3273 N N . TYR B 1 46 ? -6.023 28.797 6.246 1 96.81 46 TYR B N 1
ATOM 3274 C CA . TYR B 1 46 ? -5.762 28.906 4.816 1 96.81 46 TYR B CA 1
ATOM 3275 C C . TYR B 1 46 ? -6.902 29.625 4.105 1 96.81 46 TYR B C 1
ATOM 3277 O O . TYR B 1 46 ? -8.016 29.719 4.637 1 96.81 46 TYR B O 1
ATOM 3285 N N . ASP B 1 47 ? -6.598 30.172 2.973 1 94.38 47 ASP B N 1
ATOM 3286 C CA . ASP B 1 47 ? -7.605 30.812 2.141 1 94.38 47 ASP B CA 1
ATOM 3287 C C . ASP B 1 47 ? -8.172 29.844 1.111 1 94.38 47 ASP B C 1
ATOM 3289 O O . ASP B 1 47 ? -8.367 30.203 -0.052 1 94.38 47 ASP B O 1
ATOM 3293 N N . PHE B 1 48 ? -8.383 28.641 1.486 1 95.88 48 PHE B N 1
ATOM 3294 C CA . PHE B 1 48 ? -8.984 27.625 0.625 1 95.88 48 PHE B CA 1
ATOM 3295 C C . PHE B 1 48 ? -10.508 27.719 0.664 1 95.88 48 PHE B C 1
ATOM 3297 O O . PHE B 1 48 ? -11.086 28.031 1.703 1 95.88 48 PHE B O 1
ATOM 3304 N N . GLU B 1 49 ? -11.148 27.469 -0.388 1 95.25 49 GLU B N 1
ATOM 3305 C CA . GLU B 1 49 ? -12.602 27.406 -0.417 1 95.25 49 GLU B CA 1
ATOM 3306 C C . GLU B 1 49 ? -13.109 26 -0.137 1 95.25 49 GLU B C 1
ATOM 3308 O O . GLU B 1 49 ? -12.812 25.062 -0.888 1 95.25 49 GLU B O 1
ATOM 3313 N N . PRO B 1 50 ? -13.883 25.844 0.91 1 96.75 50 PRO B N 1
ATOM 3314 C CA . PRO B 1 50 ? -14.391 24.516 1.226 1 96.75 50 PRO B CA 1
ATOM 3315 C C . PRO B 1 50 ? -15.461 24.031 0.236 1 96.75 50 PRO B C 1
ATOM 3317 O O . PRO B 1 50 ? -16.281 24.844 -0.225 1 96.75 50 PRO B O 1
ATOM 3320 N N . ARG B 1 51 ? -15.422 22.828 -0.094 1 96.56 51 ARG B N 1
ATOM 3321 C CA . ARG B 1 51 ? -16.438 22.109 -0.848 1 96.56 51 ARG B CA 1
ATOM 3322 C C . ARG B 1 51 ? -16.703 20.734 -0.229 1 96.56 51 ARG B C 1
ATOM 3324 O O . ARG B 1 51 ? -16.469 19.703 -0.858 1 96.56 51 ARG B O 1
ATOM 3331 N N . HIS B 1 52 ? -17.266 20.75 0.928 1 97.94 52 HIS B N 1
ATOM 3332 C CA . HIS B 1 52 ? -17.516 19.516 1.646 1 97.94 52 HIS B CA 1
ATOM 3333 C C . HIS B 1 52 ? -18.797 18.828 1.149 1 97.94 52 HIS B C 1
ATOM 3335 O O . HIS B 1 52 ? -19.891 19.391 1.281 1 97.94 52 HIS B O 1
ATOM 3341 N N . VAL B 1 53 ? -18.688 17.625 0.613 1 98.19 53 VAL B N 1
ATOM 3342 C CA . VAL B 1 53 ? -19.875 16.906 0.155 1 98.19 53 VAL B CA 1
ATOM 3343 C C . VAL B 1 53 ? -20.359 15.969 1.255 1 98.19 53 VAL B C 1
ATOM 3345 O O . VAL B 1 53 ? -19.578 15.211 1.826 1 98.19 53 VAL B O 1
ATOM 3348 N N . VAL B 1 54 ? -21.656 16.062 1.565 1 98.56 54 VAL B N 1
ATOM 3349 C CA . VAL B 1 54 ? -22.297 15.219 2.578 1 98.56 54 VAL B CA 1
ATOM 3350 C C . VAL B 1 54 ? -23.516 14.508 1.979 1 98.56 54 VAL B C 1
ATOM 3352 O O . VAL B 1 54 ? -24.328 15.133 1.289 1 98.56 54 VAL B O 1
ATOM 3355 N N . VAL B 1 55 ? -23.578 13.227 2.148 1 98.62 55 VAL B N 1
ATOM 3356 C CA . VAL B 1 55 ? -24.766 12.453 1.805 1 98.62 55 VAL B CA 1
ATOM 3357 C C . VAL B 1 55 ? -25.562 12.133 3.072 1 98.62 55 VAL B C 1
ATOM 3359 O O . VAL B 1 55 ? -25 11.602 4.035 1 98.62 55 VAL B O 1
ATOM 3362 N N . GLU B 1 56 ? -26.828 12.406 3.02 1 97.69 56 GLU B N 1
ATOM 3363 C CA . GLU B 1 56 ? -27.672 12.211 4.191 1 97.69 56 GLU B CA 1
ATOM 3364 C C . GLU B 1 56 ? -28.797 11.211 3.902 1 97.69 56 GLU B C 1
ATOM 3366 O O . GLU B 1 56 ? -29.25 11.094 2.762 1 97.69 56 GLU B O 1
ATOM 3371 N N . LYS B 1 57 ? -29.094 10.469 4.891 1 96 57 LYS B N 1
ATOM 3372 C CA . LYS B 1 57 ? -30.266 9.594 4.941 1 96 57 LYS B CA 1
ATOM 3373 C C . LYS B 1 57 ? -31.203 9.984 6.094 1 96 57 LYS B C 1
ATOM 3375 O O . LYS B 1 57 ? -30.812 9.891 7.262 1 96 57 LYS B O 1
ATOM 3380 N N . LYS B 1 58 ? -32.375 10.539 5.805 1 92.69 58 LYS B N 1
ATOM 3381 C CA . LYS B 1 58 ? -33.344 11.016 6.801 1 92.69 58 LYS B CA 1
ATOM 3382 C C . LYS B 1 58 ? -32.719 12.094 7.684 1 92.69 58 LYS B C 1
ATOM 3384 O O . LYS B 1 58 ? -32.812 12.031 8.914 1 92.69 58 LYS B O 1
ATOM 3389 N N . GLY B 1 59 ? -31.891 12.93 7.066 1 90.81 59 GLY B N 1
ATOM 3390 C CA . GLY B 1 59 ? -31.328 14.07 7.766 1 90.81 59 GLY B CA 1
ATOM 3391 C C . GLY B 1 59 ? -30.016 13.75 8.469 1 90.81 59 GLY B C 1
ATOM 3392 O O . GLY B 1 59 ? -29.375 14.641 9.016 1 90.81 59 GLY B O 1
ATOM 3393 N N . ASN B 1 60 ? -29.625 12.523 8.445 1 94.62 60 ASN B N 1
ATOM 3394 C CA . ASN B 1 60 ? -28.391 12.125 9.094 1 94.62 60 ASN B CA 1
ATOM 3395 C C . ASN B 1 60 ? -27.281 11.852 8.078 1 94.62 60 ASN B C 1
ATOM 3397 O O . ASN B 1 60 ? -27.484 11.117 7.113 1 94.62 60 ASN B O 1
ATOM 3401 N N . PRO B 1 61 ? -26.141 12.422 8.336 1 97.75 61 PRO B N 1
ATOM 3402 C CA . PRO B 1 61 ? -25.031 12.117 7.418 1 97.75 61 PRO B CA 1
ATOM 3403 C C . PRO B 1 61 ? -24.641 10.641 7.438 1 97.75 61 PRO B C 1
ATOM 3405 O O . PRO B 1 61 ? -24.453 10.062 8.508 1 97.75 61 PRO B O 1
ATOM 3408 N N . VAL B 1 62 ? -24.484 10.023 6.273 1 97.94 62 VAL B N 1
ATOM 3409 C CA . VAL B 1 62 ? -24.062 8.633 6.18 1 97.94 62 VAL B CA 1
ATOM 3410 C C . VAL B 1 62 ? -22.781 8.523 5.355 1 97.94 62 VAL B C 1
ATOM 3412 O O . VAL B 1 62 ? -22.141 7.473 5.332 1 97.94 62 VAL B O 1
ATOM 3415 N N . ALA B 1 63 ? -22.422 9.586 4.656 1 98.62 63 ALA B N 1
ATOM 3416 C CA . ALA B 1 63 ? -21.156 9.656 3.922 1 98.62 63 ALA B CA 1
ATOM 3417 C C . ALA B 1 63 ? -20.656 11.094 3.844 1 98.62 63 ALA B C 1
ATOM 3419 O O . ALA B 1 63 ? -21.438 12.039 3.766 1 98.62 63 ALA B O 1
ATOM 3420 N N . ILE B 1 64 ? -19.391 11.219 3.879 1 98.69 64 ILE B N 1
ATOM 3421 C CA . ILE B 1 64 ? -18.781 12.539 3.764 1 98.69 64 ILE B CA 1
ATOM 3422 C C . ILE B 1 64 ? -17.531 12.461 2.891 1 98.69 64 ILE B C 1
ATOM 3424 O O . ILE B 1 64 ? -16.875 11.422 2.838 1 98.69 64 ILE B O 1
ATOM 3428 N N . MET B 1 65 ? -17.172 13.516 2.248 1 98.19 65 MET B N 1
ATOM 3429 C CA . MET B 1 65 ? -15.93 13.727 1.513 1 98.19 65 MET B CA 1
ATOM 3430 C C . MET B 1 65 ? -15.508 15.188 1.555 1 98.19 65 MET B C 1
ATOM 3432 O O . MET B 1 65 ? -15.922 15.984 0.706 1 98.19 65 MET B O 1
ATOM 3436 N N . PRO B 1 66 ? -14.703 15.516 2.533 1 97.94 66 PRO B N 1
ATOM 3437 C CA . PRO B 1 66 ? -14.203 16.891 2.594 1 97.94 66 PRO B CA 1
ATOM 3438 C C . PRO B 1 66 ? -13.312 17.25 1.401 1 97.94 66 PRO B C 1
ATOM 3440 O O . PRO B 1 66 ? -12.523 16.406 0.943 1 97.94 66 PRO B O 1
ATOM 3443 N N . ASN B 1 67 ? -13.461 18.469 0.859 1 97.25 67 ASN B N 1
ATOM 3444 C CA . ASN B 1 67 ? -12.664 19 -0.238 1 97.25 67 ASN B CA 1
ATOM 3445 C C . ASN B 1 67 ? -12.391 20.484 -0.056 1 97.25 67 ASN B C 1
ATOM 3447 O O . ASN B 1 67 ? -13.164 21.188 0.599 1 97.25 67 ASN B O 1
ATOM 3451 N N . PHE B 1 68 ? -11.336 20.922 -0.656 1 96.94 68 PHE B N 1
ATOM 3452 C CA . PHE B 1 68 ? -10.984 22.344 -0.691 1 96.94 68 PHE B CA 1
ATOM 3453 C C . PHE B 1 68 ? -10.508 22.75 -2.08 1 96.94 68 PHE B C 1
ATOM 3455 O O . PHE B 1 68 ? -9.773 22 -2.734 1 96.94 68 PHE B O 1
ATOM 3462 N N . VAL B 1 69 ? -10.883 23.859 -2.523 1 95.12 69 VAL B N 1
ATOM 3463 C CA . VAL B 1 69 ? -10.352 24.484 -3.729 1 95.12 69 VAL B CA 1
ATOM 3464 C C . VAL B 1 69 ? -9.125 25.328 -3.377 1 95.12 69 VAL B C 1
ATOM 3466 O O . VAL B 1 69 ? -9.164 26.141 -2.445 1 95.12 69 VAL B O 1
ATOM 3469 N N . ARG B 1 70 ? -8.125 25.094 -4.098 1 92.19 70 ARG B N 1
ATOM 3470 C CA . ARG B 1 70 ? -6.906 25.875 -3.887 1 92.19 70 ARG B CA 1
ATOM 3471 C C . ARG B 1 70 ? -6.316 26.344 -5.215 1 92.19 70 ARG B C 1
ATOM 3473 O O . ARG B 1 70 ? -6.715 25.859 -6.277 1 92.19 70 ARG B O 1
ATOM 3480 N N . GLU B 1 71 ? -5.418 27.25 -5.07 1 87.69 71 GLU B N 1
ATOM 3481 C CA . GLU B 1 71 ? -4.699 27.672 -6.266 1 87.69 71 GLU B CA 1
ATOM 3482 C C . GLU B 1 71 ? -3.854 26.547 -6.836 1 87.69 71 GLU B C 1
ATOM 3484 O O . GLU B 1 71 ? -3.301 25.734 -6.09 1 87.69 71 GLU B O 1
ATOM 3489 N N . LEU B 1 72 ? -3.83 26.5 -8.133 1 85.25 72 LEU B N 1
ATOM 3490 C CA . LEU B 1 72 ? -3.018 25.484 -8.781 1 85.25 72 LEU B CA 1
ATOM 3491 C C . LEU B 1 72 ? -1.557 25.594 -8.359 1 85.25 72 LEU B C 1
ATOM 3493 O O . LEU B 1 72 ? -0.973 26.688 -8.422 1 85.25 72 LEU B O 1
ATOM 3497 N N . PRO B 1 73 ? -1.02 24.547 -7.93 1 76.38 73 PRO B N 1
ATOM 3498 C CA . PRO B 1 73 ? 0.378 24.594 -7.492 1 76.38 73 PRO B CA 1
ATOM 3499 C C . PRO B 1 73 ? 1.356 24.719 -8.656 1 76.38 73 PRO B C 1
ATOM 3501 O O . PRO B 1 73 ? 1.728 23.719 -9.266 1 76.38 73 PRO B O 1
ATOM 3504 N N . VAL B 1 74 ? 1.556 25.812 -9.266 1 71.62 74 VAL B N 1
ATOM 3505 C CA . VAL B 1 74 ? 2.49 26.062 -10.359 1 71.62 74 VAL B CA 1
ATOM 3506 C C . VAL B 1 74 ? 3.52 27.109 -9.93 1 71.62 74 VAL B C 1
ATOM 3508 O O . VAL B 1 74 ? 3.195 28.047 -9.195 1 71.62 74 VAL B O 1
ATOM 3511 N N . PRO B 1 75 ? 4.789 26.75 -10.273 1 62.12 75 PRO B N 1
ATOM 3512 C CA . PRO B 1 75 ? 5.746 27.828 -10.031 1 62.12 75 PRO B CA 1
ATOM 3513 C C . PRO B 1 75 ? 5.332 29.156 -10.672 1 62.12 75 PRO B C 1
ATOM 3515 O O . PRO B 1 75 ? 4.734 29.156 -11.758 1 62.12 75 PRO B O 1
ATOM 3518 N N . ASP B 1 76 ? 5.5 30.125 -9.938 1 55.56 76 ASP B N 1
ATOM 3519 C CA . ASP B 1 76 ? 5.07 31.469 -10.328 1 55.56 76 ASP B CA 1
ATOM 3520 C C . ASP B 1 76 ? 5.523 31.797 -11.75 1 55.56 76 ASP B C 1
ATOM 3522 O O . ASP B 1 76 ? 4.781 32.406 -12.508 1 55.56 76 ASP B O 1
ATOM 3526 N N . SER B 1 77 ? 6.668 31.422 -12.047 1 54.25 77 SER B N 1
ATOM 3527 C CA . SER B 1 77 ? 7.238 31.766 -13.344 1 54.25 77 SER B CA 1
ATOM 3528 C C . SER B 1 77 ? 6.453 31.125 -14.477 1 54.25 77 SER B C 1
ATOM 3530 O O . SER B 1 77 ? 6.312 31.703 -15.555 1 54.25 77 SER B O 1
ATOM 3532 N N . ILE B 1 78 ? 5.902 30.078 -14.219 1 57.62 78 ILE B N 1
ATOM 3533 C CA . ILE B 1 78 ? 5.223 29.344 -15.281 1 57.62 78 ILE B CA 1
ATOM 3534 C C . ILE B 1 78 ? 3.768 29.797 -15.375 1 57.62 78 ILE B C 1
ATOM 3536 O O . ILE B 1 78 ? 3.203 29.875 -16.469 1 57.62 78 ILE B O 1
ATOM 3540 N N . THR B 1 79 ? 3.219 30.094 -14.172 1 55.25 79 THR B N 1
ATOM 3541 C CA . THR B 1 79 ? 1.814 30.484 -14.125 1 55.25 79 THR B CA 1
ATOM 3542 C C . THR B 1 79 ? 1.568 31.719 -14.984 1 55.25 79 THR B C 1
ATOM 3544 O O . THR B 1 79 ? 0.578 31.797 -15.719 1 55.25 79 THR B O 1
ATOM 3547 N N . HIS B 1 80 ? 2.42 32.625 -14.797 1 53.78 80 HIS B N 1
ATOM 3548 C CA . HIS B 1 80 ? 2.201 33.844 -15.562 1 53.78 80 HIS B CA 1
ATOM 3549 C C . HIS B 1 80 ? 2.381 33.594 -17.062 1 53.78 80 HIS B C 1
ATOM 3551 O O . HIS B 1 80 ? 1.632 34.156 -17.875 1 53.78 80 HIS B O 1
ATOM 3557 N N . ALA B 1 81 ? 3.473 32.875 -17.344 1 55.5 81 ALA B N 1
ATOM 3558 C CA . ALA B 1 81 ? 3.824 32.719 -18.75 1 55.5 81 ALA B CA 1
ATOM 3559 C C . ALA B 1 81 ? 2.812 31.844 -19.469 1 55.5 81 ALA B C 1
ATOM 3561 O O . ALA B 1 81 ? 2.436 32.125 -20.609 1 55.5 81 ALA B O 1
ATOM 3562 N N . LEU B 1 82 ? 2.344 30.844 -18.75 1 55.38 82 LEU B N 1
ATOM 3563 C CA . LEU B 1 82 ? 1.603 29.828 -19.5 1 55.38 82 LEU B CA 1
ATOM 3564 C C . LEU B 1 82 ? 0.099 30.031 -19.344 1 55.38 82 LEU B C 1
ATOM 3566 O O . LEU B 1 82 ? -0.663 29.781 -20.281 1 55.38 82 LEU B O 1
ATOM 3570 N N . LEU B 1 83 ? -0.267 30.531 -18.188 1 58.03 83 LEU B N 1
ATOM 3571 C CA . LEU B 1 83 ? -1.704 30.453 -17.938 1 58.03 83 LEU B CA 1
ATOM 3572 C C . LEU B 1 83 ? -2.336 31.844 -18.031 1 58.03 83 LEU B C 1
ATOM 3574 O O . LEU B 1 83 ? -3.545 32 -17.844 1 58.03 83 LEU B O 1
ATOM 3578 N N . GLY B 1 84 ? -1.423 32.812 -18.766 1 55.06 84 GLY B N 1
ATOM 3579 C CA . GLY B 1 84 ? -1.932 34.156 -19.062 1 55.06 84 GLY B CA 1
ATOM 3580 C C . GLY B 1 84 ? -2.561 34.844 -17.875 1 55.06 84 GLY B C 1
ATOM 3581 O O . GLY B 1 84 ? -3.469 35.656 -18.016 1 55.06 84 GLY B O 1
ATOM 3582 N N . GLY B 1 85 ? -2.268 34.469 -16.688 1 59.22 85 GLY B N 1
ATOM 3583 C CA . GLY B 1 85 ? -2.764 35.188 -15.523 1 59.22 85 GLY B CA 1
ATOM 3584 C C . GLY B 1 85 ? -4.109 34.656 -15.039 1 59.22 85 GLY B C 1
ATOM 3585 O O . GLY B 1 85 ? -4.684 35.188 -14.094 1 59.22 85 GLY B O 1
ATOM 3586 N N . LEU B 1 86 ? -4.789 33.75 -15.68 1 62.31 86 LEU B N 1
ATOM 3587 C CA . LEU B 1 86 ? -6.094 33.25 -15.25 1 62.31 86 LEU B CA 1
ATOM 3588 C C . LEU B 1 86 ? -5.961 32.375 -14.016 1 62.31 86 LEU B C 1
ATOM 3590 O O . LEU B 1 86 ? -5.004 31.594 -13.898 1 62.31 86 LEU B O 1
ATOM 3594 N N . PRO B 1 87 ? -6.898 32.625 -13.109 1 76.25 87 PRO B N 1
ATOM 3595 C CA . PRO B 1 87 ? -6.793 31.938 -11.812 1 76.25 87 PRO B CA 1
ATOM 3596 C C . PRO B 1 87 ? -7.207 30.469 -11.875 1 76.25 87 PRO B C 1
ATOM 3598 O O . PRO B 1 87 ? -8.391 30.156 -11.719 1 76.25 87 PRO B O 1
ATOM 3601 N N . PHE B 1 88 ? -6.254 29.562 -12.125 1 84.56 88 PHE B N 1
ATOM 3602 C CA . PHE B 1 88 ? -6.578 28.141 -12.148 1 84.56 88 PHE B CA 1
ATOM 3603 C C . PHE B 1 88 ? -6.504 27.547 -10.75 1 84.56 88 PHE B C 1
ATOM 3605 O O . PHE B 1 88 ? -5.691 27.984 -9.93 1 84.56 88 PHE B O 1
ATOM 3612 N N . GLU B 1 89 ? -7.484 26.688 -10.586 1 91.25 89 GLU B N 1
ATOM 3613 C CA . GLU B 1 89 ? -7.656 26.094 -9.258 1 91.25 89 GLU B CA 1
ATOM 3614 C C . GLU B 1 89 ? -7.633 24.562 -9.328 1 91.25 89 GLU B C 1
ATOM 3616 O O . GLU B 1 89 ? -7.77 23.984 -10.406 1 91.25 89 GLU B O 1
ATOM 3621 N N . SER B 1 90 ? -7.363 24 -8.211 1 92.94 90 SER B N 1
ATOM 3622 C CA . SER B 1 90 ? -7.484 22.562 -8.055 1 92.94 90 SER B CA 1
ATOM 3623 C C . SER B 1 90 ? -8.367 22.203 -6.863 1 92.94 90 SER B C 1
ATOM 3625 O O . SER B 1 90 ? -8.516 23 -5.938 1 92.94 90 SER B O 1
ATOM 3627 N N . LEU B 1 91 ? -8.984 21.125 -6.941 1 95.12 91 LEU B N 1
ATOM 3628 C CA . LEU B 1 91 ? -9.805 20.547 -5.883 1 95.12 91 LEU B CA 1
ATOM 3629 C C . LEU B 1 91 ? -9.102 19.344 -5.25 1 95.12 91 LEU B C 1
ATOM 3631 O O . LEU B 1 91 ? -8.609 18.469 -5.961 1 95.12 91 LEU B O 1
ATOM 3635 N N . THR B 1 92 ? -9.023 19.344 -3.9 1 95.19 92 THR B N 1
ATOM 3636 C CA . THR B 1 92 ? -8.289 18.25 -3.256 1 95.19 92 THR B CA 1
ATOM 3637 C C . THR B 1 92 ? -9.047 17.75 -2.031 1 95.19 92 THR B C 1
ATOM 3639 O O . THR B 1 92 ? -9.516 18.547 -1.213 1 95.19 92 THR B O 1
ATOM 3642 N N . SER B 1 93 ? -9.125 16.5 -1.804 1 93.69 93 SER B N 1
ATOM 3643 C CA . SER B 1 93 ? -9.633 15.836 -0.608 1 93.69 93 SER B CA 1
ATOM 3644 C C . SER B 1 93 ? -8.5 15.188 0.181 1 93.69 93 SER B C 1
ATOM 3646 O O . SER B 1 93 ? -8.102 14.055 -0.118 1 93.69 93 SER B O 1
ATOM 3648 N N . THR B 1 94 ? -7.938 15.672 1.319 1 88.31 94 THR B N 1
ATOM 3649 C CA . THR B 1 94 ? -7.898 17.016 1.886 1 88.31 94 THR B CA 1
ATOM 3650 C C . THR B 1 94 ? -6.461 17.469 2.105 1 88.31 94 THR B C 1
ATOM 3652 O O . THR B 1 94 ? -5.582 16.656 2.393 1 88.31 94 THR B O 1
ATOM 3655 N N . TYR B 1 95 ? -6.188 18.625 1.852 1 88.69 95 TYR B N 1
ATOM 3656 C CA . TYR B 1 95 ? -4.879 19.234 2.086 1 88.69 95 TYR B CA 1
ATOM 3657 C C . TYR B 1 95 ? -5.008 20.531 2.877 1 88.69 95 TYR B C 1
ATOM 3659 O O . TYR B 1 95 ? -5.812 21.391 2.529 1 88.69 95 TYR B O 1
ATOM 3667 N N . PRO B 1 96 ? -4.086 20.609 3.898 1 94.56 96 PRO B N 1
ATOM 3668 C CA . PRO B 1 96 ? -3.15 19.609 4.426 1 94.56 96 PRO B CA 1
ATOM 3669 C C . PRO B 1 96 ? -3.857 18.422 5.062 1 94.56 96 PRO B C 1
ATOM 3671 O O . PRO B 1 96 ? -4.98 18.562 5.559 1 94.56 96 PRO B O 1
ATOM 3674 N N . GLY B 1 97 ? -3.221 17.312 5.031 1 94.75 97 GLY B N 1
ATOM 3675 C CA . GLY B 1 97 ? -3.797 16.078 5.551 1 94.75 97 GLY B CA 1
ATOM 3676 C C . GLY B 1 97 ? -4.16 15.086 4.461 1 94.75 97 GLY B C 1
ATOM 3677 O O . GLY B 1 97 ? -3.619 15.141 3.355 1 94.75 97 GLY B O 1
ATOM 3678 N N . TYR B 1 98 ? -4.977 14.156 4.863 1 95.88 98 TYR B N 1
ATOM 3679 C CA . TYR B 1 98 ? -5.383 13.039 4.012 1 95.88 98 TYR B CA 1
ATOM 3680 C C . TYR B 1 98 ? -6.887 12.812 4.09 1 95.88 98 TYR B C 1
ATOM 3682 O O . TYR B 1 98 ? -7.516 13.125 5.102 1 95.88 98 TYR B O 1
ATOM 3690 N N . GLY B 1 99 ? -7.371 12.336 2.973 1 94.69 99 GLY B N 1
ATOM 3691 C CA . GLY B 1 99 ? -8.812 12.133 2.98 1 94.69 99 GLY B CA 1
ATOM 3692 C C . GLY B 1 99 ? -9.289 11.234 1.859 1 94.69 99 GLY B C 1
ATOM 3693 O O . GLY B 1 99 ? -8.539 10.398 1.356 1 94.69 99 GLY B O 1
ATOM 3694 N N . GLY B 1 100 ? -10.516 11.438 1.464 1 95.81 100 GLY B N 1
ATOM 3695 C CA . GLY B 1 100 ? -11.328 10.617 0.583 1 95.81 100 GLY B CA 1
ATOM 3696 C C . GLY B 1 100 ? -12.695 10.305 1.16 1 95.81 100 GLY B C 1
ATOM 3697 O O . GLY B 1 100 ? -13.055 10.805 2.229 1 95.81 100 GLY B O 1
ATOM 3698 N N . PRO B 1 101 ? -13.422 9.531 0.423 1 97.81 101 PRO B N 1
ATOM 3699 C CA . PRO B 1 101 ? -14.781 9.25 0.886 1 97.81 101 PRO B CA 1
ATOM 3700 C C . PRO B 1 101 ? -14.805 8.383 2.143 1 97.81 101 PRO B C 1
ATOM 3702 O O . PRO B 1 101 ? -14.047 7.414 2.248 1 97.81 101 PRO B O 1
ATOM 3705 N N . LEU B 1 102 ? -15.57 8.766 3.066 1 98.19 102 LEU B N 1
ATOM 3706 C CA . LEU B 1 102 ? -15.977 7.953 4.211 1 98.19 102 LEU B CA 1
ATOM 3707 C C . LEU B 1 102 ? -17.453 7.602 4.133 1 98.19 102 LEU B C 1
ATOM 3709 O O . LEU B 1 102 ? -18.297 8.492 4.031 1 98.19 102 LEU B O 1
ATOM 3713 N N . ILE B 1 103 ? -17.797 6.355 4.207 1 97.88 103 ILE B N 1
ATOM 3714 C CA . ILE B 1 103 ? -19.172 5.93 3.98 1 97.88 103 ILE B CA 1
ATOM 3715 C C . ILE B 1 103 ? -19.578 4.902 5.035 1 97.88 103 ILE B C 1
ATOM 3717 O O . ILE B 1 103 ? -18.859 3.939 5.281 1 97.88 103 ILE B O 1
ATOM 3721 N N . LEU B 1 104 ? -20.766 5.031 5.598 1 96.12 104 LEU B N 1
ATOM 3722 C CA . LEU B 1 104 ? -21.266 4.141 6.637 1 96.12 104 LEU B CA 1
ATOM 3723 C C . LEU B 1 104 ? -22.219 3.111 6.055 1 96.12 104 LEU B C 1
ATOM 3725 O O . LEU B 1 104 ? -22.281 1.971 6.516 1 96.12 104 LEU B O 1
ATOM 3729 N N . SER B 1 105 ? -23.031 3.617 5.125 1 93.38 105 SER B N 1
ATOM 3730 C CA . SER B 1 105 ? -24.062 2.73 4.582 1 93.38 105 SER B CA 1
ATOM 3731 C C . SER B 1 105 ? -24.359 3.062 3.125 1 93.38 105 SER B C 1
ATOM 3733 O O . SER B 1 105 ? -23.938 4.102 2.619 1 93.38 105 SER B O 1
ATOM 3735 N N . ASP B 1 106 ? -25.047 2.107 2.496 1 94.38 106 ASP B N 1
ATOM 3736 C CA . ASP B 1 106 ? -25.438 2.301 1.103 1 94.38 106 ASP B CA 1
ATOM 3737 C C . ASP B 1 106 ? -24.25 2.73 0.255 1 94.38 106 ASP B C 1
ATOM 3739 O O . ASP B 1 106 ? -24.312 3.73 -0.464 1 94.38 106 ASP B O 1
ATOM 3743 N N . GLU B 1 107 ? -23.234 1.994 0.402 1 94.88 107 GLU B N 1
ATOM 3744 C CA . GLU B 1 107 ? -21.906 2.393 -0.059 1 94.88 107 GLU B CA 1
ATOM 3745 C C . GLU B 1 107 ? -21.938 2.775 -1.536 1 94.88 107 GLU B C 1
ATOM 3747 O O . GLU B 1 107 ? -21.438 3.844 -1.913 1 94.88 107 GLU B O 1
ATOM 3752 N N . ARG B 1 108 ? -22.531 1.954 -2.391 1 94.81 108 ARG B N 1
ATOM 3753 C CA . ARG B 1 108 ? -22.531 2.229 -3.824 1 94.81 108 ARG B CA 1
ATOM 3754 C C . ARG B 1 108 ? -23.266 3.529 -4.133 1 94.81 108 ARG B C 1
ATOM 3756 O O . ARG B 1 108 ? -22.734 4.406 -4.809 1 94.81 108 ARG B O 1
ATOM 3763 N N . GLU B 1 109 ? -24.469 3.625 -3.641 1 96.88 109 GLU B N 1
ATOM 3764 C CA . GLU B 1 109 ? -25.281 4.805 -3.91 1 96.88 109 GLU B CA 1
ATOM 3765 C C . GLU B 1 109 ? -24.672 6.059 -3.303 1 96.88 109 GLU B C 1
ATOM 3767 O O . GLU B 1 109 ? -24.641 7.113 -3.939 1 96.88 109 GLU B O 1
ATOM 3772 N N . ALA B 1 110 ? -24.203 5.934 -2.096 1 97.75 110 ALA B N 1
ATOM 3773 C CA . ALA B 1 110 ? -23.578 7.074 -1.427 1 97.75 110 ALA B CA 1
ATOM 3774 C C . ALA B 1 110 ? -22.328 7.543 -2.18 1 97.75 110 ALA B C 1
ATOM 3776 O O . ALA B 1 110 ? -22.109 8.742 -2.338 1 97.75 110 ALA B O 1
ATOM 3777 N N . LEU B 1 111 ? -21.578 6.617 -2.627 1 97.5 111 LEU B N 1
ATOM 3778 C CA . LEU B 1 111 ? -20.359 6.926 -3.375 1 97.5 111 LEU B CA 1
ATOM 3779 C C . LEU B 1 111 ? -20.688 7.66 -4.668 1 97.5 111 LEU B C 1
ATOM 3781 O O . LEU B 1 111 ? -20.062 8.664 -5 1 97.5 111 LEU B O 1
ATOM 3785 N N . ASP B 1 112 ? -21.625 7.145 -5.398 1 97.5 112 ASP B N 1
ATOM 3786 C CA . ASP B 1 112 ? -22.078 7.805 -6.621 1 97.5 112 ASP B CA 1
ATOM 3787 C C . ASP B 1 112 ? -22.516 9.242 -6.34 1 97.5 112 ASP B C 1
ATOM 3789 O O . ASP B 1 112 ? -22.125 10.164 -7.055 1 97.5 112 ASP B O 1
ATOM 3793 N N . LEU B 1 113 ? -23.266 9.398 -5.309 1 98 113 LEU B N 1
ATOM 3794 C CA . LEU B 1 113 ? -23.797 10.711 -4.969 1 98 113 LEU B CA 1
ATOM 3795 C C . LEU B 1 113 ? -22.672 11.664 -4.578 1 98 113 LEU B C 1
ATOM 3797 O O . LEU B 1 113 ? -22.719 12.852 -4.922 1 98 113 LEU B O 1
ATOM 3801 N N . LEU B 1 114 ? -21.688 11.18 -3.822 1 98.19 114 LEU B N 1
ATOM 3802 C CA . LEU B 1 114 ? -20.562 12.016 -3.439 1 98.19 114 LEU B CA 1
ATOM 3803 C C . LEU B 1 114 ? -19.875 12.602 -4.672 1 98.19 114 LEU B C 1
ATOM 3805 O O . LEU B 1 114 ? -19.656 13.812 -4.746 1 98.19 114 LEU B O 1
ATOM 3809 N N . PHE B 1 115 ? -19.625 11.766 -5.637 1 97.44 115 PHE B N 1
ATOM 3810 C CA . PHE B 1 115 ? -18.844 12.203 -6.789 1 97.44 115 PHE B CA 1
ATOM 3811 C C . PHE B 1 115 ? -19.703 12.984 -7.77 1 97.44 115 PHE B C 1
ATOM 3813 O O . PHE B 1 115 ? -19.25 13.938 -8.398 1 97.44 115 PHE B O 1
ATOM 3820 N N . GLU B 1 116 ? -20.953 12.617 -7.938 1 96.88 116 GLU B N 1
ATOM 3821 C CA . GLU B 1 116 ? -21.875 13.375 -8.789 1 96.88 116 GLU B CA 1
ATOM 3822 C C . GLU B 1 116 ? -22.062 14.797 -8.266 1 96.88 116 GLU B C 1
ATOM 3824 O O . GLU B 1 116 ? -22.031 15.758 -9.031 1 96.88 116 GLU B O 1
ATOM 3829 N N . GLU B 1 117 ? -22.266 14.859 -6.977 1 96.94 117 GLU B N 1
ATOM 3830 C CA . GLU B 1 117 ? -22.422 16.172 -6.363 1 96.94 117 GLU B CA 1
ATOM 3831 C C . GLU B 1 117 ? -21.156 17.016 -6.52 1 96.94 117 GLU B C 1
ATOM 3833 O O . GLU B 1 117 ? -21.219 18.203 -6.809 1 96.94 117 GLU B O 1
ATOM 3838 N N . LEU B 1 118 ? -20.016 16.406 -6.289 1 95.12 118 LEU B N 1
ATOM 3839 C CA . LEU B 1 118 ? -18.734 17.094 -6.453 1 95.12 118 LEU B CA 1
ATOM 3840 C C . LEU B 1 118 ? -18.594 17.625 -7.871 1 95.12 118 LEU B C 1
ATOM 3842 O O . LEU B 1 118 ? -18.188 18.781 -8.062 1 95.12 118 LEU B O 1
ATOM 3846 N N . GLU B 1 119 ? -18.922 16.828 -8.82 1 92.06 119 GLU B N 1
ATOM 3847 C CA . GLU B 1 119 ? -18.781 17.203 -10.227 1 92.06 119 GLU B CA 1
ATOM 3848 C C . GLU B 1 119 ? -19.781 18.281 -10.617 1 92.06 119 GLU B C 1
ATOM 3850 O O . GLU B 1 119 ? -19.484 19.141 -11.461 1 92.06 119 GLU B O 1
ATOM 3855 N N . SER B 1 120 ? -20.891 18.266 -9.984 1 91.38 120 SER B N 1
ATOM 3856 C CA . SER B 1 120 ? -21.906 19.266 -10.281 1 91.38 120 SER B CA 1
ATOM 3857 C C . SER B 1 120 ? -21.516 20.641 -9.742 1 91.38 120 SER B C 1
ATOM 3859 O O . SER B 1 120 ? -22 21.672 -10.227 1 91.38 120 SER B O 1
ATOM 3861 N N . SER B 1 121 ? -20.703 20.625 -8.812 1 85.5 121 SER B N 1
ATOM 3862 C CA . SER B 1 121 ? -20.328 21.875 -8.148 1 85.5 121 SER B CA 1
ATOM 3863 C C . SER B 1 121 ? -19.031 22.422 -8.727 1 85.5 121 SER B C 1
ATOM 3865 O O . SER B 1 121 ? -18.484 23.406 -8.195 1 85.5 121 SER B O 1
ATOM 3867 N N . ARG B 1 122 ? -18.609 21.875 -9.773 1 85.19 122 ARG B N 1
ATOM 3868 C CA . ARG B 1 122 ? -17.328 22.281 -10.32 1 85.19 122 ARG B CA 1
ATOM 3869 C C . ARG B 1 122 ? -17.438 23.609 -11.047 1 85.19 122 ARG B C 1
ATOM 3871 O O . ARG B 1 122 ? -18.453 23.906 -11.68 1 85.19 122 ARG B O 1
ATOM 3878 N N . GLY B 1 123 ? -16.484 24.438 -10.898 1 81.81 123 GLY B N 1
ATOM 3879 C CA . GLY B 1 123 ? -16.391 25.688 -11.641 1 81.81 123 GLY B CA 1
ATOM 3880 C C . GLY B 1 123 ? -15.484 25.594 -12.852 1 81.81 123 GLY B C 1
ATOM 3881 O O . GLY B 1 123 ? -14.734 24.625 -13 1 81.81 123 GLY B O 1
ATOM 3882 N N . PRO B 1 124 ? -15.492 26.531 -13.68 1 82.5 124 PRO B N 1
ATOM 3883 C CA . PRO B 1 124 ? -14.711 26.516 -14.922 1 82.5 124 PRO B CA 1
ATOM 3884 C C . PRO B 1 124 ? -13.211 26.641 -14.68 1 82.5 124 PRO B C 1
ATOM 3886 O O . PRO B 1 124 ? -12.414 26.281 -15.547 1 82.5 124 PRO B O 1
ATOM 3889 N N . THR B 1 125 ? -12.961 27.062 -13.523 1 87.69 125 THR B N 1
ATOM 3890 C CA . THR B 1 125 ? -11.539 27.297 -13.273 1 87.69 125 THR B CA 1
ATOM 3891 C C . THR B 1 125 ? -10.883 26.062 -12.672 1 87.69 125 THR B C 1
ATOM 3893 O O . THR B 1 125 ? -9.664 26 -12.539 1 87.69 125 THR B O 1
ATOM 3896 N N . LEU B 1 126 ? -11.656 25.141 -12.32 1 92 126 LEU B N 1
ATOM 3897 C CA . LEU B 1 126 ? -11.117 23.938 -11.695 1 92 126 LEU B CA 1
ATOM 3898 C C . LEU B 1 126 ? -10.438 23.047 -12.727 1 92 126 LEU B C 1
ATOM 3900 O O . LEU B 1 126 ? -11.07 22.594 -13.68 1 92 126 LEU B O 1
ATOM 3904 N N . VAL B 1 127 ? -9.203 22.734 -12.5 1 92.12 127 VAL B N 1
ATOM 3905 C CA . VAL B 1 127 ? -8.391 22.031 -13.484 1 92.12 127 VAL B CA 1
ATOM 3906 C C . VAL B 1 127 ? -8.445 20.531 -13.227 1 92.12 127 VAL B C 1
ATOM 3908 O O . VAL B 1 127 ? -8.5 19.734 -14.164 1 92.12 127 VAL B O 1
ATOM 3911 N N . TYR B 1 128 ? -8.383 20.172 -11.938 1 94.19 128 TYR B N 1
ATOM 3912 C CA . TYR B 1 128 ? -8.406 18.75 -11.609 1 94.19 128 TYR B CA 1
ATOM 3913 C C . TYR B 1 128 ? -8.867 18.516 -10.172 1 94.19 128 TYR B C 1
ATOM 3915 O O . TYR B 1 128 ? -8.977 19.469 -9.398 1 94.19 128 TYR B O 1
ATOM 3923 N N . HIS B 1 129 ? -9.25 17.359 -9.898 1 96.19 129 HIS B N 1
ATOM 3924 C CA . HIS B 1 129 ? -9.531 16.875 -8.547 1 96.19 129 HIS B CA 1
ATOM 3925 C C . HIS B 1 129 ? -8.539 15.812 -8.117 1 96.19 129 HIS B C 1
ATOM 3927 O O . HIS B 1 129 ? -8.172 14.945 -8.914 1 96.19 129 HIS B O 1
ATOM 3933 N N . ARG B 1 130 ? -8.102 15.93 -6.875 1 96.12 130 ARG B N 1
ATOM 3934 C CA . ARG B 1 130 ? -7.18 14.953 -6.312 1 96.12 130 ARG B CA 1
ATOM 3935 C C . ARG B 1 130 ? -7.723 14.359 -5.016 1 96.12 130 ARG B C 1
ATOM 3937 O O . ARG B 1 130 ? -8.25 15.086 -4.172 1 96.12 130 ARG B O 1
ATOM 3944 N N . ILE B 1 131 ? -7.625 13.062 -4.934 1 96.81 131 ILE B N 1
ATOM 3945 C CA . ILE B 1 131 ? -7.828 12.344 -3.682 1 96.81 131 ILE B CA 1
ATOM 3946 C C . ILE B 1 131 ? -6.496 11.789 -3.182 1 96.81 131 ILE B C 1
ATOM 3948 O O . ILE B 1 131 ? -5.777 11.125 -3.93 1 96.81 131 ILE B O 1
ATOM 3952 N N . GLN B 1 132 ? -6.156 12.078 -1.991 1 95.31 132 GLN B N 1
ATOM 3953 C CA . GLN B 1 132 ? -4.965 11.508 -1.371 1 95.31 132 GLN B CA 1
ATOM 3954 C C . GLN B 1 132 ? -5.273 10.969 0.021 1 95.31 132 GLN B C 1
ATOM 3956 O O . GLN B 1 132 ? -5.852 11.672 0.854 1 95.31 132 GLN B O 1
ATOM 3961 N N . SER B 1 133 ? -4.977 9.734 0.22 1 94.5 133 SER B N 1
ATOM 3962 C CA . SER B 1 133 ? -5.273 9.078 1.49 1 94.5 133 SER B CA 1
ATOM 3963 C C . SER B 1 133 ? -4.059 8.32 2.016 1 94.5 133 SER B C 1
ATOM 3965 O O . SER B 1 133 ? -3.275 7.777 1.234 1 94.5 133 SER B O 1
ATOM 3967 N N . ASN B 1 134 ? -3.951 8.344 3.328 1 92.19 134 ASN B N 1
ATOM 3968 C CA . ASN B 1 134 ? -2.889 7.586 3.982 1 92.19 134 ASN B CA 1
ATOM 3969 C C . ASN B 1 134 ? -3.377 6.215 4.438 1 92.19 134 ASN B C 1
ATOM 3971 O O . ASN B 1 134 ? -2.656 5.492 5.133 1 92.19 134 ASN B O 1
ATOM 3975 N N . ASP B 1 135 ? -4.594 5.91 4.156 1 92.88 135 ASP B N 1
ATOM 3976 C CA . ASP B 1 135 ? -5.152 4.582 4.387 1 92.88 135 ASP B CA 1
ATOM 3977 C C . ASP B 1 135 ? -5.215 3.779 3.09 1 92.88 135 ASP B C 1
ATOM 3979 O O . ASP B 1 135 ? -6.027 4.078 2.209 1 92.88 135 ASP B O 1
ATOM 3983 N N . LEU B 1 136 ? -4.523 2.748 3.061 1 90.81 136 LEU B N 1
ATOM 3984 C CA . LEU B 1 136 ? -4.383 1.96 1.842 1 90.81 136 LEU B CA 1
ATOM 3985 C C . LEU B 1 136 ? -5.676 1.228 1.513 1 90.81 136 LEU B C 1
ATOM 3987 O O . LEU B 1 136 ? -5.867 0.774 0.382 1 90.81 136 LEU B O 1
ATOM 3991 N N . SER B 1 137 ? -6.539 1.115 2.475 1 94.81 137 SER B N 1
ATOM 3992 C CA . SER B 1 137 ? -7.789 0.401 2.242 1 94.81 137 SER B CA 1
ATOM 3993 C C . SER B 1 137 ? -8.695 1.171 1.29 1 94.81 137 SER B C 1
ATOM 3995 O O . SER B 1 137 ? -9.672 0.623 0.776 1 94.81 137 SER B O 1
ATOM 3997 N N . HIS B 1 138 ? -8.328 2.406 0.976 1 96.25 138 HIS B N 1
ATOM 3998 C CA . HIS B 1 138 ? -9.078 3.164 -0.018 1 96.25 138 HIS B CA 1
ATOM 3999 C C . HIS B 1 138 ? -8.961 2.529 -1.4 1 96.25 138 HIS B C 1
ATOM 4001 O O . HIS B 1 138 ? -9.719 2.865 -2.311 1 96.25 138 HIS B O 1
ATOM 4007 N N . VAL B 1 139 ? -8.07 1.589 -1.52 1 95.75 139 VAL B N 1
ATOM 4008 C CA . VAL B 1 139 ? -7.91 0.889 -2.789 1 95.75 139 VAL B CA 1
ATOM 4009 C C . VAL B 1 139 ? -9.203 0.156 -3.145 1 95.75 139 VAL B C 1
ATOM 4011 O O . VAL B 1 139 ? -9.422 -0.195 -4.305 1 95.75 139 VAL B O 1
ATOM 4014 N N . ARG B 1 140 ? -10.07 -0.031 -2.162 1 96.5 140 ARG B N 1
ATOM 4015 C CA . ARG B 1 140 ? -11.375 -0.626 -2.404 1 96.5 140 ARG B CA 1
ATOM 4016 C C . ARG B 1 140 ? -12.156 0.168 -3.447 1 96.5 140 ARG B C 1
ATOM 4018 O O . ARG B 1 140 ? -13.078 -0.357 -4.07 1 96.5 140 ARG B O 1
ATOM 4025 N N . TYR B 1 141 ? -11.742 1.427 -3.668 1 96.88 141 TYR B N 1
ATOM 4026 C CA . TYR B 1 141 ? -12.406 2.283 -4.645 1 96.88 141 TYR B CA 1
ATOM 4027 C C . TYR B 1 141 ? -11.547 2.455 -5.895 1 96.88 141 TYR B C 1
ATOM 4029 O O . TYR B 1 141 ? -11.82 3.32 -6.727 1 96.88 141 TYR B O 1
ATOM 4037 N N . GLY B 1 142 ? -10.477 1.708 -5.988 1 95.38 142 GLY B N 1
ATOM 4038 C CA . GLY B 1 142 ? -9.539 1.855 -7.086 1 95.38 142 GLY B CA 1
ATOM 4039 C C . GLY B 1 142 ? -10.195 1.754 -8.453 1 95.38 142 GLY B C 1
ATOM 4040 O O . GLY B 1 142 ? -10.133 2.695 -9.242 1 95.38 142 GLY B O 1
ATOM 4041 N N . ARG B 1 143 ? -10.859 0.714 -8.719 1 94.12 143 ARG B N 1
ATOM 4042 C CA . ARG B 1 143 ? -11.492 0.494 -10.016 1 94.12 143 ARG B CA 1
ATOM 4043 C C . ARG B 1 143 ? -12.641 1.473 -10.242 1 94.12 143 ARG B C 1
ATOM 4045 O O . ARG B 1 143 ? -12.82 1.988 -11.344 1 94.12 143 ARG B O 1
ATOM 4052 N N . TYR B 1 144 ? -13.398 1.715 -9.242 1 95.31 144 TYR B N 1
ATOM 4053 C CA . TYR B 1 144 ? -14.5 2.666 -9.32 1 95.31 144 TYR B CA 1
ATOM 4054 C C . TYR B 1 144 ? -14.008 4.027 -9.797 1 95.31 144 TYR B C 1
ATOM 4056 O O . TYR B 1 144 ? -14.594 4.617 -10.711 1 95.31 144 TYR B O 1
ATOM 4064 N N . LEU B 1 145 ? -12.953 4.496 -9.188 1 96.25 145 LEU B N 1
ATOM 4065 C CA . LEU B 1 145 ? -12.414 5.812 -9.508 1 96.25 145 LEU B CA 1
ATOM 4066 C C . LEU B 1 145 ? -11.781 5.812 -10.898 1 96.25 145 LEU B C 1
ATOM 4068 O O . LEU B 1 145 ? -11.891 6.793 -11.633 1 96.25 145 LEU B O 1
ATOM 4072 N N . GLN B 1 146 ? -11.133 4.738 -11.219 1 93.25 146 GLN B N 1
ATOM 4073 C CA . GLN B 1 146 ? -10.562 4.648 -12.555 1 93.25 146 GLN B CA 1
ATOM 4074 C C . GLN B 1 146 ? -11.656 4.711 -13.617 1 93.25 146 GLN B C 1
ATOM 4076 O O . GLN B 1 146 ? -11.484 5.352 -14.656 1 93.25 146 GLN B O 1
ATOM 4081 N N . ASP B 1 147 ? -12.766 4.055 -13.383 1 91.06 147 ASP B N 1
ATOM 4082 C CA . ASP B 1 147 ? -13.898 4.094 -14.305 1 91.06 147 ASP B CA 1
ATOM 4083 C C . ASP B 1 147 ? -14.445 5.512 -14.438 1 91.06 147 ASP B C 1
ATOM 4085 O O . ASP B 1 147 ? -15.055 5.855 -15.453 1 91.06 147 ASP B O 1
ATOM 4089 N N . ARG B 1 148 ? -14.18 6.297 -13.438 1 93.38 148 ARG B N 1
ATOM 4090 C CA . ARG B 1 148 ? -14.656 7.676 -13.461 1 93.38 148 ARG B CA 1
ATOM 4091 C C . ARG B 1 148 ? -13.602 8.609 -14.055 1 93.38 148 ARG B C 1
ATOM 4093 O O . ARG B 1 148 ? -13.781 9.828 -14.078 1 93.38 148 ARG B O 1
ATOM 4100 N N . GLY B 1 149 ? -12.453 8.055 -14.375 1 92.31 149 GLY B N 1
ATOM 4101 C CA . GLY B 1 149 ? -11.445 8.844 -15.078 1 92.31 149 GLY B CA 1
ATOM 4102 C C . GLY B 1 149 ? -10.273 9.227 -14.195 1 92.31 149 GLY B C 1
ATOM 4103 O O . GLY B 1 149 ? -9.375 9.945 -14.633 1 92.31 149 GLY B O 1
ATOM 4104 N N . TYR B 1 150 ? -10.25 8.766 -12.984 1 95.56 150 TYR B N 1
ATOM 4105 C CA . TYR B 1 150 ? -9.117 9.055 -12.109 1 95.56 150 TYR B CA 1
ATOM 4106 C C . TYR B 1 150 ? -7.914 8.188 -12.477 1 95.56 150 TYR B C 1
ATOM 4108 O O . TYR B 1 150 ? -8.07 7.027 -12.867 1 95.56 150 TYR B O 1
ATOM 4116 N N . GLN B 1 151 ? -6.738 8.766 -12.281 1 93 151 GLN B N 1
ATOM 4117 C CA . GLN B 1 151 ? -5.484 8.055 -12.5 1 93 151 GLN B CA 1
ATOM 4118 C C . GLN B 1 151 ? -4.633 8.023 -11.234 1 93 151 GLN B C 1
ATOM 4120 O O . GLN B 1 151 ? -4.488 9.047 -10.555 1 93 151 GLN B O 1
ATOM 4125 N N . PRO B 1 152 ? -4.121 6.836 -10.945 1 94 152 PRO B N 1
ATOM 4126 C CA . PRO B 1 152 ? -3.273 6.742 -9.758 1 94 152 PRO B CA 1
ATOM 4127 C C . PRO B 1 152 ? -1.886 7.344 -9.969 1 94 152 PRO B C 1
ATOM 4129 O O . PRO B 1 152 ? -1.419 7.438 -11.109 1 94 152 PRO B O 1
ATOM 4132 N N . ARG B 1 153 ? -1.247 7.715 -8.836 1 90.38 153 ARG B N 1
ATOM 4133 C CA . ARG B 1 153 ? 0.128 8.203 -8.82 1 90.38 153 ARG B CA 1
ATOM 4134 C C . ARG B 1 153 ? 0.96 7.453 -7.781 1 90.38 153 ARG B C 1
ATOM 4136 O O . ARG B 1 153 ? 0.472 7.141 -6.691 1 90.38 153 ARG B O 1
ATOM 4143 N N . PHE B 1 154 ? 2.236 7.086 -8.078 1 88.94 154 PHE B N 1
ATOM 4144 C CA . PHE B 1 154 ? 3.178 6.449 -7.164 1 88.94 154 PHE B CA 1
ATOM 4145 C C . PHE B 1 154 ? 4.383 7.344 -6.918 1 88.94 154 PHE B C 1
ATOM 4147 O O . PHE B 1 154 ? 5.496 6.855 -6.719 1 88.94 154 PHE B O 1
ATOM 4154 N N . ASP B 1 155 ? 4.219 8.625 -6.918 1 89.44 155 ASP B N 1
ATOM 4155 C CA . ASP B 1 155 ? 5.355 9.531 -6.805 1 89.44 155 ASP B CA 1
ATOM 4156 C C . ASP B 1 155 ? 5.656 9.859 -5.344 1 89.44 155 ASP B C 1
ATOM 4158 O O . ASP B 1 155 ? 6.684 10.469 -5.039 1 89.44 155 ASP B O 1
ATOM 4162 N N . SER B 1 156 ? 4.762 9.477 -4.5 1 93.25 156 SER B N 1
ATOM 4163 C CA . SER B 1 156 ? 4.949 9.656 -3.062 1 93.25 156 SER B CA 1
ATOM 4164 C C . SER B 1 156 ? 4.621 8.375 -2.301 1 93.25 156 SER B C 1
ATOM 4166 O O . SER B 1 156 ? 3.896 7.516 -2.805 1 93.25 156 SER B O 1
ATOM 4168 N N . CYS B 1 157 ? 5.219 8.312 -1.114 1 95.94 157 CYS B N 1
ATOM 4169 C CA . CYS B 1 157 ? 4.945 7.156 -0.274 1 95.94 157 CYS B CA 1
ATOM 4170 C C . CYS B 1 157 ? 4.887 7.547 1.197 1 95.94 157 CYS B C 1
ATOM 4172 O O . CYS B 1 157 ? 5.109 8.711 1.543 1 95.94 157 CYS B O 1
ATOM 4174 N N . LEU B 1 158 ? 4.43 6.641 1.973 1 96.25 158 LEU B N 1
ATOM 4175 C CA . LEU B 1 158 ? 4.359 6.754 3.426 1 96.25 158 LEU B CA 1
ATOM 4176 C C . LEU B 1 158 ? 5.238 5.703 4.098 1 96.25 158 LEU B C 1
ATOM 4178 O O . LEU B 1 158 ? 5.555 4.676 3.492 1 96.25 158 LEU B O 1
ATOM 4182 N N . PHE B 1 159 ? 5.656 6.008 5.277 1 97.75 159 PHE B N 1
ATOM 4183 C CA . PHE B 1 159 ? 6.477 5.066 6.027 1 97.75 159 PHE B CA 1
ATOM 4184 C C . PHE B 1 159 ? 5.805 4.691 7.344 1 97.75 159 PHE B C 1
ATOM 4186 O O . PHE B 1 159 ? 5.355 5.566 8.086 1 97.75 159 PHE B O 1
ATOM 4193 N N . PHE B 1 160 ? 5.797 3.402 7.645 1 97.25 160 PHE B N 1
ATOM 4194 C CA . PHE B 1 160 ? 5.199 2.92 8.883 1 97.25 160 PHE B CA 1
ATOM 4195 C C . PHE B 1 160 ? 6.098 1.887 9.555 1 97.25 160 PHE B C 1
ATOM 4197 O O . PHE B 1 160 ? 6.828 1.158 8.875 1 97.25 160 PHE B O 1
ATOM 4204 N N . VAL B 1 161 ? 6.07 1.872 10.852 1 97.25 161 VAL B N 1
ATOM 4205 C CA . VAL B 1 161 ? 6.621 0.801 11.672 1 97.25 161 VAL B CA 1
ATOM 4206 C C . VAL B 1 161 ? 5.488 0.077 12.398 1 97.25 161 VAL B C 1
ATOM 4208 O O . VAL B 1 161 ? 4.598 0.714 12.969 1 97.25 161 VAL B O 1
ATOM 4211 N N . ASN B 1 162 ? 5.473 -1.247 12.328 1 94.44 162 ASN B N 1
ATOM 4212 C CA . ASN B 1 162 ? 4.516 -2.035 13.094 1 94.44 162 ASN B CA 1
ATOM 4213 C C . ASN B 1 162 ? 4.887 -2.078 14.57 1 94.44 162 ASN B C 1
ATOM 4215 O O . ASN B 1 162 ? 5.875 -2.707 14.953 1 94.44 162 ASN B O 1
ATOM 4219 N N . LEU B 1 163 ? 4.086 -1.57 15.422 1 96.81 163 LEU B N 1
ATOM 4220 C CA . LEU B 1 163 ? 4.43 -1.447 16.828 1 96.81 163 LEU B CA 1
ATOM 4221 C C . LEU B 1 163 ? 4.184 -2.76 17.578 1 96.81 163 LEU B C 1
ATOM 4223 O O . LEU B 1 163 ? 4.707 -2.969 18.672 1 96.81 163 LEU B O 1
ATOM 4227 N N . GLY B 1 164 ? 3.428 -3.592 17 1 91.94 164 GLY B N 1
ATOM 4228 C CA . GLY B 1 164 ? 3.195 -4.902 17.594 1 91.94 164 GLY B CA 1
ATOM 4229 C C . GLY B 1 164 ? 4.449 -5.746 17.672 1 91.94 164 GLY B C 1
ATOM 4230 O O . GLY B 1 164 ? 4.508 -6.707 18.453 1 91.94 164 GLY B O 1
ATOM 4231 N N . ASP B 1 165 ? 5.441 -5.43 16.922 1 92.19 165 ASP B N 1
ATOM 4232 C CA . ASP B 1 165 ? 6.695 -6.176 16.938 1 92.19 165 ASP B CA 1
ATOM 4233 C C . ASP B 1 165 ? 7.445 -5.988 18.25 1 92.19 165 ASP B C 1
ATOM 4235 O O . ASP B 1 165 ? 8.258 -6.832 18.641 1 92.19 165 ASP B O 1
ATOM 4239 N N . GLY B 1 166 ? 7.152 -4.805 18.859 1 95.31 166 GLY B N 1
ATOM 4240 C CA . GLY B 1 166 ? 7.867 -4.469 20.078 1 95.31 166 GLY B CA 1
ATOM 4241 C C . GLY B 1 166 ? 9.18 -3.75 19.812 1 95.31 166 GLY B C 1
ATOM 4242 O O . GLY B 1 166 ? 9.727 -3.82 18.719 1 95.31 166 GLY B O 1
ATOM 4243 N N . TRP B 1 167 ? 9.68 -3.123 20.859 1 97.69 167 TRP B N 1
ATOM 4244 C CA . TRP B 1 167 ? 10.812 -2.219 20.734 1 97.69 167 TRP B CA 1
ATOM 4245 C C . TRP B 1 167 ? 12.062 -2.975 20.297 1 97.69 167 TRP B C 1
ATOM 4247 O O . TRP B 1 167 ? 12.773 -2.539 19.391 1 97.69 167 TRP B O 1
ATOM 4257 N N . GLU B 1 168 ? 12.367 -4.105 20.891 1 97.38 168 GLU B N 1
ATOM 4258 C CA . GLU B 1 168 ? 13.594 -4.836 20.609 1 97.38 168 GLU B CA 1
ATOM 4259 C C . GLU B 1 168 ? 13.648 -5.277 19.156 1 97.38 168 GLU B C 1
ATOM 4261 O O . GLU B 1 168 ? 14.672 -5.113 18.484 1 97.38 168 GLU B O 1
ATOM 4266 N N . SER B 1 169 ? 12.531 -5.785 18.703 1 95 169 SER B N 1
ATOM 4267 C CA . SER B 1 169 ? 12.461 -6.215 17.312 1 95 169 SER B CA 1
ATOM 4268 C C . SER B 1 169 ? 12.594 -5.027 16.359 1 95 169 SER B C 1
ATOM 4270 O O . SER B 1 169 ? 13.289 -5.113 15.352 1 95 169 SER B O 1
ATOM 4272 N N . ILE B 1 170 ? 11.938 -3.934 16.688 1 97.19 170 ILE B N 1
ATOM 4273 C CA . ILE B 1 170 ? 11.984 -2.732 15.859 1 97.19 170 ILE B CA 1
ATOM 4274 C C . ILE B 1 170 ? 13.422 -2.207 15.805 1 97.19 170 ILE B C 1
ATOM 4276 O O . ILE B 1 170 ? 13.93 -1.877 14.734 1 97.19 170 ILE B O 1
ATOM 4280 N N . ARG B 1 171 ? 14.062 -2.166 16.922 1 97.81 171 ARG B N 1
ATOM 4281 C CA . ARG B 1 171 ? 15.445 -1.709 17 1 97.81 171 ARG B CA 1
ATOM 4282 C C . ARG B 1 171 ? 16.359 -2.604 16.172 1 97.81 171 ARG B C 1
ATOM 4284 O O . ARG B 1 171 ? 17.234 -2.113 15.438 1 97.81 171 ARG B O 1
ATOM 4291 N N . ASP B 1 172 ? 16.203 -3.889 16.25 1 96.31 172 ASP B N 1
ATOM 4292 C CA . ASP B 1 172 ? 17.031 -4.844 15.531 1 96.31 172 ASP B CA 1
ATOM 4293 C C . ASP B 1 172 ? 16.844 -4.719 14.023 1 96.31 172 ASP B C 1
ATOM 4295 O O . ASP B 1 172 ? 17.75 -5.031 13.25 1 96.31 172 ASP B O 1
ATOM 4299 N N . ASP B 1 173 ? 15.711 -4.246 13.641 1 93.94 173 ASP B N 1
ATOM 4300 C CA . ASP B 1 173 ? 15.406 -4.137 12.219 1 93.94 173 ASP B CA 1
ATOM 4301 C C . ASP B 1 173 ? 15.93 -2.824 11.641 1 93.94 173 ASP B C 1
ATOM 4303 O O . ASP B 1 173 ? 15.898 -2.617 10.43 1 93.94 173 ASP B O 1
ATOM 4307 N N . MET B 1 174 ? 16.391 -1.939 12.477 1 97.44 174 MET B N 1
ATOM 4308 C CA . MET B 1 174 ? 17 -0.703 11.992 1 97.44 174 MET B CA 1
ATOM 4309 C C . MET B 1 174 ? 18.297 -0.988 11.25 1 97.44 174 MET B C 1
ATOM 4311 O O . MET B 1 174 ? 18.922 -2.033 11.461 1 97.44 174 MET B O 1
ATOM 4315 N N . ASP B 1 175 ? 18.609 -0.089 10.422 1 95.69 175 ASP B N 1
ATOM 4316 C CA . ASP B 1 175 ? 19.906 -0.135 9.75 1 95.69 175 ASP B CA 1
ATOM 4317 C C . ASP B 1 175 ? 21.047 -0.078 10.766 1 95.69 175 ASP B C 1
ATOM 4319 O O . ASP B 1 175 ? 20.906 0.53 11.828 1 95.69 175 ASP B O 1
ATOM 4323 N N . LYS B 1 176 ? 22.203 -0.641 10.398 1 96.25 176 LYS B N 1
ATOM 4324 C CA . LYS B 1 176 ? 23.359 -0.705 11.297 1 96.25 176 LYS B CA 1
ATOM 4325 C C . LYS B 1 176 ? 23.781 0.691 11.742 1 96.25 176 LYS B C 1
ATOM 4327 O O . LYS B 1 176 ? 24.094 0.906 12.914 1 96.25 176 LYS B O 1
ATOM 4332 N N . GLU B 1 177 ? 23.766 1.578 10.82 1 96.94 177 GLU B N 1
ATOM 4333 C CA . GLU B 1 177 ? 24.188 2.941 11.141 1 96.94 177 GLU B CA 1
ATOM 4334 C C . GLU B 1 177 ? 23.203 3.609 12.094 1 96.94 177 GLU B C 1
ATOM 4336 O O . GLU B 1 177 ? 23.594 4.328 13.008 1 96.94 177 GLU B O 1
ATOM 4341 N N . ARG B 1 178 ? 21.906 3.359 11.922 1 97.88 178 ARG B N 1
ATOM 4342 C CA . ARG B 1 178 ? 20.891 3.951 12.781 1 97.88 178 ARG B CA 1
ATOM 4343 C C . ARG B 1 178 ? 20.953 3.369 14.188 1 97.88 178 ARG B C 1
ATOM 4345 O O . ARG B 1 178 ? 20.797 4.094 15.172 1 97.88 178 ARG B O 1
ATOM 4352 N N . ARG B 1 179 ? 21.203 2.125 14.281 1 98.12 179 ARG B N 1
ATOM 4353 C CA . ARG B 1 179 ? 21.359 1.502 15.586 1 98.12 179 ARG B CA 1
ATOM 4354 C C . ARG B 1 179 ? 22.547 2.092 16.328 1 98.12 179 ARG B C 1
ATOM 4356 O O . ARG B 1 179 ? 22.484 2.338 17.531 1 98.12 179 ARG B O 1
ATOM 4363 N N . LYS B 1 180 ? 23.609 2.273 15.578 1 98.12 180 LYS B N 1
ATOM 4364 C CA . LYS B 1 180 ? 24.812 2.867 16.172 1 98.12 180 LYS B CA 1
ATOM 4365 C C . LYS B 1 180 ? 24.531 4.285 16.656 1 98.12 180 LYS B C 1
ATOM 4367 O O . LYS B 1 180 ? 24.906 4.645 17.781 1 98.12 180 LYS B O 1
ATOM 4372 N N . ASP B 1 181 ? 23.891 5.043 15.852 1 98.06 181 ASP B N 1
ATOM 4373 C CA . ASP B 1 181 ? 23.547 6.418 16.219 1 98.06 181 ASP B CA 1
ATOM 4374 C C . ASP B 1 181 ? 22.625 6.457 17.422 1 98.06 181 ASP B C 1
ATOM 4376 O O . ASP B 1 181 ? 22.75 7.328 18.281 1 98.06 181 ASP B O 1
ATOM 4380 N N . LEU B 1 182 ? 21.703 5.582 17.438 1 98.31 182 LEU B N 1
ATOM 4381 C CA . LEU B 1 182 ? 20.781 5.504 18.562 1 98.31 182 LEU B CA 1
ATOM 4382 C C . LEU B 1 182 ? 21.516 5.156 19.844 1 98.31 182 LEU B C 1
ATOM 4384 O O . LEU B 1 182 ? 21.25 5.742 20.891 1 98.31 182 LEU B O 1
ATOM 4388 N N . ARG B 1 183 ? 22.422 4.223 19.766 1 98.06 183 ARG B N 1
ATOM 4389 C CA . ARG B 1 183 ? 23.234 3.869 20.922 1 98.06 183 ARG B CA 1
ATOM 4390 C C . ARG B 1 183 ? 24.016 5.074 21.438 1 98.06 183 ARG B C 1
ATOM 4392 O O . ARG B 1 183 ? 24.047 5.34 22.641 1 98.06 183 ARG B O 1
ATOM 4399 N N . LYS B 1 184 ? 24.656 5.75 20.531 1 98.25 184 LYS B N 1
ATOM 4400 C CA . LYS B 1 184 ? 25.422 6.938 20.906 1 98.25 184 LYS B CA 1
ATOM 4401 C C . LYS B 1 184 ? 24.531 8 21.531 1 98.25 184 LYS B C 1
ATOM 4403 O O . LYS B 1 184 ? 24.938 8.672 22.484 1 98.25 184 LYS B O 1
ATOM 4408 N N . ALA B 1 185 ? 23.375 8.156 20.953 1 98.31 185 ALA B N 1
ATOM 4409 C CA . ALA B 1 185 ? 22.422 9.125 21.484 1 98.31 185 ALA B CA 1
ATOM 4410 C C . ALA B 1 185 ? 22.031 8.773 22.922 1 98.31 185 ALA B C 1
ATOM 4412 O O . ALA B 1 185 ? 21.969 9.648 23.781 1 98.31 185 ALA B O 1
ATOM 4413 N N . GLU B 1 186 ? 21.859 7.516 23.156 1 97.62 186 GLU B N 1
ATOM 4414 C CA . GLU B 1 186 ? 21.344 7.051 24.438 1 97.62 186 GLU B CA 1
ATOM 4415 C C . GLU B 1 186 ? 22.453 6.973 25.484 1 97.62 186 GLU B C 1
ATOM 4417 O O . GLU B 1 186 ? 22.188 6.844 26.688 1 97.62 186 GLU B O 1
ATOM 4422 N N . GLU B 1 187 ? 23.656 7.059 25.062 1 97.88 187 GLU B N 1
ATOM 4423 C CA . GLU B 1 187 ? 24.797 7.094 25.984 1 97.88 187 GLU B CA 1
ATOM 4424 C C . GLU B 1 187 ? 24.953 8.477 26.609 1 97.88 187 GLU B C 1
ATOM 4426 O O . GLU B 1 187 ? 25.625 8.633 27.625 1 97.88 187 GLU B O 1
ATOM 4431 N N . GLN B 1 188 ? 24.344 9.414 26.016 1 98.06 188 GLN B N 1
ATOM 4432 C CA . GLN B 1 188 ? 24.406 10.773 26.547 1 98.06 188 GLN B CA 1
ATOM 4433 C C . GLN B 1 188 ? 23.531 10.938 27.781 1 98.06 188 GLN B C 1
ATOM 4435 O O . GLN B 1 188 ? 22.703 10.07 28.078 1 98.06 188 GLN B O 1
ATOM 4440 N N . ASP B 1 189 ? 23.812 12.016 28.531 1 98.44 189 ASP B N 1
ATOM 4441 C CA . ASP B 1 189 ? 22.859 12.398 29.578 1 98.44 189 ASP B CA 1
ATOM 4442 C C . ASP B 1 189 ? 21.641 13.094 28.984 1 98.44 189 ASP B C 1
ATOM 4444 O O . ASP B 1 189 ? 21.625 14.32 28.859 1 98.44 189 ASP B O 1
ATOM 4448 N N . TYR B 1 190 ? 20.609 12.312 28.672 1 98.56 190 TYR B N 1
ATOM 4449 C CA . TYR B 1 190 ? 19.5 12.859 27.906 1 98.56 190 TYR B CA 1
ATOM 4450 C C . TYR B 1 190 ? 18.172 12.625 28.641 1 98.56 190 TYR B C 1
ATOM 4452 O O . TYR B 1 190 ? 18.094 11.773 29.531 1 98.56 190 TYR B O 1
ATOM 4460 N N . THR B 1 191 ? 17.203 13.383 28.344 1 98.62 191 THR B N 1
ATOM 4461 C CA . THR B 1 191 ? 15.797 13.164 28.688 1 98.62 191 THR B CA 1
ATOM 4462 C C . THR B 1 191 ? 14.898 13.492 27.5 1 98.62 191 THR B C 1
ATOM 4464 O O . THR B 1 191 ? 15.281 14.258 26.609 1 98.62 191 THR B O 1
ATOM 4467 N N . VAL B 1 192 ? 13.789 12.867 27.391 1 98.81 192 VAL B N 1
ATOM 4468 C CA . VAL B 1 192 ? 12.742 13.227 26.438 1 98.81 192 VAL B CA 1
ATOM 4469 C C . VAL B 1 192 ? 11.414 13.391 27.172 1 98.81 192 VAL B C 1
ATOM 4471 O O . VAL B 1 192 ? 10.852 12.414 27.672 1 98.81 192 VAL B O 1
ATOM 4474 N N . ASP B 1 193 ? 10.93 14.555 27.156 1 98.5 193 ASP B N 1
ATOM 4475 C CA . ASP B 1 193 ? 9.664 14.852 27.828 1 98.5 193 ASP B CA 1
ATOM 4476 C C . ASP B 1 193 ? 8.516 14.922 26.828 1 98.5 193 ASP B C 1
ATOM 4478 O O . ASP B 1 193 ? 8.719 15.273 25.656 1 98.5 193 ASP B O 1
ATOM 4482 N N . VAL B 1 194 ? 7.348 14.562 27.312 1 98.69 194 VAL B N 1
ATOM 4483 C CA . VAL B 1 194 ? 6.16 14.555 26.469 1 98.69 194 VAL B CA 1
ATOM 4484 C C . VAL B 1 194 ? 5.082 15.453 27.078 1 98.69 194 VAL B C 1
ATOM 4486 O O . VAL B 1 194 ? 4.754 15.32 28.266 1 98.69 194 VAL B O 1
ATOM 4489 N N . ALA B 1 195 ? 4.566 16.391 26.297 1 98.56 195 ALA B N 1
ATOM 4490 C CA . ALA B 1 195 ? 3.518 17.281 26.781 1 98.56 195 ALA B CA 1
ATOM 4491 C C . ALA B 1 195 ? 2.594 17.703 25.641 1 98.56 195 ALA B C 1
ATOM 4493 O O . ALA B 1 195 ? 2.967 17.609 24.469 1 98.56 195 ALA B O 1
ATOM 4494 N N . PRO B 1 196 ? 1.413 18.125 25.984 1 98.5 196 PRO B N 1
ATOM 4495 C CA . PRO B 1 196 ? 0.537 18.656 24.938 1 98.5 196 PRO B CA 1
ATOM 4496 C C . PRO B 1 196 ? 1.133 19.875 24.234 1 98.5 196 PRO B C 1
ATOM 4498 O O . PRO B 1 196 ? 1.816 20.688 24.875 1 98.5 196 PRO B O 1
ATOM 4501 N N . LEU B 1 197 ? 0.833 19.984 22.969 1 98.69 197 LEU B N 1
ATOM 4502 C CA . LEU B 1 197 ? 1.321 21.109 22.172 1 98.69 197 LEU B CA 1
ATOM 4503 C C . LEU B 1 197 ? 0.881 22.438 22.781 1 98.69 197 LEU B C 1
ATOM 4505 O O . LEU B 1 197 ? 1.624 23.422 22.734 1 98.69 197 LEU B O 1
ATOM 4509 N N . ALA B 1 198 ? -0.287 22.484 23.391 1 96.75 198 ALA B N 1
ATOM 4510 C CA . ALA B 1 198 ? -0.874 23.703 23.922 1 96.75 198 ALA B CA 1
ATOM 4511 C C . ALA B 1 198 ? -0.051 24.25 25.094 1 96.75 198 ALA B C 1
ATOM 4513 O O . ALA B 1 198 ? -0.097 25.438 25.391 1 96.75 198 ALA B O 1
ATOM 4514 N N . ASP B 1 199 ? 0.705 23.406 25.75 1 97.56 199 ASP B N 1
ATOM 4515 C CA . ASP B 1 199 ? 1.473 23.797 26.922 1 97.56 199 ASP B CA 1
ATOM 4516 C C . ASP B 1 199 ? 2.541 24.828 26.562 1 97.56 199 ASP B C 1
ATOM 4518 O O . ASP B 1 199 ? 2.861 25.703 27.359 1 97.56 199 ASP B O 1
ATOM 4522 N N . ASP B 1 200 ? 3.117 24.719 25.453 1 97.75 200 ASP B N 1
ATOM 4523 C CA . ASP B 1 200 ? 4.105 25.672 24.922 1 97.75 200 ASP B CA 1
ATOM 4524 C C . ASP B 1 200 ? 3.969 25.828 23.422 1 97.75 200 ASP B C 1
ATOM 4526 O O . ASP B 1 200 ? 4.93 25.625 22.672 1 97.75 200 ASP B O 1
ATOM 4530 N N . PHE B 1 201 ? 2.824 26.281 23.031 1 98.31 201 PHE B N 1
ATOM 4531 C CA . PHE B 1 201 ? 2.525 26.406 21.609 1 98.31 201 PHE B CA 1
ATOM 4532 C C . PHE B 1 201 ? 3.492 27.391 20.938 1 98.31 201 PHE B C 1
ATOM 4534 O O . PHE B 1 201 ? 4.082 27.078 19.906 1 98.31 201 PHE B O 1
ATOM 4541 N N . ASP B 1 202 ? 3.705 28.531 21.531 1 98.38 202 ASP B N 1
ATOM 4542 C CA . ASP B 1 202 ? 4.531 29.578 20.922 1 98.38 202 ASP B CA 1
ATOM 4543 C C . ASP B 1 202 ? 5.961 29.078 20.703 1 98.38 202 ASP B C 1
ATOM 4545 O O . ASP B 1 202 ? 6.508 29.234 19.609 1 98.38 202 ASP B O 1
ATOM 4549 N N . GLY B 1 203 ? 6.508 28.484 21.734 1 98.44 203 GLY B N 1
ATOM 4550 C CA . GLY B 1 203 ? 7.867 27.984 21.609 1 98.44 203 GLY B CA 1
ATOM 4551 C C . GLY B 1 203 ? 8 26.891 20.562 1 98.44 203 GLY B C 1
ATOM 4552 O O . GLY B 1 203 ? 8.961 26.875 19.797 1 98.44 203 GLY B O 1
ATOM 4553 N N . THR B 1 204 ? 7.082 26.047 20.562 1 98.62 204 THR B N 1
ATOM 4554 C CA . THR B 1 204 ? 7.125 24.938 19.609 1 98.62 204 THR B CA 1
ATOM 4555 C C . THR B 1 204 ? 6.926 25.438 18.188 1 98.62 204 THR B C 1
ATOM 4557 O O . THR B 1 204 ? 7.652 25.031 17.266 1 98.62 204 THR B O 1
ATOM 4560 N N . TYR B 1 205 ? 5.949 26.297 18.016 1 98.62 205 TYR B N 1
ATOM 4561 C CA . TYR B 1 205 ? 5.699 26.812 16.672 1 98.62 205 TYR B CA 1
ATOM 4562 C C . TYR B 1 205 ? 6.922 27.547 16.141 1 98.62 205 TYR B C 1
ATOM 4564 O O . TYR B 1 205 ? 7.285 27.406 14.977 1 98.62 205 TYR B O 1
ATOM 4572 N N . ASP B 1 206 ? 7.531 28.391 16.969 1 98.5 206 ASP B N 1
ATOM 4573 C CA . ASP B 1 206 ? 8.719 29.125 16.547 1 98.5 206 ASP B CA 1
ATOM 4574 C C . ASP B 1 206 ? 9.836 28.188 16.125 1 98.5 206 ASP B C 1
ATOM 4576 O O . ASP B 1 206 ? 10.484 28.406 15.094 1 98.5 206 ASP B O 1
ATOM 4580 N N . ALA B 1 207 ? 10.07 27.203 16.922 1 98.5 207 ALA B N 1
ATOM 4581 C CA . ALA B 1 207 ? 11.102 26.219 16.594 1 98.5 207 ALA B CA 1
ATOM 4582 C C . ALA B 1 207 ? 10.773 25.484 15.297 1 98.5 207 ALA B C 1
ATOM 4584 O O . ALA B 1 207 ? 11.656 25.266 14.461 1 98.5 207 ALA B O 1
ATOM 4585 N N . TYR B 1 208 ? 9.523 25.125 15.172 1 98.56 208 TYR B N 1
ATOM 4586 C CA . TYR B 1 208 ? 9.055 24.453 13.961 1 98.56 208 TYR B CA 1
ATOM 4587 C C . TYR B 1 208 ? 9.266 25.344 12.742 1 98.56 208 TYR B C 1
ATOM 4589 O O . TYR B 1 208 ? 9.797 24.891 11.719 1 98.56 208 TYR B O 1
ATOM 4597 N N . ALA B 1 209 ? 8.859 26.516 12.844 1 98.5 209 ALA B N 1
ATOM 4598 C CA . ALA B 1 209 ? 8.977 27.453 11.734 1 98.5 209 ALA B CA 1
ATOM 4599 C C . ALA B 1 209 ? 10.43 27.641 11.32 1 98.5 209 ALA B C 1
ATOM 4601 O O . ALA B 1 209 ? 10.758 27.609 10.133 1 98.5 209 ALA B O 1
ATOM 4602 N N . ARG B 1 210 ? 11.297 27.828 12.242 1 97.88 210 ARG B N 1
ATOM 4603 C CA . ARG B 1 210 ? 12.727 27.984 11.977 1 97.88 210 ARG B CA 1
ATOM 4604 C C . ARG B 1 210 ? 13.305 26.734 11.336 1 97.88 210 ARG B C 1
ATOM 4606 O O . ARG B 1 210 ? 14.117 26.812 10.406 1 97.88 210 ARG B O 1
ATOM 4613 N N . ASN B 1 211 ? 12.906 25.609 11.852 1 97.81 211 ASN B N 1
ATOM 4614 C CA . ASN B 1 211 ? 13.344 24.344 11.273 1 97.81 211 ASN B CA 1
ATOM 4615 C C . ASN B 1 211 ? 12.914 24.219 9.82 1 97.81 211 ASN B C 1
ATOM 4617 O O . ASN B 1 211 ? 13.719 23.859 8.961 1 97.81 211 ASN B O 1
ATOM 4621 N N . THR B 1 212 ? 11.664 24.484 9.617 1 97 212 THR B N 1
ATOM 4622 C CA . THR B 1 212 ? 11.078 24.359 8.289 1 97 212 THR B CA 1
ATOM 4623 C C . THR B 1 212 ? 11.766 25.297 7.305 1 97 212 THR B C 1
ATOM 4625 O O . THR B 1 212 ? 12.102 24.906 6.188 1 97 212 THR B O 1
ATOM 4628 N N . GLU B 1 213 ? 12 26.484 7.699 1 95.62 213 GLU B N 1
ATOM 4629 C CA . GLU B 1 213 ? 12.695 27.469 6.863 1 95.62 213 GLU B CA 1
ATOM 4630 C C . GLU B 1 213 ? 14.125 27.016 6.562 1 95.62 213 GLU B C 1
ATOM 4632 O O . GLU B 1 213 ? 14.594 27.141 5.43 1 95.62 213 GLU B O 1
ATOM 4637 N N . ARG B 1 214 ? 14.766 26.562 7.52 1 94.31 214 ARG B N 1
ATOM 4638 C CA . ARG B 1 214 ? 16.156 26.141 7.375 1 94.31 214 ARG B CA 1
ATOM 4639 C C . ARG B 1 214 ? 16.281 25.047 6.316 1 94.31 214 ARG B C 1
ATOM 4641 O O . ARG B 1 214 ? 17.234 25.047 5.535 1 94.31 214 ARG B O 1
ATOM 4648 N N . VAL B 1 215 ? 15.305 24.156 6.301 1 90.88 215 VAL B N 1
ATOM 4649 C CA . VAL B 1 215 ? 15.43 23.031 5.391 1 90.88 215 VAL B CA 1
ATOM 4650 C C . VAL B 1 215 ? 14.742 23.344 4.066 1 90.88 215 VAL B C 1
ATOM 4652 O O . VAL B 1 215 ? 14.586 22.469 3.215 1 90.88 215 VAL B O 1
ATOM 4655 N N . GLY B 1 216 ? 14.234 24.562 3.883 1 90 216 GLY B N 1
ATOM 4656 C CA . GLY B 1 216 ? 13.664 25.016 2.623 1 90 216 GLY B CA 1
ATOM 4657 C C . GLY B 1 216 ? 12.227 24.594 2.432 1 90 216 GLY B C 1
ATOM 4658 O O . GLY B 1 216 ? 11.75 24.469 1.299 1 90 216 GLY B O 1
ATOM 4659 N N . GLY B 1 217 ? 11.516 24.312 3.531 1 92.25 217 GLY B N 1
ATOM 4660 C CA . GLY B 1 217 ? 10.117 23.953 3.441 1 92.25 217 GLY B CA 1
ATOM 4661 C C . GLY B 1 217 ? 9.18 25.141 3.561 1 92.25 217 GLY B C 1
ATOM 4662 O O . GLY B 1 217 ? 9.625 26.281 3.732 1 92.25 217 GLY B O 1
ATOM 4663 N N . THR B 1 218 ? 7.914 24.844 3.365 1 91.75 218 THR B N 1
ATOM 4664 C CA . THR B 1 218 ? 6.875 25.859 3.549 1 91.75 218 THR B CA 1
ATOM 4665 C C . THR B 1 218 ? 6.262 25.75 4.941 1 91.75 218 THR B C 1
ATOM 4667 O O . THR B 1 218 ? 5.734 24.703 5.316 1 91.75 218 THR B O 1
ATOM 4670 N N . VAL B 1 219 ? 6.289 26.812 5.641 1 96.88 219 VAL B N 1
ATOM 4671 C CA . VAL B 1 219 ? 5.758 26.844 7 1 96.88 219 VAL B CA 1
ATOM 4672 C C . VAL B 1 219 ? 4.23 26.875 6.953 1 96.88 219 VAL B C 1
ATOM 4674 O O . VAL B 1 219 ? 3.643 27.672 6.219 1 96.88 219 VAL B O 1
ATOM 4677 N N . ARG B 1 220 ? 3.611 26.062 7.691 1 97.25 220 ARG B N 1
ATOM 4678 C CA . ARG B 1 220 ? 2.16 26.109 7.828 1 97.25 220 ARG B CA 1
ATOM 4679 C C . ARG B 1 220 ? 1.723 27.312 8.656 1 97.25 220 ARG B C 1
ATOM 4681 O O . ARG B 1 220 ? 2.404 27.688 9.609 1 97.25 220 ARG B O 1
ATOM 4688 N N . PRO B 1 221 ? 0.592 27.812 8.305 1 98.06 221 PRO B N 1
ATOM 4689 C CA . PRO B 1 221 ? 0.129 29 9.023 1 98.06 221 PRO B CA 1
ATOM 4690 C C . PRO B 1 221 ? -0.077 28.734 10.516 1 98.06 221 PRO B C 1
ATOM 4692 O O . PRO B 1 221 ? -0.571 27.672 10.898 1 98.06 221 PRO B O 1
ATOM 4695 N N . ARG B 1 222 ? 0.308 29.719 11.266 1 98.44 222 ARG B N 1
ATOM 4696 C CA . ARG B 1 222 ? 0.182 29.625 12.719 1 98.44 222 ARG B CA 1
ATOM 4697 C C . ARG B 1 222 ? -1.259 29.344 13.133 1 98.44 222 ARG B C 1
ATOM 4699 O O . ARG B 1 222 ? -1.507 28.516 14.016 1 98.44 222 ARG B O 1
ATOM 4706 N N . ALA B 1 223 ? -2.199 30 12.492 1 98.5 223 ALA B N 1
ATOM 4707 C CA . ALA B 1 223 ? -3.613 29.875 12.844 1 98.5 223 ALA B CA 1
ATOM 4708 C C . ALA B 1 223 ? -4.102 28.453 12.648 1 98.5 223 ALA B C 1
ATOM 4710 O O . ALA B 1 223 ? -4.941 27.969 13.414 1 98.5 223 ALA B O 1
ATOM 4711 N N . PHE B 1 224 ? -3.613 27.844 11.625 1 98.56 224 PHE B N 1
ATOM 4712 C CA . PHE B 1 224 ? -3.973 26.453 11.367 1 98.56 224 PHE B CA 1
ATOM 4713 C C . PHE B 1 224 ? -3.541 25.562 12.523 1 98.56 224 PHE B C 1
ATOM 4715 O O . PHE B 1 224 ? -4.359 24.828 13.094 1 98.56 224 PHE B O 1
ATOM 4722 N N . ILE B 1 225 ? -2.283 25.578 12.906 1 98.56 225 ILE B N 1
ATOM 4723 C CA . ILE B 1 225 ? -1.728 24.703 13.938 1 98.56 225 ILE B CA 1
ATOM 4724 C C . ILE B 1 225 ? -2.32 25.062 15.297 1 98.56 225 ILE B C 1
ATOM 4726 O O . ILE B 1 225 ? -2.6 24.188 16.109 1 98.56 225 ILE B O 1
ATOM 4730 N N . GLU B 1 226 ? -2.502 26.344 15.523 1 98.38 226 GLU B N 1
ATOM 4731 C CA . GLU B 1 226 ? -3.088 26.797 16.781 1 98.38 226 GLU B CA 1
ATOM 4732 C C . GLU B 1 226 ? -4.508 26.266 16.953 1 98.38 226 GLU B C 1
ATOM 4734 O O . GLU B 1 226 ? -4.879 25.812 18.031 1 98.38 226 GLU B O 1
ATOM 4739 N N . SER B 1 227 ? -5.262 26.344 15.891 1 98.19 227 SER B N 1
ATOM 4740 C CA . SER B 1 227 ? -6.621 25.828 15.93 1 98.19 227 SER B CA 1
ATOM 4741 C C . SER B 1 227 ? -6.629 24.328 16.266 1 98.19 227 SER B C 1
ATOM 4743 O O . SER B 1 227 ? -7.477 23.875 17.031 1 98.19 227 SER B O 1
ATOM 4745 N N . LEU B 1 228 ? -5.707 23.594 15.734 1 98.38 228 LEU B N 1
ATOM 4746 C CA . LEU B 1 228 ? -5.613 22.156 16 1 98.38 228 LEU B CA 1
ATOM 4747 C C . LEU B 1 228 ? -5.199 21.906 17.453 1 98.38 228 LEU B C 1
ATOM 4749 O O . LEU B 1 228 ? -5.746 21.016 18.109 1 98.38 228 LEU B O 1
ATOM 4753 N N . ALA B 1 229 ? -4.242 22.703 17.906 1 98.12 229 ALA B N 1
ATOM 4754 C CA . ALA B 1 229 ? -3.787 22.547 19.281 1 98.12 229 ALA B CA 1
ATOM 4755 C C . ALA B 1 229 ? -4.938 22.75 20.266 1 98.12 229 ALA B C 1
ATOM 4757 O O . ALA B 1 229 ? -5.055 22.031 21.25 1 98.12 229 ALA B O 1
ATOM 4758 N N . ASP B 1 230 ? -5.754 23.688 19.969 1 97.06 230 ASP B N 1
ATOM 4759 C CA . ASP B 1 230 ? -6.887 24.016 20.828 1 97.06 230 ASP B CA 1
ATOM 4760 C C . ASP B 1 230 ? -7.949 22.922 20.781 1 97.06 230 ASP B C 1
ATOM 4762 O O . ASP B 1 230 ? -8.531 22.562 21.812 1 97.06 230 ASP B O 1
ATOM 4766 N N . ALA B 1 231 ? -8.141 22.391 19.625 1 97.25 231 ALA B N 1
ATOM 4767 C CA . ALA B 1 231 ? -9.258 21.469 19.422 1 97.25 231 ALA B CA 1
ATOM 4768 C C . ALA B 1 231 ? -8.906 20.062 19.859 1 97.25 231 ALA B C 1
ATOM 4770 O O . ALA B 1 231 ? -9.75 19.344 20.406 1 97.25 231 ALA B O 1
ATOM 4771 N N . PHE B 1 232 ? -7.656 19.641 19.641 1 96.56 232 PHE B N 1
ATOM 4772 C CA . PHE B 1 232 ? -7.316 18.234 19.828 1 96.56 232 PHE B CA 1
ATOM 4773 C C . PHE B 1 232 ? -6.602 18.016 21.156 1 96.56 232 PHE B C 1
ATOM 4775 O O . PHE B 1 232 ? -6.512 16.891 21.641 1 96.56 232 PHE B O 1
ATOM 4782 N N . GLY B 1 233 ? -6.082 19.062 21.734 1 92.69 233 GLY B N 1
ATOM 4783 C CA . GLY B 1 233 ? -5.504 18.969 23.062 1 92.69 233 GLY B CA 1
ATOM 4784 C C . GLY B 1 233 ? -4.465 17.875 23.188 1 92.69 233 GLY B C 1
ATOM 4785 O O . GLY B 1 233 ? -3.447 17.891 22.484 1 92.69 233 GLY B O 1
ATOM 4786 N N . GLU B 1 234 ? -4.871 16.797 23.953 1 94.44 234 GLU B N 1
ATOM 4787 C CA . GLU B 1 234 ? -3.932 15.734 24.312 1 94.44 234 GLU B CA 1
ATOM 4788 C C . GLU B 1 234 ? -3.695 14.781 23.141 1 94.44 234 GLU B C 1
ATOM 4790 O O . GLU B 1 234 ? -2.836 13.898 23.219 1 94.44 234 GLU B O 1
ATOM 4795 N N . GLN B 1 235 ? -4.289 15.023 22.094 1 97.31 235 GLN B N 1
ATOM 4796 C CA . GLN B 1 235 ? -4.055 14.188 20.906 1 97.31 235 GLN B CA 1
ATOM 4797 C C . GLN B 1 235 ? -2.91 14.742 20.062 1 97.31 235 GLN B C 1
ATOM 4799 O O . GLN B 1 235 ? -2.51 14.125 19.078 1 97.31 235 GLN B O 1
ATOM 4804 N N . ILE B 1 236 ? -2.479 15.898 20.438 1 98.75 236 ILE B N 1
ATOM 4805 C CA . ILE B 1 236 ? -1.275 16.453 19.812 1 98.75 236 ILE B CA 1
ATOM 4806 C C . ILE B 1 236 ? -0.192 16.641 20.875 1 98.75 236 ILE B C 1
ATOM 4808 O O . ILE B 1 236 ? -0.316 17.5 21.75 1 98.75 236 ILE B O 1
ATOM 4812 N N . LEU B 1 237 ? 0.86 15.922 20.719 1 98.88 237 LEU B N 1
ATOM 4813 C CA . LEU B 1 237 ? 1.895 15.891 21.75 1 98.88 237 LEU B CA 1
ATOM 4814 C C . LEU B 1 237 ? 3.225 16.391 21.203 1 98.88 237 LEU B C 1
ATOM 4816 O O . LEU B 1 237 ? 3.535 16.172 20.031 1 98.88 237 LEU B O 1
ATOM 4820 N N . VAL B 1 238 ? 3.955 16.984 22.078 1 98.94 238 VAL B N 1
ATOM 4821 C CA . VAL B 1 238 ? 5.316 17.406 21.781 1 98.94 238 VAL B CA 1
ATOM 4822 C C . VAL B 1 238 ? 6.312 16.562 22.562 1 98.94 238 VAL B C 1
ATOM 4824 O O . VAL B 1 238 ? 6.219 16.453 23.797 1 98.94 238 VAL B O 1
ATOM 4827 N N . PHE B 1 239 ? 7.168 15.938 21.844 1 98.94 239 PHE B N 1
ATOM 4828 C CA . PHE B 1 239 ? 8.328 15.281 22.438 1 98.94 239 PHE B CA 1
ATOM 4829 C C . PHE B 1 239 ? 9.547 16.203 22.406 1 98.94 239 PHE B C 1
ATOM 4831 O O . PHE B 1 239 ? 9.953 16.656 21.344 1 98.94 239 PHE B O 1
ATOM 4838 N N . THR B 1 240 ? 10.094 16.469 23.547 1 98.88 240 THR B N 1
ATOM 4839 C CA . THR B 1 240 ? 11.219 17.391 23.656 1 98.88 240 THR B CA 1
ATOM 4840 C C . THR B 1 240 ? 12.461 16.672 24.188 1 98.88 240 THR B C 1
ATOM 4842 O O . THR B 1 240 ? 12.445 16.125 25.297 1 98.88 240 THR B O 1
ATOM 4845 N N . ALA B 1 241 ? 13.508 16.719 23.469 1 98.81 241 ALA B N 1
ATOM 4846 C CA . ALA B 1 241 ? 14.766 16.094 23.859 1 98.81 241 ALA B CA 1
ATOM 4847 C C . ALA B 1 241 ? 15.719 17.109 24.469 1 98.81 241 ALA B C 1
ATOM 4849 O O . ALA B 1 241 ? 15.875 18.219 23.953 1 98.81 241 ALA B O 1
ATOM 4850 N N . ARG B 1 242 ? 16.344 16.719 25.562 1 98.62 242 ARG B N 1
ATOM 4851 C CA . ARG B 1 242 ? 17.391 17.484 26.219 1 98.62 242 ARG B CA 1
ATOM 4852 C C . ARG B 1 242 ? 18.641 16.641 26.422 1 98.62 242 ARG B C 1
ATOM 4854 O O . ARG B 1 242 ? 18.547 15.453 26.734 1 98.62 242 ARG B O 1
ATOM 4861 N N . VAL B 1 243 ? 19.75 17.266 26.156 1 98.44 243 VAL B N 1
ATOM 4862 C CA . VAL B 1 243 ? 21.062 16.656 26.422 1 98.44 243 VAL B CA 1
ATOM 4863 C C . VAL B 1 243 ? 21.875 17.578 27.328 1 98.44 243 VAL B C 1
ATOM 4865 O O . VAL B 1 243 ? 22.031 18.766 27.047 1 98.44 243 VAL B O 1
ATOM 4868 N N . ASP B 1 244 ? 22.406 17 28.422 1 97.44 244 ASP B N 1
ATOM 4869 C CA . ASP B 1 244 ? 23.141 17.781 29.406 1 97.44 244 ASP B CA 1
ATOM 4870 C C . ASP B 1 244 ? 22.328 19 29.844 1 97.44 244 ASP B C 1
ATOM 4872 O O . ASP B 1 244 ? 22.844 20.109 29.922 1 97.44 244 ASP B O 1
ATOM 4876 N N . GLY B 1 245 ? 21.031 18.797 29.875 1 96.81 245 GLY B N 1
ATOM 4877 C CA . GLY B 1 245 ? 20.125 19.812 30.391 1 96.81 245 GLY B CA 1
ATOM 4878 C C . GLY B 1 245 ? 19.703 20.812 29.328 1 96.81 245 GLY B C 1
ATOM 4879 O O . GLY B 1 245 ? 18.828 21.656 29.578 1 96.81 245 GLY B O 1
ATOM 4880 N N . ARG B 1 246 ? 20.25 20.734 28.203 1 97.12 246 ARG B N 1
ATOM 4881 C CA . ARG B 1 246 ? 19.953 21.688 27.141 1 97.12 246 ARG B CA 1
ATOM 4882 C C . ARG B 1 246 ? 19 21.078 26.109 1 97.12 246 ARG B C 1
ATOM 4884 O O . ARG B 1 246 ? 19.203 19.938 25.672 1 97.12 246 ARG B O 1
ATOM 4891 N N . GLU B 1 247 ? 17.969 21.859 25.75 1 98.12 247 GLU B N 1
ATOM 4892 C CA . GLU B 1 247 ? 17.062 21.375 24.719 1 98.12 247 GLU B CA 1
ATOM 4893 C C . GLU B 1 247 ? 17.75 21.297 23.359 1 98.12 247 GLU B C 1
ATOM 4895 O O . GLU B 1 247 ? 18.406 22.25 22.938 1 98.12 247 GLU B O 1
ATOM 4900 N N . VAL B 1 248 ? 17.531 20.125 22.672 1 98.44 248 VAL B N 1
ATOM 4901 C CA . VAL B 1 248 ? 18.234 19.938 21.422 1 98.44 248 VAL B CA 1
ATOM 4902 C C . VAL B 1 248 ? 17.234 19.734 20.281 1 98.44 248 VAL B C 1
ATOM 4904 O O . VAL B 1 248 ? 17.625 19.703 19.109 1 98.44 248 VAL B O 1
ATOM 4907 N N . GLY B 1 249 ? 15.906 19.641 20.578 1 98.25 249 GLY B N 1
ATOM 4908 C CA . GLY B 1 249 ? 14.922 19.516 19.516 1 98.25 249 GLY B CA 1
ATOM 4909 C C . GLY B 1 249 ? 13.578 19.016 20.016 1 98.25 249 GLY B C 1
ATOM 4910 O O . GLY B 1 249 ? 13.477 18.438 21.094 1 98.25 249 GLY B O 1
ATOM 4911 N N . ARG B 1 250 ? 12.555 19.219 19.188 1 98.75 250 ARG B N 1
ATOM 4912 C CA . ARG B 1 250 ? 11.195 18.75 19.438 1 98.75 250 ARG B CA 1
ATOM 4913 C C . ARG B 1 250 ? 10.602 18.094 18.203 1 98.75 250 ARG B C 1
ATOM 4915 O O . ARG B 1 250 ? 10.93 18.469 17.078 1 98.75 250 ARG B O 1
ATOM 4922 N N . TYR B 1 251 ? 9.812 17.062 18.438 1 98.88 251 TYR B N 1
ATOM 4923 C CA . TYR B 1 251 ? 8.898 16.547 17.422 1 98.88 251 TYR B CA 1
ATOM 4924 C C . TYR B 1 251 ? 7.453 16.656 17.891 1 98.88 251 TYR B C 1
ATOM 4926 O O . TYR B 1 251 ? 7.16 16.453 19.078 1 98.88 251 TYR B O 1
ATOM 4934 N N . VAL B 1 252 ? 6.574 17.047 17.016 1 98.88 252 VAL B N 1
ATOM 4935 C CA . VAL B 1 252 ? 5.141 17.047 17.297 1 98.88 252 VAL B CA 1
ATOM 4936 C C . VAL B 1 252 ? 4.488 15.812 16.688 1 98.88 252 VAL B C 1
ATOM 4938 O O . VAL B 1 252 ? 4.738 15.484 15.523 1 98.88 252 VAL B O 1
ATOM 4941 N N . HIS B 1 253 ? 3.693 15.148 17.453 1 98.88 253 HIS B N 1
ATOM 4942 C CA . HIS B 1 253 ? 3.033 13.93 17.016 1 98.88 253 HIS B CA 1
ATOM 4943 C C . HIS B 1 253 ? 1.517 14.047 17.125 1 98.88 253 HIS B C 1
ATOM 4945 O O . HIS B 1 253 ? 1.007 14.719 18.031 1 98.88 253 HIS B O 1
ATOM 4951 N N . LEU B 1 254 ? 0.833 13.461 16.203 1 98.75 254 LEU B N 1
ATOM 4952 C CA . LEU B 1 254 ? -0.62 13.328 16.219 1 98.75 254 LEU B CA 1
ATOM 4953 C C . LEU B 1 254 ? -1.033 11.945 16.703 1 98.75 254 LEU B C 1
ATOM 4955 O O . LEU B 1 254 ? -0.565 10.93 16.188 1 98.75 254 LEU B O 1
ATOM 4959 N N . LEU B 1 255 ? -1.802 11.914 17.703 1 98.62 255 LEU B N 1
ATOM 4960 C CA . LEU B 1 255 ? -2.398 10.664 18.156 1 98.62 255 LEU B CA 1
ATOM 4961 C C . LEU B 1 255 ? -3.68 10.367 17.391 1 98.62 255 LEU B C 1
ATOM 4963 O O . LEU B 1 255 ? -4.758 10.836 17.766 1 98.62 255 LEU B O 1
ATOM 4967 N N . ASP B 1 256 ? -3.578 9.625 16.328 1 97.88 256 ASP B N 1
ATOM 4968 C CA . ASP B 1 256 ? -4.73 9.266 15.508 1 97.88 256 ASP B CA 1
ATOM 4969 C C . ASP B 1 256 ? -5.426 8.023 16.062 1 97.88 256 ASP B C 1
ATOM 4971 O O . ASP B 1 256 ? -5.137 6.898 15.633 1 97.88 256 ASP B O 1
ATOM 4975 N N . GLU B 1 257 ? -6.352 8.211 16.859 1 96 257 GLU B N 1
ATOM 4976 C CA . GLU B 1 257 ? -7.047 7.121 17.531 1 96 257 GLU B CA 1
ATOM 4977 C C . GLU B 1 257 ? -7.926 6.336 16.562 1 96 257 GLU B C 1
ATOM 4979 O O . GLU B 1 257 ? -8.023 5.113 16.656 1 96 257 GLU B O 1
ATOM 4984 N N . GLU B 1 258 ? -8.555 7.055 15.656 1 94.94 258 GLU B N 1
ATOM 4985 C CA . GLU B 1 258 ? -9.43 6.398 14.695 1 94.94 258 GLU B CA 1
ATOM 4986 C C . GLU B 1 258 ? -8.672 5.336 13.898 1 94.94 258 GLU B C 1
ATOM 4988 O O . GLU B 1 258 ? -9.164 4.223 13.711 1 94.94 258 GLU B O 1
ATOM 4993 N N . ALA B 1 259 ? -7.477 5.648 13.492 1 94.81 259 ALA B N 1
ATOM 4994 C CA . ALA B 1 259 ? -6.695 4.754 12.641 1 94.81 259 ALA B CA 1
ATOM 4995 C C . ALA B 1 259 ? -5.738 3.908 13.477 1 94.81 259 ALA B C 1
ATOM 4997 O O . ALA B 1 259 ? -5.086 3 12.953 1 94.81 259 ALA B O 1
ATOM 4998 N N . SER B 1 260 ? -5.574 4.223 14.773 1 95.62 260 SER B N 1
ATOM 4999 C CA . SER B 1 260 ? -4.617 3.604 15.68 1 95.62 260 SER B CA 1
ATOM 5000 C C . SER B 1 260 ? -3.188 3.768 15.172 1 95.62 260 SER B C 1
ATOM 5002 O O . SER B 1 260 ? -2.447 2.787 15.055 1 95.62 260 SER B O 1
ATOM 5004 N N . VAL B 1 261 ? -2.834 4.969 14.867 1 97.81 261 VAL B N 1
ATOM 5005 C CA . VAL B 1 261 ? -1.5 5.312 14.383 1 97.81 261 VAL B CA 1
ATOM 5006 C C . VAL B 1 261 ? -0.965 6.516 15.156 1 97.81 261 VAL B C 1
ATOM 5008 O O . VAL B 1 261 ? -1.665 7.516 15.32 1 97.81 261 VAL B O 1
ATOM 5011 N N . LEU B 1 262 ? 0.207 6.406 15.734 1 98.75 262 LEU B N 1
ATOM 5012 C CA . LEU B 1 262 ? 0.954 7.566 16.203 1 98.75 262 LEU B CA 1
ATOM 5013 C C . LEU B 1 262 ? 1.755 8.195 15.07 1 98.75 262 LEU B C 1
ATOM 5015 O O . LEU B 1 262 ? 2.67 7.574 14.531 1 98.75 262 LEU B O 1
ATOM 5019 N N . ARG B 1 263 ? 1.448 9.453 14.727 1 98.56 263 ARG B N 1
ATOM 5020 C CA . ARG B 1 263 ? 2.004 10.047 13.508 1 98.56 263 ARG B CA 1
ATOM 5021 C C . ARG B 1 263 ? 2.994 11.156 13.844 1 98.56 263 ARG B C 1
ATOM 5023 O O . ARG B 1 263 ? 2.631 12.148 14.477 1 98.56 263 ARG B O 1
ATOM 5030 N N . HIS B 1 264 ? 4.211 11 13.406 1 98.81 264 HIS B N 1
ATOM 5031 C CA . HIS B 1 264 ? 5.098 12.156 13.398 1 98.81 264 HIS B CA 1
ATOM 5032 C C . HIS B 1 264 ? 4.582 13.242 12.461 1 98.81 264 HIS B C 1
ATOM 5034 O O . HIS B 1 264 ? 4.297 12.977 11.289 1 98.81 264 HIS B O 1
ATOM 5040 N N . TRP B 1 265 ? 4.543 14.477 12.961 1 98.38 265 TRP B N 1
ATOM 5041 C CA . TRP B 1 265 ? 3.846 15.5 12.188 1 98.38 265 TRP B CA 1
ATOM 5042 C C . TRP B 1 265 ? 4.766 16.672 11.883 1 98.38 265 TRP B C 1
ATOM 5044 O O . TRP B 1 265 ? 4.934 17.062 10.727 1 98.38 265 TRP B O 1
ATOM 5054 N N . LEU B 1 266 ? 5.398 17.25 12.891 1 98.38 266 LEU B N 1
ATOM 5055 C CA . LEU B 1 266 ? 6.266 18.406 12.711 1 98.38 266 LEU B CA 1
ATOM 5056 C C . LEU B 1 266 ? 7.625 18.188 13.359 1 98.38 266 LEU B C 1
ATOM 5058 O O . LEU B 1 266 ? 7.707 17.594 14.445 1 98.38 266 LEU B O 1
ATOM 5062 N N . SER B 1 267 ? 8.617 18.641 12.703 1 98.25 267 SER B N 1
ATOM 5063 C CA . SER B 1 267 ? 9.969 18.688 13.258 1 98.25 267 SER B CA 1
ATOM 5064 C C . SER B 1 267 ? 10.352 20.094 13.711 1 98.25 267 SER B C 1
ATOM 5066 O O . SER B 1 267 ? 10.148 21.062 12.977 1 98.25 267 SER B O 1
ATOM 5068 N N . ALA B 1 268 ? 10.867 20.188 14.859 1 98.12 268 ALA B N 1
ATOM 5069 C CA . ALA B 1 268 ? 11.258 21.453 15.453 1 98.12 268 ALA B CA 1
ATOM 5070 C C . ALA B 1 268 ? 12.672 21.375 16.016 1 98.12 268 ALA B C 1
ATOM 5072 O O . ALA B 1 268 ? 12.867 21.5 17.234 1 98.12 268 ALA B O 1
ATOM 5073 N N . ILE B 1 269 ? 13.594 21.25 15.148 1 96.31 269 ILE B N 1
ATOM 5074 C CA . ILE B 1 269 ? 15.016 21.297 15.469 1 96.31 269 ILE B CA 1
ATOM 5075 C C . ILE B 1 269 ? 15.672 22.469 14.75 1 96.31 269 ILE B C 1
ATOM 5077 O O . ILE B 1 269 ? 16.312 22.297 13.711 1 96.31 269 ILE B O 1
ATOM 5081 N N . PRO B 1 270 ? 15.594 23.625 15.281 1 90.38 270 PRO B N 1
ATOM 5082 C CA . PRO B 1 270 ? 15.93 24.844 14.555 1 90.38 270 PRO B CA 1
ATOM 5083 C C . PRO B 1 270 ? 17.422 25 14.32 1 90.38 270 PRO B C 1
ATOM 5085 O O . PRO B 1 270 ? 17.844 25.609 13.336 1 90.38 270 PRO B O 1
ATOM 5088 N N . GLU B 1 271 ? 18.266 24.438 15.188 1 93.5 271 GLU B N 1
ATOM 5089 C CA . GLU B 1 271 ? 19.703 24.625 15.055 1 93.5 271 GLU B CA 1
ATOM 5090 C C . GLU B 1 271 ? 20.375 23.375 14.492 1 93.5 271 GLU B C 1
ATOM 5092 O O . GLU B 1 271 ? 20.375 22.328 15.133 1 93.5 271 GLU B O 1
ATOM 5097 N N . ARG B 1 272 ? 21.016 23.547 13.391 1 93.69 272 ARG B N 1
ATOM 5098 C CA . ARG B 1 272 ? 21.688 22.438 12.727 1 93.69 272 ARG B CA 1
ATOM 5099 C C . ARG B 1 272 ? 22.766 21.828 13.625 1 93.69 272 ARG B C 1
ATOM 5101 O O . ARG B 1 272 ? 23.047 20.625 13.562 1 93.69 272 ARG B O 1
ATOM 5108 N N . GLU B 1 273 ? 23.375 22.641 14.422 1 95.69 273 GLU B N 1
ATOM 5109 C CA . GLU B 1 273 ? 24.438 22.203 15.312 1 95.69 273 GLU B CA 1
ATOM 5110 C C . GLU B 1 273 ? 23.953 21.156 16.297 1 95.69 273 GLU B C 1
ATOM 5112 O O . GLU B 1 273 ? 24.734 20.344 16.781 1 95.69 273 GLU B O 1
ATOM 5117 N N . ASN B 1 274 ? 22.703 21.141 16.531 1 96.94 274 ASN B N 1
ATOM 5118 C CA . ASN B 1 274 ? 22.141 20.188 17.484 1 96.94 274 ASN B CA 1
ATOM 5119 C C . ASN B 1 274 ? 22.109 18.766 16.922 1 96.94 274 ASN B C 1
ATOM 5121 O O . ASN B 1 274 ? 21.906 17.812 17.656 1 96.94 274 ASN B O 1
ATOM 5125 N N . TYR B 1 275 ? 22.359 18.594 15.664 1 96.06 275 TYR B N 1
ATOM 5126 C CA . TYR B 1 275 ? 22.359 17.266 15.055 1 96.06 275 TYR B CA 1
ATOM 5127 C C . TYR B 1 275 ? 23.438 16.391 15.664 1 96.06 275 TYR B C 1
ATOM 5129 O O . TYR B 1 275 ? 23.312 15.164 15.672 1 96.06 275 TYR B O 1
ATOM 5137 N N . ARG B 1 276 ? 24.469 17.047 16.141 1 96.69 276 ARG B N 1
ATOM 5138 C CA . ARG B 1 276 ? 25.562 16.281 16.75 1 96.69 276 ARG B CA 1
ATOM 5139 C C . ARG B 1 276 ? 25.062 15.492 17.953 1 96.69 276 ARG B C 1
ATOM 5141 O O . ARG B 1 276 ? 25.672 14.484 18.328 1 96.69 276 ARG B O 1
ATOM 5148 N N . TYR B 1 277 ? 23.953 15.922 18.547 1 98.06 277 TYR B N 1
ATOM 5149 C CA . TYR B 1 277 ? 23.422 15.258 19.734 1 98.06 277 TYR B CA 1
ATOM 5150 C C . TYR B 1 277 ? 22.406 14.18 19.344 1 98.06 277 TYR B C 1
ATOM 5152 O O . TYR B 1 277 ? 21.828 13.523 20.219 1 98.06 277 TYR B O 1
ATOM 5160 N N . ARG B 1 278 ? 22.094 14.008 18.078 1 98 278 ARG B N 1
ATOM 5161 C CA . ARG B 1 278 ? 21.219 12.977 17.531 1 98 278 ARG B CA 1
ATOM 5162 C C . ARG B 1 278 ? 19.812 13.094 18.094 1 98 278 ARG B C 1
ATOM 5164 O O . ARG B 1 278 ? 19.266 12.117 18.625 1 98 278 ARG B O 1
ATOM 5171 N N . PRO B 1 279 ? 19.219 14.305 17.984 1 98.38 279 PRO B N 1
ATOM 5172 C CA . PRO B 1 279 ? 17.875 14.5 18.531 1 98.38 279 PRO B CA 1
ATOM 5173 C C . PRO B 1 279 ? 16.828 13.648 17.828 1 98.38 279 PRO B C 1
ATOM 5175 O O . PRO B 1 279 ? 15.898 13.148 18.469 1 98.38 279 PRO B O 1
ATOM 5178 N N . SER B 1 280 ? 16.938 13.438 16.531 1 98.38 280 SER B N 1
ATOM 5179 C CA . SER B 1 280 ? 15.961 12.641 15.797 1 98.38 280 SER B CA 1
ATOM 5180 C C . SER B 1 280 ? 15.906 11.203 16.312 1 98.38 280 SER B C 1
ATOM 5182 O O . SER B 1 280 ? 14.828 10.633 16.453 1 98.38 280 SER B O 1
ATOM 5184 N N . GLU B 1 281 ? 17.094 10.648 16.578 1 98.5 281 GLU B N 1
ATOM 5185 C CA . GLU B 1 281 ? 17.156 9.297 17.125 1 98.5 281 GLU B CA 1
ATOM 5186 C C . GLU B 1 281 ? 16.453 9.211 18.484 1 98.5 281 GLU B C 1
ATOM 5188 O O . GLU B 1 281 ? 15.672 8.289 18.719 1 98.5 281 GLU B O 1
ATOM 5193 N N . LEU B 1 282 ? 16.703 10.203 19.328 1 98.69 282 LEU B N 1
ATOM 5194 C CA . LEU B 1 282 ? 16.109 10.227 20.656 1 98.69 282 LEU B CA 1
ATOM 5195 C C . LEU B 1 282 ? 14.594 10.383 20.562 1 98.69 282 LEU B C 1
ATOM 5197 O O . LEU B 1 282 ? 13.852 9.672 21.25 1 98.69 282 LEU B O 1
ATOM 5201 N N . LEU B 1 283 ? 14.172 11.266 19.734 1 98.88 283 LEU B N 1
ATOM 5202 C CA . LEU B 1 283 ? 12.758 11.625 19.656 1 98.88 283 LEU B CA 1
ATOM 5203 C C . LEU B 1 283 ? 11.953 10.508 19.016 1 98.88 283 LEU B C 1
ATOM 5205 O O . LEU B 1 283 ? 10.898 10.125 19.531 1 98.88 283 LEU B O 1
ATOM 5209 N N . HIS B 1 284 ? 12.398 9.938 17.906 1 98.81 284 HIS B N 1
ATOM 5210 C CA . HIS B 1 284 ? 11.695 8.828 17.281 1 98.81 284 HIS B CA 1
ATOM 5211 C C . HIS B 1 284 ? 11.672 7.605 18.188 1 98.81 284 HIS B C 1
ATOM 5213 O O . HIS B 1 284 ? 10.648 6.934 18.312 1 98.81 284 HIS B O 1
ATOM 5219 N N . ALA B 1 285 ? 12.82 7.328 18.812 1 98.75 285 ALA B N 1
ATOM 5220 C CA . ALA B 1 285 ? 12.867 6.188 19.734 1 98.75 285 ALA B CA 1
ATOM 5221 C C . ALA B 1 285 ? 11.836 6.34 20.844 1 98.75 285 ALA B C 1
ATOM 5223 O O . ALA B 1 285 ? 11.086 5.406 21.141 1 98.75 285 ALA B O 1
ATOM 5224 N N . ARG B 1 286 ? 11.812 7.484 21.422 1 98.81 286 ARG B N 1
ATOM 5225 C CA . ARG B 1 286 ? 10.867 7.723 22.516 1 98.81 286 ARG B CA 1
ATOM 5226 C C . ARG B 1 286 ? 9.43 7.637 22.016 1 98.81 286 ARG B C 1
ATOM 5228 O O . ARG B 1 286 ? 8.562 7.102 22.703 1 98.81 286 ARG B O 1
ATOM 5235 N N . ALA B 1 287 ? 9.164 8.195 20.859 1 98.88 287 ALA B N 1
ATOM 5236 C CA . ALA B 1 287 ? 7.812 8.18 20.297 1 98.88 287 ALA B CA 1
ATOM 5237 C C . ALA B 1 287 ? 7.367 6.758 19.984 1 98.88 287 ALA B C 1
ATOM 5239 O O . ALA B 1 287 ? 6.227 6.383 20.25 1 98.88 287 ALA B O 1
ATOM 5240 N N . ILE B 1 288 ? 8.242 5.98 19.391 1 98.81 288 ILE B N 1
ATOM 5241 C CA . ILE B 1 288 ? 7.926 4.594 19.062 1 98.81 288 ILE B CA 1
ATOM 5242 C C . ILE B 1 288 ? 7.617 3.82 20.344 1 98.81 288 ILE B C 1
ATOM 5244 O O . ILE B 1 288 ? 6.613 3.111 20.422 1 98.81 288 ILE B O 1
ATOM 5248 N N . ARG B 1 289 ? 8.453 4.004 21.375 1 98.69 289 ARG B N 1
ATOM 5249 C CA . ARG B 1 289 ? 8.211 3.334 22.641 1 98.69 289 ARG B CA 1
ATOM 5250 C C . ARG B 1 289 ? 6.895 3.793 2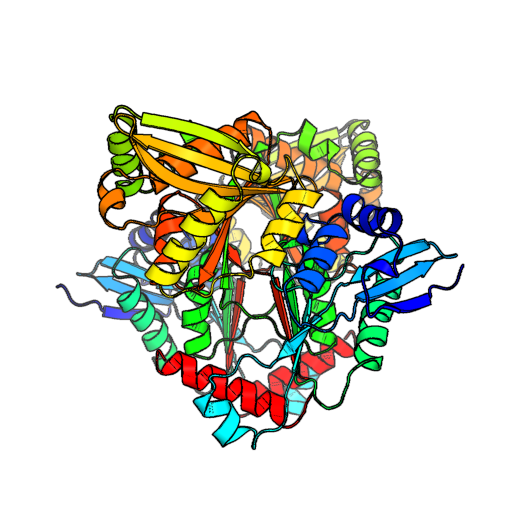3.266 1 98.69 289 ARG B C 1
ATOM 5252 O O . ARG B 1 289 ? 6.148 2.984 23.812 1 98.69 289 ARG B O 1
ATOM 5259 N N . PHE B 1 290 ? 6.668 5.07 23.234 1 98.75 290 PHE B N 1
ATOM 5260 C CA . PHE B 1 290 ? 5.406 5.621 23.719 1 98.75 290 PHE B CA 1
ATOM 5261 C C . PHE B 1 290 ? 4.227 4.961 23.016 1 98.75 290 PHE B C 1
ATOM 5263 O O . PHE B 1 290 ? 3.248 4.578 23.656 1 98.75 290 PHE B O 1
ATOM 5270 N N . GLY B 1 291 ? 4.285 4.883 21.625 1 98.62 291 GLY B N 1
ATOM 5271 C CA . GLY B 1 291 ? 3.227 4.242 20.859 1 98.62 291 GLY B CA 1
ATOM 5272 C C . GLY B 1 291 ? 2.98 2.803 21.281 1 98.62 291 GLY B C 1
ATOM 5273 O O . GLY B 1 291 ? 1.832 2.357 21.344 1 98.62 291 GLY B O 1
ATOM 5274 N N . ILE B 1 292 ? 4.07 2.08 21.5 1 98 292 ILE B N 1
ATOM 5275 C CA . ILE B 1 292 ? 3.961 0.698 21.969 1 98 292 ILE B CA 1
ATOM 5276 C C . ILE B 1 292 ? 3.248 0.657 23.312 1 98 292 ILE B C 1
ATOM 5278 O O . ILE B 1 292 ? 2.311 -0.122 23.5 1 98 292 ILE B O 1
ATOM 5282 N N . GLU B 1 293 ? 3.658 1.503 24.234 1 98.19 293 GLU B N 1
ATOM 5283 C CA . GLU B 1 293 ? 3.096 1.568 25.578 1 98.19 293 GLU B CA 1
ATOM 5284 C C . GLU B 1 293 ? 1.604 1.895 25.547 1 98.19 293 GLU B C 1
ATOM 5286 O O . GLU B 1 293 ? 0.823 1.35 26.328 1 98.19 293 GLU B O 1
ATOM 5291 N N . GLU B 1 294 ? 1.257 2.814 24.672 1 97.62 294 GLU B N 1
ATOM 5292 C CA . GLU B 1 294 ? -0.122 3.287 24.594 1 97.62 294 GLU B CA 1
ATOM 5293 C C . GLU B 1 294 ? -0.984 2.348 23.766 1 97.62 294 GLU B C 1
ATOM 5295 O O . GLU B 1 294 ? -2.199 2.529 23.672 1 97.62 294 GLU B O 1
ATOM 5300 N N . GLY B 1 295 ? -0.396 1.419 23.016 1 96.06 295 GLY B N 1
ATOM 5301 C CA . GLY B 1 295 ? -1.142 0.368 22.344 1 96.06 295 GLY B CA 1
ATOM 5302 C C . GLY B 1 295 ? -1.535 0.733 20.922 1 96.06 295 GLY B C 1
ATOM 5303 O O . GLY B 1 295 ? -2.549 0.251 20.422 1 96.06 295 GLY B O 1
ATOM 5304 N N . TYR B 1 296 ? -0.823 1.604 20.312 1 97.44 296 TYR B N 1
ATOM 5305 C CA . TYR B 1 296 ? -1.076 1.903 18.906 1 97.44 296 TYR B CA 1
ATOM 5306 C C . TYR B 1 296 ? -0.586 0.772 18.016 1 97.44 296 TYR B C 1
ATOM 5308 O O . TYR B 1 296 ? 0.339 0.042 18.375 1 97.44 296 TYR B O 1
ATOM 5316 N N . ASP B 1 297 ? -1.174 0.66 16.859 1 94.69 297 ASP B N 1
ATOM 5317 C CA . ASP B 1 297 ? -0.799 -0.402 15.93 1 94.69 297 ASP B CA 1
ATOM 5318 C C . ASP B 1 297 ? 0.457 -0.029 15.148 1 94.69 297 ASP B C 1
ATOM 5320 O O . ASP B 1 297 ? 1.312 -0.88 14.891 1 94.69 297 ASP B O 1
ATOM 5324 N N . GLU B 1 298 ? 0.534 1.261 14.797 1 97.38 298 GLU B N 1
ATOM 5325 C CA . GLU B 1 298 ? 1.621 1.66 13.914 1 97.38 298 GLU B CA 1
ATOM 5326 C C . GLU B 1 298 ? 2.18 3.025 14.297 1 97.38 298 GLU B C 1
ATOM 5328 O O . GLU B 1 298 ? 1.476 3.842 14.898 1 97.38 298 GLU B O 1
ATOM 5333 N N . TYR B 1 299 ? 3.418 3.219 14.016 1 98.62 299 TYR B N 1
ATOM 5334 C CA . TYR B 1 299 ? 4.07 4.523 14.016 1 98.62 299 TYR B CA 1
ATOM 5335 C C . TYR B 1 299 ? 4.281 5.035 12.594 1 98.62 299 TYR B C 1
ATOM 5337 O O . TYR B 1 299 ? 4.871 4.34 11.766 1 98.62 299 TYR B O 1
ATOM 5345 N N . GLY B 1 300 ? 3.775 6.199 12.281 1 98.44 300 GLY B N 1
ATOM 5346 C CA . GLY B 1 300 ? 3.898 6.781 10.953 1 98.44 300 GLY B CA 1
ATOM 5347 C C . GLY B 1 300 ? 4.922 7.898 10.883 1 98.44 300 GLY B C 1
ATOM 5348 O O . GLY B 1 300 ? 4.812 8.891 11.609 1 98.44 300 GLY B O 1
ATOM 5349 N N . PHE B 1 301 ? 5.852 7.805 9.969 1 98.25 301 PHE B N 1
ATOM 5350 C CA . PHE B 1 301 ? 6.887 8.812 9.789 1 98.25 301 PHE B CA 1
ATOM 5351 C C . PHE B 1 301 ? 6.402 9.922 8.859 1 98.25 301 PHE B C 1
ATOM 5353 O O . PHE B 1 301 ? 7.027 10.984 8.773 1 98.25 301 PHE B O 1
ATOM 5360 N N . GLY B 1 302 ? 5.293 9.648 8.172 1 95.81 302 GLY B N 1
ATOM 5361 C CA . GLY B 1 302 ? 4.781 10.625 7.227 1 95.81 302 GLY B CA 1
ATOM 5362 C C . GLY B 1 302 ? 5.223 10.367 5.801 1 95.81 302 GLY B C 1
ATOM 5363 O O . GLY B 1 302 ? 5.562 9.234 5.445 1 95.81 302 GLY B O 1
ATOM 5364 N N . VAL B 1 303 ? 5.156 11.352 4.988 1 94.94 303 VAL B N 1
ATOM 5365 C CA . VAL B 1 303 ? 5.293 11.234 3.539 1 94.94 303 VAL B CA 1
ATOM 5366 C C . VAL B 1 303 ? 6.754 11.422 3.141 1 94.94 303 VAL B C 1
ATOM 5368 O O . VAL B 1 303 ? 7.508 12.117 3.828 1 94.94 303 VAL B O 1
ATOM 5371 N N . ALA B 1 304 ? 7.16 10.812 2.111 1 95.94 304 ALA B N 1
ATOM 5372 C CA . ALA B 1 304 ? 8.422 11.023 1.405 1 95.94 304 ALA B CA 1
ATOM 5373 C C . ALA B 1 304 ? 8.25 10.828 -0.098 1 95.94 304 ALA B C 1
ATOM 5375 O O . ALA B 1 304 ? 7.215 10.328 -0.551 1 95.94 304 ALA B O 1
ATOM 5376 N N . ASP B 1 305 ? 9.203 11.312 -0.852 1 94.31 305 ASP B N 1
ATOM 5377 C CA . ASP B 1 305 ? 9.25 10.977 -2.271 1 94.31 305 ASP B CA 1
ATOM 5378 C C . ASP B 1 305 ? 9.461 9.477 -2.473 1 94.31 305 ASP B C 1
ATOM 5380 O O . ASP B 1 305 ? 10.242 8.852 -1.759 1 94.31 305 ASP B O 1
ATOM 5384 N N . ALA B 1 306 ? 8.766 8.922 -3.414 1 95.06 306 ALA B N 1
ATOM 5385 C CA . ALA B 1 306 ? 8.883 7.496 -3.701 1 95.06 306 ALA B CA 1
ATOM 5386 C C . ALA B 1 306 ? 10.109 7.215 -4.57 1 95.06 306 ALA B C 1
ATOM 5388 O O . ALA B 1 306 ? 9.984 6.746 -5.703 1 95.06 306 ALA B O 1
ATOM 5389 N N . HIS B 1 307 ? 11.227 7.473 -4.051 1 95.19 307 HIS B N 1
ATOM 5390 C CA . HIS B 1 307 ? 12.5 7.285 -4.75 1 95.19 307 HIS B CA 1
ATOM 5391 C C . HIS B 1 307 ? 13.594 6.84 -3.789 1 95.19 307 HIS B C 1
ATOM 5393 O O . HIS B 1 307 ? 13.883 7.527 -2.809 1 95.19 307 HIS B O 1
ATOM 5399 N N . PHE B 1 308 ? 14.273 5.863 -4.121 1 94.38 308 PHE B N 1
ATOM 5400 C CA . PHE B 1 308 ? 15.234 5.207 -3.242 1 94.38 308 PHE B CA 1
ATOM 5401 C C . PHE B 1 308 ? 16.422 6.117 -2.969 1 94.38 308 PHE B C 1
ATOM 5403 O O . PHE B 1 308 ? 17.172 5.898 -2.014 1 94.38 308 PHE B O 1
ATOM 5410 N N . HIS B 1 309 ? 16.641 7.16 -3.771 1 93.38 309 HIS B N 1
ATOM 5411 C CA . HIS B 1 309 ? 17.766 8.062 -3.574 1 93.38 309 HIS B CA 1
ATOM 5412 C C . HIS B 1 309 ? 17.344 9.328 -2.83 1 93.38 309 HIS B C 1
ATOM 5414 O O . HIS B 1 309 ? 18.172 10.18 -2.512 1 93.38 309 HIS B O 1
ATOM 5420 N N . ASP B 1 310 ? 16.094 9.438 -2.561 1 94.12 310 ASP B N 1
ATOM 5421 C CA . ASP B 1 310 ? 15.609 10.594 -1.811 1 94.12 310 ASP B CA 1
ATOM 5422 C C . ASP B 1 310 ? 16.109 10.57 -0.369 1 94.12 310 ASP B C 1
ATOM 5424 O O . ASP B 1 310 ? 16.109 9.516 0.276 1 94.12 310 ASP B O 1
ATOM 5428 N N . GLY B 1 311 ? 16.578 11.68 0.083 1 94.69 311 GLY B N 1
ATOM 5429 C CA . GLY B 1 311 ? 17.156 11.766 1.415 1 94.69 311 GLY B CA 1
ATOM 5430 C C . GLY B 1 311 ? 16.156 11.43 2.516 1 94.69 311 GLY B C 1
ATOM 5431 O O . GLY B 1 311 ? 16.5 10.727 3.469 1 94.69 311 GLY B O 1
ATOM 5432 N N . VAL B 1 312 ? 15.008 12.023 2.43 1 94.88 312 VAL B N 1
ATOM 5433 C CA . VAL B 1 312 ? 13.977 11.781 3.436 1 94.88 312 VAL B CA 1
ATOM 5434 C C . VAL B 1 312 ? 13.57 10.305 3.41 1 94.88 312 VAL B C 1
ATOM 5436 O O . VAL B 1 312 ? 13.375 9.695 4.461 1 94.88 312 VAL B O 1
ATOM 5439 N N . PHE B 1 313 ? 13.492 9.68 2.221 1 96.88 313 PHE B N 1
ATOM 5440 C CA . PHE B 1 313 ? 13.219 8.258 2.059 1 96.88 313 PHE B CA 1
ATOM 5441 C C . PHE B 1 313 ? 14.25 7.414 2.799 1 96.88 313 PHE B C 1
ATOM 5443 O O . PHE B 1 313 ? 13.891 6.539 3.59 1 96.88 313 PHE B O 1
ATOM 5450 N N . ARG B 1 314 ? 15.461 7.738 2.559 1 96.31 314 ARG B N 1
ATOM 5451 C CA . ARG B 1 314 ? 16.547 6.969 3.156 1 96.31 314 ARG B CA 1
ATOM 5452 C C . ARG B 1 314 ? 16.578 7.137 4.672 1 96.31 314 ARG B C 1
ATOM 5454 O O . ARG B 1 314 ? 16.812 6.18 5.406 1 96.31 314 ARG B O 1
ATOM 5461 N N . PHE B 1 315 ? 16.375 8.383 5.121 1 96.81 315 PHE B N 1
ATOM 5462 C CA . PHE B 1 315 ? 16.344 8.672 6.551 1 96.81 315 PHE B CA 1
ATOM 5463 C C . PHE B 1 315 ? 15.312 7.805 7.258 1 96.81 315 PHE B C 1
ATOM 5465 O O . PHE B 1 315 ? 15.625 7.148 8.258 1 96.81 315 PHE B O 1
ATOM 5472 N N . LYS B 1 316 ? 14.094 7.73 6.742 1 97.75 316 LYS B N 1
ATOM 5473 C CA . LYS B 1 316 ? 13 6.988 7.359 1 97.75 316 LYS B CA 1
ATOM 5474 C C . LYS B 1 316 ? 13.211 5.484 7.234 1 97.75 316 LYS B C 1
ATOM 5476 O O . LYS B 1 316 ? 12.898 4.727 8.156 1 97.75 316 LYS B O 1
ATOM 5481 N N . ARG B 1 317 ? 13.758 5.082 6.152 1 96.5 317 ARG B N 1
ATOM 5482 C CA . ARG B 1 317 ? 14.023 3.664 5.926 1 96.5 317 ARG B CA 1
ATOM 5483 C C . ARG B 1 317 ? 15.008 3.123 6.961 1 96.5 317 ARG B C 1
ATOM 5485 O O . ARG B 1 317 ? 14.898 1.97 7.383 1 96.5 317 ARG B O 1
ATOM 5492 N N . LYS B 1 318 ? 15.914 3.904 7.406 1 97.19 318 LYS B N 1
ATOM 5493 C CA . LYS B 1 318 ? 16.953 3.479 8.328 1 97.19 318 LYS B CA 1
ATOM 5494 C C . LYS B 1 318 ? 16.375 3.072 9.68 1 97.19 318 LYS B C 1
ATOM 5496 O O . LYS B 1 318 ? 17.016 2.371 10.453 1 97.19 318 LYS B O 1
ATOM 5501 N N . TYR B 1 319 ? 15.148 3.545 9.961 1 97.69 319 TYR B N 1
ATOM 5502 C CA . TYR B 1 319 ? 14.5 3.174 11.211 1 97.69 319 TYR B CA 1
ATOM 5503 C C . TYR B 1 319 ? 13.789 1.831 11.078 1 97.69 319 TYR B C 1
ATOM 5505 O O . TYR B 1 319 ? 13.094 1.397 12 1 97.69 319 TYR B O 1
ATOM 5513 N N . GLY B 1 320 ? 13.914 1.206 9.891 1 94.5 320 GLY B N 1
ATOM 5514 C CA . GLY B 1 320 ? 13.227 -0.052 9.656 1 94.5 320 GLY B CA 1
ATOM 5515 C C . GLY B 1 320 ? 11.789 0.131 9.219 1 94.5 320 GLY B C 1
ATOM 5516 O O . GLY B 1 320 ? 11.008 -0.826 9.203 1 94.5 320 GLY B O 1
ATOM 5517 N N . ALA B 1 321 ? 11.461 1.336 8.922 1 96.56 321 ALA B N 1
ATOM 5518 C CA . ALA B 1 321 ? 10.102 1.623 8.469 1 96.56 321 ALA B CA 1
ATOM 5519 C C . ALA B 1 321 ? 9.867 1.111 7.051 1 96.56 321 ALA B C 1
ATOM 5521 O O . ALA B 1 321 ? 10.773 1.175 6.211 1 96.56 321 ALA B O 1
ATOM 5522 N N . ARG B 1 322 ? 8.734 0.621 6.797 1 94.19 322 ARG B N 1
ATOM 5523 C CA . ARG B 1 322 ? 8.375 0.109 5.477 1 94.19 322 ARG B CA 1
ATOM 5524 C C . ARG B 1 322 ? 7.684 1.184 4.645 1 94.19 322 ARG B C 1
ATOM 5526 O O . ARG B 1 322 ? 6.719 1.805 5.094 1 94.19 322 ARG B O 1
ATOM 5533 N N . PRO B 1 323 ? 8.156 1.424 3.422 1 96.38 323 PRO B N 1
ATOM 5534 C CA . PRO B 1 323 ? 7.445 2.342 2.527 1 96.38 323 PRO B CA 1
ATOM 5535 C C . PRO B 1 323 ? 6.203 1.711 1.902 1 96.38 323 PRO B C 1
ATOM 5537 O O . PRO B 1 323 ? 6.227 0.54 1.518 1 96.38 323 PRO B O 1
ATOM 5540 N N . VAL B 1 324 ? 5.176 2.469 1.855 1 94.06 324 VAL B N 1
ATOM 5541 C CA . VAL B 1 324 ? 3.947 2.027 1.198 1 94.06 324 VAL B CA 1
ATOM 5542 C C . VAL B 1 324 ? 3.439 3.123 0.264 1 94.06 324 VAL B C 1
ATOM 5544 O O . VAL B 1 324 ? 3.613 4.312 0.539 1 94.06 324 VAL B O 1
ATOM 5547 N N . PRO B 1 325 ? 2.838 2.705 -0.839 1 91.88 325 PRO B N 1
ATOM 5548 C CA . PRO B 1 325 ? 2.295 3.738 -1.724 1 91.88 325 PRO B CA 1
ATOM 5549 C C . PRO B 1 325 ? 1.157 4.527 -1.08 1 91.88 325 PRO B C 1
ATOM 5551 O O . PRO B 1 325 ? 0.308 3.947 -0.398 1 91.88 325 PRO B O 1
ATOM 5554 N N . MET B 1 326 ? 1.223 5.793 -1.226 1 92.81 326 MET B N 1
ATOM 5555 C CA . MET B 1 326 ? 0.064 6.602 -0.857 1 92.81 326 MET B CA 1
ATOM 5556 C C . MET B 1 326 ? -1.067 6.422 -1.864 1 92.81 326 MET B C 1
ATOM 5558 O O . MET B 1 326 ? -0.824 6.348 -3.07 1 92.81 326 MET B O 1
ATOM 5562 N N . PHE B 1 327 ? -2.283 6.23 -1.379 1 93.88 327 PHE B N 1
ATOM 5563 C CA . PHE B 1 327 ? -3.414 6.23 -2.299 1 93.88 327 PHE B CA 1
ATOM 5564 C C . PHE B 1 327 ? -3.676 7.637 -2.834 1 93.88 327 PHE B C 1
ATOM 5566 O O . PHE B 1 327 ? -4.32 8.445 -2.17 1 93.88 327 PHE B O 1
ATOM 5573 N N . ARG B 1 328 ? -3.234 7.902 -4.012 1 94.75 328 ARG B N 1
ATOM 5574 C CA . ARG B 1 328 ? -3.396 9.203 -4.652 1 94.75 328 ARG B CA 1
ATOM 5575 C C . ARG B 1 328 ? -3.943 9.047 -6.07 1 94.75 328 ARG B C 1
ATOM 5577 O O . ARG B 1 328 ? -3.34 8.375 -6.902 1 94.75 328 ARG B O 1
ATOM 5584 N N . MET B 1 329 ? -5.047 9.656 -6.305 1 95.81 329 MET B N 1
ATOM 5585 C CA . MET B 1 329 ? -5.695 9.594 -7.613 1 95.81 329 MET B CA 1
ATOM 5586 C C . MET B 1 329 ? -6.141 10.984 -8.062 1 95.81 329 MET B C 1
ATOM 5588 O O . MET B 1 329 ? -6.609 11.781 -7.25 1 95.81 329 MET B O 1
ATOM 5592 N N . GLU B 1 330 ? -5.98 11.234 -9.352 1 95.81 330 GLU B N 1
ATOM 5593 C CA . GLU B 1 330 ? -6.324 12.539 -9.906 1 95.81 330 GLU B CA 1
ATOM 5594 C C . GLU B 1 330 ? -7.219 12.398 -11.141 1 95.81 330 GLU B C 1
ATOM 5596 O O . GLU B 1 330 ? -7.062 11.461 -11.922 1 95.81 330 GLU B O 1
ATOM 5601 N N . LYS B 1 331 ? -8.07 13.297 -11.266 1 96.25 331 LYS B N 1
ATOM 5602 C CA . LYS B 1 331 ? -8.914 13.406 -12.445 1 96.25 331 LYS B CA 1
ATOM 5603 C C . LYS B 1 331 ? -8.891 14.828 -13.008 1 96.25 331 LYS B C 1
ATOM 5605 O O . LYS B 1 331 ? -9.164 15.789 -12.281 1 96.25 331 LYS B O 1
ATOM 5610 N N . GLY B 1 332 ? -8.656 14.906 -14.305 1 93.94 332 GLY B N 1
ATOM 5611 C CA . GLY B 1 332 ? -8.711 16.203 -14.969 1 93.94 332 GLY B CA 1
ATOM 5612 C C . GLY B 1 332 ? -10.125 16.641 -15.281 1 93.94 332 GLY B C 1
ATOM 5613 O O . GLY B 1 332 ? -10.945 15.844 -15.742 1 93.94 332 GLY B O 1
ATOM 5614 N N . TYR B 1 333 ? -10.344 17.891 -15.023 1 92.25 333 TYR B N 1
ATOM 5615 C CA . TYR B 1 333 ? -11.633 18.484 -15.352 1 92.25 333 TYR B CA 1
ATOM 5616 C C . TYR B 1 333 ? -11.539 19.359 -16.594 1 92.25 333 TYR B C 1
ATOM 5618 O O . TYR B 1 333 ? -12.469 19.422 -17.391 1 92.25 333 TYR B O 1
ATOM 5626 N N . SER B 1 334 ? -10.438 20.016 -16.703 1 87.69 334 SER B N 1
ATOM 5627 C CA . SER B 1 334 ? -10.242 20.875 -17.859 1 87.69 334 SER B CA 1
ATOM 5628 C C . SER B 1 334 ? -9.609 20.109 -19.016 1 87.69 334 SER B C 1
ATOM 5630 O O . SER B 1 334 ? -8.492 19.594 -18.906 1 87.69 334 SER B O 1
ATOM 5632 N N . ARG B 1 335 ? -10.125 20.156 -20.156 1 85.75 335 ARG B N 1
ATOM 5633 C CA . ARG B 1 335 ? -9.664 19.391 -21.312 1 85.75 335 ARG B CA 1
ATOM 5634 C C . ARG B 1 335 ? -8.398 20 -21.906 1 85.75 335 ARG B C 1
ATOM 5636 O O . ARG B 1 335 ? -7.617 19.312 -22.562 1 85.75 335 ARG B O 1
ATOM 5643 N N . VAL B 1 336 ? -8.281 21.188 -21.641 1 84.44 336 VAL B N 1
ATOM 5644 C CA . VAL B 1 336 ? -7.168 21.875 -22.281 1 84.44 336 VAL B CA 1
ATOM 5645 C C . VAL B 1 336 ? -6.051 22.094 -21.266 1 84.44 336 VAL B C 1
ATOM 5647 O O . VAL B 1 336 ? -4.902 21.703 -21.5 1 84.44 336 VAL B O 1
ATOM 5650 N N . VAL B 1 337 ? -6.504 22.594 -20.109 1 85.75 337 VAL B N 1
ATOM 5651 C CA . VAL B 1 337 ? -5.5 23.031 -19.141 1 85.75 337 VAL B CA 1
ATOM 5652 C C . VAL B 1 337 ? -4.887 21.812 -18.453 1 85.75 337 VAL B C 1
ATOM 5654 O O . VAL B 1 337 ? -3.695 21.812 -18.141 1 85.75 337 VAL B O 1
ATOM 5657 N N . TRP B 1 338 ? -5.664 20.828 -18.234 1 89.5 338 TRP B N 1
ATOM 5658 C CA . TRP B 1 338 ? -5.195 19.672 -17.484 1 89.5 338 TRP B CA 1
ATOM 5659 C C . TRP B 1 338 ? -4.051 18.969 -18.203 1 89.5 338 TRP B C 1
ATOM 5661 O O . TRP B 1 338 ? -2.986 18.734 -17.625 1 89.5 338 TRP B O 1
ATOM 5671 N N . PRO B 1 339 ? -4.164 18.688 -19.531 1 85.69 339 PRO B N 1
ATOM 5672 C CA . PRO B 1 339 ? -3.041 18.062 -20.219 1 85.69 339 PRO B CA 1
ATOM 5673 C C . PRO B 1 339 ? -1.789 18.922 -20.234 1 85.69 339 PRO B C 1
ATOM 5675 O O . PRO B 1 339 ? -0.672 18.422 -20.141 1 85.69 339 PRO B O 1
ATOM 5678 N N . LEU B 1 340 ? -1.967 20.172 -20.328 1 82.69 340 LEU B N 1
ATOM 5679 C CA . LEU B 1 340 ? -0.831 21.078 -20.312 1 82.69 340 LEU B CA 1
ATOM 5680 C C . LEU B 1 340 ? -0.159 21.109 -18.953 1 82.69 340 LEU B C 1
ATOM 5682 O O . LEU B 1 340 ? 1.07 21.141 -18.859 1 82.69 340 LEU B O 1
ATOM 5686 N N . TYR B 1 341 ? -1.012 21.125 -18 1 84 341 TYR B N 1
ATOM 5687 C CA . TYR B 1 341 ? -0.504 21.109 -16.641 1 84 341 TYR B CA 1
ATOM 5688 C C . TYR B 1 341 ? 0.267 19.828 -16.359 1 84 341 TYR B C 1
ATOM 5690 O O . TYR B 1 341 ? 1.335 19.859 -15.75 1 84 341 TYR B O 1
ATOM 5698 N N . ARG B 1 342 ? -0.204 18.766 -16.766 1 84.12 342 ARG B N 1
ATOM 5699 C CA . ARG B 1 342 ? 0.456 17.469 -16.578 1 84.12 342 ARG B CA 1
ATOM 5700 C C . ARG B 1 342 ? 1.802 17.438 -17.297 1 84.12 342 ARG B C 1
ATOM 5702 O O . ARG B 1 342 ? 2.779 16.906 -16.766 1 84.12 342 ARG B O 1
ATOM 5709 N N . LEU B 1 343 ? 1.811 17.938 -18.469 1 79.94 343 LEU B N 1
ATOM 5710 C CA . LEU B 1 343 ? 3.049 18 -19.234 1 79.94 343 LEU B CA 1
ATOM 5711 C C . LEU B 1 343 ? 4.074 18.891 -18.531 1 79.94 343 LEU B C 1
ATOM 5713 O O . LEU B 1 343 ? 5.258 18.547 -18.469 1 79.94 343 LEU B O 1
ATOM 5717 N N . GLY B 1 344 ? 3.604 20.031 -18.078 1 76.81 344 GLY B N 1
ATOM 5718 C CA . GLY B 1 344 ? 4.477 20.922 -17.344 1 76.81 344 GLY B CA 1
ATOM 5719 C C . GLY B 1 344 ? 5.078 20.281 -16.109 1 76.81 344 GLY B C 1
ATOM 5720 O O . GLY B 1 344 ? 6.27 20.453 -15.836 1 76.81 344 GLY B O 1
ATOM 5721 N N . ARG B 1 345 ? 4.273 19.562 -15.406 1 78.38 345 ARG B N 1
ATOM 5722 C CA . ARG B 1 345 ? 4.727 18.875 -14.203 1 78.38 345 ARG B CA 1
ATOM 5723 C C . ARG B 1 345 ? 5.82 17.859 -14.531 1 78.38 345 ARG B C 1
ATOM 5725 O O . ARG B 1 345 ? 6.793 17.719 -13.789 1 78.38 345 ARG B O 1
ATOM 5732 N N . ARG B 1 346 ? 5.664 17.203 -15.602 1 74.88 346 ARG B N 1
ATOM 5733 C CA . ARG B 1 346 ? 6.645 16.203 -16.031 1 74.88 346 ARG B CA 1
ATOM 5734 C C . ARG B 1 346 ? 7.969 16.875 -16.391 1 74.88 346 ARG B C 1
ATOM 5736 O O . ARG B 1 346 ? 9.039 16.344 -16.078 1 74.88 346 ARG B O 1
ATOM 5743 N N . LEU B 1 347 ? 7.824 18 -16.984 1 74.12 347 LEU B N 1
ATOM 5744 C CA . LEU B 1 347 ? 9.016 18.703 -17.438 1 74.12 347 LEU B CA 1
ATOM 5745 C C . LEU B 1 347 ? 9.789 19.297 -16.266 1 74.12 347 LEU B C 1
ATOM 5747 O O . LEU B 1 347 ? 11.023 19.281 -16.266 1 74.12 347 LEU B O 1
ATOM 5751 N N . VAL B 1 348 ? 9.094 19.75 -15.32 1 69.12 348 VAL B N 1
ATOM 5752 C CA . VAL B 1 348 ? 9.719 20.344 -14.141 1 69.12 348 VAL B CA 1
ATOM 5753 C C . VAL B 1 348 ? 10.414 19.25 -13.328 1 69.12 348 VAL B C 1
ATOM 5755 O O . VAL B 1 348 ? 11.531 19.438 -12.836 1 69.12 348 VAL B O 1
ATOM 5758 N N . ARG B 1 349 ? 9.891 18.25 -13.227 1 66.94 349 ARG B N 1
ATOM 5759 C CA . ARG B 1 349 ? 10.453 17.125 -12.477 1 66.94 349 ARG B CA 1
ATOM 5760 C C . ARG B 1 349 ? 11.719 16.609 -13.148 1 66.94 349 ARG B C 1
ATOM 5762 O O . ARG B 1 349 ? 12.68 16.25 -12.469 1 66.94 349 ARG B O 1
ATOM 5769 N N . ARG B 1 350 ? 11.711 16.469 -14.484 1 59.31 350 ARG B N 1
ATOM 5770 C CA . ARG B 1 350 ? 12.867 15.969 -15.227 1 59.31 350 ARG B CA 1
ATOM 5771 C C . ARG B 1 350 ? 14.055 16.922 -15.109 1 59.31 350 ARG B C 1
ATOM 5773 O O . ARG B 1 350 ? 15.203 16.484 -15.164 1 59.31 350 ARG B O 1
ATOM 5780 N N . ARG B 1 351 ? 13.68 18.109 -14.945 1 49.09 351 ARG B N 1
ATOM 5781 C CA . ARG B 1 351 ? 14.742 19.109 -14.875 1 49.09 351 ARG B CA 1
ATOM 5782 C C . ARG B 1 351 ? 15.227 19.312 -13.445 1 49.09 351 ARG B C 1
ATOM 5784 O O . ARG B 1 351 ? 16.234 19.984 -13.211 1 49.09 351 ARG B O 1
ATOM 5791 N N . GLY B 1 352 ? 14.836 18.453 -12.586 1 46.19 352 GLY B N 1
ATOM 5792 C CA . GLY B 1 352 ? 15.281 18.672 -11.219 1 46.19 352 GLY B CA 1
ATOM 5793 C C . GLY B 1 352 ? 14.938 20.047 -10.688 1 46.19 352 GLY B C 1
ATOM 5794 O O . GLY B 1 352 ? 15.648 20.594 -9.836 1 46.19 352 GLY B O 1
ATOM 5795 N N . ILE B 1 353 ? 14.062 20.906 -11.211 1 37.56 353 ILE B N 1
ATOM 5796 C CA . ILE B 1 353 ? 13.695 22.234 -10.742 1 37.56 353 ILE B CA 1
ATOM 5797 C C . ILE B 1 353 ? 12.469 22.141 -9.844 1 37.56 353 ILE B C 1
ATOM 5799 O O . ILE B 1 353 ? 11.531 21.391 -10.133 1 37.56 353 ILE B O 1
#

Foldseek 3Di:
DFDKDKDWDQALVVDDQVLQVVLQLQFLQHKPCSHSLLRNLCVFFDPWTKTKMFIDGPRGTFKIFTKTKDFDPDPPVCCCVPVVPDGAIEMERDPPPATDMRGRDPVVVRVVNRVVNVLVPDDPRYWKYKHWHPDPVCCVCVVVVVVVAKDWDQFKWWWKDFLVCDLVSLLVLFAPVLNVLLVQLVPFQKDKDKAQCVVPVPVQLVLQVLQQVVVPHDRGGSSSVVSCSVPVPVQKMKIWMDTPRHTQWIWIWGNIPSNLEIETDTTRRNDPVSVVSVVVSVRVSVSSNVSSVVPGRMYIDDMDTSDPPGPVNVVSVSSVIDIDGIGMIMHTDDPPVNVVVVVVVVVCVVVVD/DFDKDKDWDQALVVDDQVLQVVLQLQFLQHKPCSHSLLRNLCVFFDPWTKTKMFIDGPRGTFKIFTKTKDFDPDPPVCCCVPVVPDGAIEMERYPPPATDMRGRDPVVVRVVNRVVNVLVPDDPRYWKYKHWHPDPVCCVCVVVVVVVAKDWDQFKWWWKDFLVCDLVSLLVLFAPVLNVLLVQLVPFQKDKDKAQCVVPVPVQLVLQVLQQVVVPHDRGGSSSVVSCSVPVPVQKMKIWMDTPRHTQWIWIWGNIPSNLEIETDTTRRNDPVSVVSVVVSVRVSVSSNVSSVVPGRMYIDDMDTSDPPGPVNVVSVSSVIDIDGIGMIMHTDDPPVNVVVVVVVVVCVVVVD

Solvent-accessible surface area (backbone atoms only — not comparable to full-atom values): 35773 Å² total; per-residue (Å²): 127,83,66,74,45,66,48,73,36,66,46,66,84,80,45,60,53,67,55,50,34,46,46,31,67,70,18,95,76,23,38,57,55,61,28,48,60,45,50,44,13,47,58,64,36,44,92,47,48,45,46,28,31,38,29,24,48,89,85,37,64,37,29,40,32,54,28,32,38,37,73,49,92,55,62,65,74,50,39,49,72,70,50,72,66,57,80,47,24,28,34,30,15,29,78,89,67,33,35,43,80,37,57,72,51,64,54,70,64,44,51,51,40,48,52,51,51,52,61,68,67,58,56,92,42,37,27,32,40,36,35,34,21,84,50,42,55,58,33,38,45,25,38,59,40,42,76,70,56,32,43,51,51,42,54,37,22,32,30,40,34,67,31,80,64,37,66,68,52,44,53,68,52,21,33,71,68,46,44,51,49,36,50,58,36,65,69,45,64,58,50,72,48,77,43,41,37,64,80,47,40,68,63,49,50,52,29,24,43,45,21,28,51,73,75,69,49,81,69,72,46,65,54,21,56,50,43,41,32,70,70,47,36,81,34,30,32,29,36,37,31,25,49,80,84,37,78,44,28,34,39,32,31,38,55,23,69,68,63,30,30,37,28,48,72,46,59,21,46,53,52,75,76,34,55,80,62,32,38,68,47,53,48,52,51,51,49,50,50,48,32,42,75,72,63,29,50,28,37,29,69,38,75,32,56,11,28,70,82,34,63,65,31,47,59,50,39,31,61,45,28,46,47,32,56,34,43,31,36,36,29,72,64,28,87,63,59,27,60,52,50,55,51,49,53,52,52,35,59,75,65,72,103,126,83,66,74,46,64,47,74,36,66,48,66,85,79,44,61,53,68,55,49,35,47,46,31,68,69,18,95,78,23,37,59,55,60,29,49,59,45,50,45,14,47,58,64,37,42,94,48,46,44,46,29,30,38,30,24,50,89,85,37,65,37,27,41,30,55,28,31,37,38,71,50,92,54,62,67,76,50,38,50,71,71,49,71,66,58,78,46,24,30,33,31,14,28,78,89,67,34,35,44,80,37,56,72,50,64,54,68,64,45,51,52,41,49,52,51,51,52,62,70,67,57,55,91,45,37,27,32,39,34,35,33,22,86,51,42,55,58,32,37,44,25,36,60,40,39,75,72,55,32,44,53,50,41,54,36,21,33,30,38,34,66,31,80,64,37,65,68,53,44,54,68,52,22,34,73,67,46,46,50,49,37,50,57,35,66,68,46,64,61,50,72,47,78,44,43,36,64,80,47,42,66,63,48,50,54,27,24,40,45,21,28,51,74,74,70,49,83,67,74,46,65,53,23,55,50,42,40,32,69,70,48,36,82,35,29,33,29,36,36,32,26,49,78,84,37,77,43,28,36,39,32,32,39,54,23,69,67,62,30,30,37,29,48,71,45,59,20,46,54,52,73,77,33,56,82,61,32,37,65,48,52,48,51,50,50,49,50,50,48,33,42,74,73,63,29,52,28,36,29,70,39,76,32,55,10,29,71,83,35,64,66,33,46,58,50,40,31,60,44,28,47,47,33,58,35,42,31,35,37,30,70,63,29,85,63,58,28,60,52,50,52,52,50,54,52,52,35,57,74,64,74,100

Nearest PDB structures (foldseek):
  5vrv-assembly1_B  TM=6.413E-01  e=8.380E-10  Agrobacterium fabrum str. C58
  5vrv-assembly2_D  TM=6.423E-01  e=1.264E-09  Agrobacterium fabrum str. C58
  5vrv-assembly3_E  TM=6.131E-01  e=4.657E-10  Agrobacterium fabrum str. C58
  6lv0-assembly2_B  TM=6.236E-01  e=1.907E-09  Rhizobium tropici CIAT 899
  7duw-assembly1_A  TM=5.915E-01  e=7.284E-08  Rhizobium tropici

Organism: NCBI:txid2743089

Radius of gyration: 26.32 Å; Cα contacts (8 Å, |Δi|>4): 1468; chains: 2; bounding box: 71×73×69 Å